Protein AF-A0A3A9EHQ2-F1 (afdb_monomer_lite)

pLDDT: mean 73.23, std 22.38, range [26.73, 98.44]

Structure (mmCIF, N/CA/C/O backbone):
data_AF-A0A3A9EHQ2-F1
#
_entry.id   AF-A0A3A9EHQ2-F1
#
loop_
_atom_site.group_PDB
_atom_site.id
_atom_site.type_symbol
_atom_site.label_atom_id
_atom_site.label_alt_id
_atom_site.label_comp_id
_atom_site.label_asym_id
_atom_site.label_entity_id
_atom_site.label_seq_id
_atom_site.pdbx_PDB_ins_code
_atom_site.Cartn_x
_atom_site.Cartn_y
_atom_site.Cartn_z
_atom_site.occupancy
_atom_site.B_iso_or_equiv
_atom_site.auth_seq_id
_atom_site.auth_comp_id
_atom_site.auth_asym_id
_atom_site.auth_atom_id
_atom_site.pdbx_PDB_model_num
ATOM 1 N N . MET A 1 1 ? 36.075 -8.079 57.295 1.00 33.75 1 MET A N 1
ATOM 2 C CA . MET A 1 1 ? 35.894 -8.936 56.106 1.00 33.75 1 MET A CA 1
ATOM 3 C C . MET A 1 1 ? 34.841 -9.989 56.433 1.00 33.75 1 MET A C 1
ATOM 5 O O . MET A 1 1 ? 35.074 -10.771 57.335 1.00 33.75 1 MET A O 1
ATOM 9 N N . LYS A 1 2 ? 33.703 -9.932 55.728 1.00 35.03 2 LYS A N 1
ATOM 10 C CA . LYS A 1 2 ? 32.678 -10.972 55.506 1.00 35.03 2 LYS A CA 1
ATOM 11 C C . LYS A 1 2 ? 31.955 -11.651 56.697 1.00 35.03 2 LYS A C 1
ATOM 13 O O . LYS A 1 2 ? 32.549 -12.277 57.559 1.00 35.03 2 LYS A O 1
ATOM 18 N N . LEU A 1 3 ? 30.628 -11.672 56.516 1.00 29.92 3 LEU A N 1
ATOM 19 C CA . LEU A 1 3 ? 29.669 -12.729 56.866 1.00 29.92 3 LEU A CA 1
ATOM 20 C C . LEU A 1 3 ? 29.105 -12.780 58.300 1.00 29.92 3 LEU A C 1
ATOM 22 O O . LEU A 1 3 ? 29.602 -13.489 59.165 1.00 29.92 3 LEU A O 1
ATOM 26 N N . LYS A 1 4 ? 27.929 -12.164 58.481 1.00 32.62 4 LYS A N 1
ATOM 27 C CA . LYS A 1 4 ? 26.847 -12.740 59.295 1.00 32.62 4 LYS A CA 1
ATOM 28 C C . LYS A 1 4 ? 25.538 -12.615 58.514 1.00 32.62 4 LYS A C 1
ATOM 30 O O . LYS A 1 4 ? 25.033 -11.517 58.316 1.00 32.62 4 LYS A O 1
ATOM 35 N N . LYS A 1 5 ? 25.048 -13.747 58.007 1.00 39.75 5 LYS A N 1
ATOM 36 C CA . LYS A 1 5 ? 23.697 -13.919 57.462 1.00 39.75 5 LYS A CA 1
ATOM 37 C C . LYS A 1 5 ? 22.856 -14.681 58.489 1.00 39.75 5 LYS A C 1
ATOM 39 O O . LYS A 1 5 ? 23.394 -15.537 59.187 1.00 39.75 5 LYS A O 1
ATOM 44 N N . VAL A 1 6 ? 21.549 -14.426 58.401 1.00 37.09 6 VAL A N 1
ATOM 45 C CA . VAL A 1 6 ? 20.394 -15.211 58.883 1.00 37.09 6 VAL A CA 1
ATOM 46 C C . VAL A 1 6 ? 19.852 -14.823 60.274 1.00 37.09 6 VAL A C 1
ATOM 48 O O . VAL A 1 6 ? 20.468 -15.169 61.276 1.00 37.09 6 VAL A O 1
ATOM 51 N N . LEU A 1 7 ? 18.691 -14.134 60.339 1.00 28.36 7 LEU A N 1
ATOM 52 C CA . LEU A 1 7 ? 17.352 -14.685 60.697 1.00 28.36 7 LEU A CA 1
ATOM 53 C C . LEU A 1 7 ? 16.290 -13.568 60.993 1.00 28.36 7 LEU A C 1
ATOM 55 O O . LEU A 1 7 ? 16.634 -12.567 61.612 1.00 28.36 7 LEU A O 1
ATOM 59 N N . SER A 1 8 ? 15.013 -13.827 60.631 1.00 27.73 8 SER A N 1
ATOM 60 C CA . SER A 1 8 ? 13.724 -13.276 61.171 1.00 27.73 8 SER A CA 1
ATOM 61 C C . SER A 1 8 ? 13.225 -11.893 60.669 1.00 27.73 8 SER A C 1
ATOM 63 O O . SER A 1 8 ? 13.949 -10.918 60.787 1.00 27.73 8 SER A O 1
ATOM 65 N N . VAL A 1 9 ? 12.081 -11.714 59.971 1.00 31.00 9 VAL A N 1
ATOM 66 C CA . VAL A 1 9 ? 10.623 -11.942 60.242 1.00 31.00 9 VAL A CA 1
ATOM 67 C C . VAL A 1 9 ? 9.933 -10.817 61.065 1.00 31.00 9 VAL A C 1
ATOM 69 O O . VAL A 1 9 ? 10.212 -10.678 62.246 1.00 31.00 9 VAL A O 1
ATOM 72 N N . LEU A 1 10 ? 9.003 -10.090 60.401 1.00 31.11 10 LEU A N 1
ATOM 73 C CA . LEU A 1 10 ? 7.799 -9.326 60.848 1.00 31.11 10 LEU A CA 1
ATOM 74 C C . LEU A 1 10 ? 7.824 -8.359 62.069 1.00 31.11 10 LEU A C 1
ATOM 76 O O . LEU A 1 10 ? 7.895 -8.824 63.198 1.00 31.11 10 LEU A O 1
ATOM 80 N N . LEU A 1 11 ? 7.558 -7.054 61.829 1.00 27.70 11 LEU A N 1
ATOM 81 C CA . LEU A 1 11 ? 6.612 -6.123 62.528 1.00 27.70 11 LEU A CA 1
ATOM 82 C C . LEU A 1 11 ? 6.853 -4.684 61.988 1.00 27.70 11 LEU A C 1
ATOM 84 O O . LEU A 1 11 ? 7.967 -4.188 62.073 1.00 27.70 11 LEU A O 1
ATOM 88 N N . ALA A 1 12 ? 5.955 -4.072 61.210 1.00 28.27 12 ALA A N 1
ATOM 89 C CA . ALA A 1 12 ? 4.746 -3.324 61.595 1.00 28.27 12 ALA A CA 1
ATOM 90 C C . ALA A 1 12 ? 4.952 -1.803 61.797 1.00 28.27 12 ALA A C 1
ATOM 92 O O . ALA A 1 12 ? 5.618 -1.370 62.727 1.00 28.27 12 ALA A O 1
ATOM 93 N N . LEU A 1 13 ? 4.227 -1.060 60.949 1.00 30.08 13 LEU A N 1
ATOM 94 C CA . LEU A 1 13 ? 3.400 0.119 61.242 1.00 30.08 13 LEU A CA 1
ATOM 95 C C . LEU A 1 13 ? 4.042 1.455 61.686 1.00 30.08 13 LEU A C 1
ATOM 97 O O . LEU A 1 13 ? 4.777 1.540 62.660 1.00 30.08 13 LEU A O 1
ATOM 101 N N . CYS A 1 14 ? 3.522 2.511 61.043 1.00 26.80 14 CYS A N 1
ATOM 102 C CA . CYS A 1 14 ? 3.416 3.905 61.497 1.00 26.80 14 CYS A CA 1
ATOM 103 C C . CYS A 1 14 ? 4.631 4.831 61.324 1.00 26.80 14 CYS A C 1
ATOM 105 O O . CYS A 1 14 ? 5.478 4.937 62.201 1.00 26.80 14 CYS A O 1
ATOM 107 N N . LEU A 1 15 ? 4.596 5.626 60.244 1.00 30.59 15 LEU A N 1
ATOM 108 C CA . LEU A 1 15 ? 4.438 7.098 60.250 1.00 30.59 15 LEU A CA 1
ATOM 109 C C . LEU A 1 15 ? 5.205 7.719 59.081 1.00 30.59 15 LEU A C 1
ATOM 111 O O . LEU A 1 15 ? 6.421 7.844 59.133 1.00 30.59 15 LEU A O 1
ATOM 115 N N . LEU A 1 16 ? 4.465 8.155 58.062 1.00 32.69 16 LEU A N 1
ATOM 116 C CA . LEU A 1 16 ? 4.512 9.524 57.539 1.00 32.69 16 LEU A CA 1
ATOM 117 C C . LEU A 1 16 ? 3.452 9.625 56.439 1.00 32.69 16 LEU A C 1
ATOM 119 O O . LEU A 1 16 ? 3.689 9.332 55.272 1.00 32.69 16 LEU A O 1
ATOM 123 N N . PHE A 1 17 ? 2.249 10.020 56.863 1.00 38.84 17 PHE A N 1
ATOM 124 C CA . PHE A 1 17 ? 1.270 10.669 56.000 1.00 38.84 17 PHE A CA 1
ATOM 125 C C . PHE A 1 17 ? 1.935 11.929 55.428 1.00 38.84 17 PHE A C 1
ATOM 127 O O . PHE A 1 17 ? 1.949 12.981 56.065 1.00 38.84 17 PHE A O 1
ATOM 134 N N . GLY A 1 18 ? 2.536 11.801 54.247 1.00 34.69 18 GLY A N 1
ATOM 135 C CA . GLY A 1 18 ? 2.824 12.937 53.388 1.00 34.69 18 GLY A CA 1
ATOM 136 C C . GLY A 1 18 ? 1.495 13.424 52.839 1.00 34.69 18 GLY A C 1
ATOM 137 O O . GLY A 1 18 ? 0.853 12.723 52.063 1.00 34.69 18 GLY A O 1
ATOM 138 N N . ALA A 1 19 ? 1.052 14.578 53.330 1.00 36.88 19 ALA A N 1
ATOM 139 C CA . ALA A 1 19 ? -0.139 15.264 52.873 1.00 36.88 19 ALA A CA 1
ATOM 140 C C . ALA A 1 19 ? -0.149 15.334 51.341 1.00 36.88 19 ALA A C 1
ATOM 142 O O . ALA A 1 19 ? 0.722 15.956 50.736 1.00 36.88 19 ALA A O 1
ATOM 143 N N . VAL A 1 20 ? -1.148 14.701 50.730 1.00 39.03 20 VAL A N 1
ATOM 144 C CA . VAL A 1 20 ? -1.540 15.001 49.356 1.00 39.03 20 VAL A CA 1
ATOM 145 C C . VAL A 1 20 ? -1.948 16.475 49.363 1.00 39.03 20 VAL A C 1
ATOM 147 O O . VAL A 1 20 ? -2.865 16.823 50.118 1.00 39.03 20 VAL A O 1
ATOM 150 N N . PRO A 1 21 ? -1.313 17.372 48.592 1.00 37.50 21 PRO A N 1
ATOM 151 C CA . PRO A 1 21 ? -1.955 18.636 48.313 1.00 37.50 21 PRO A CA 1
ATOM 152 C C . PRO A 1 21 ? -3.180 18.299 47.467 1.00 37.50 21 PRO A C 1
ATOM 154 O O . PRO A 1 21 ? -3.080 17.982 46.285 1.00 37.50 21 PRO A O 1
ATOM 157 N N . LEU A 1 22 ? -4.351 18.323 48.102 1.00 40.03 22 LEU A N 1
ATOM 158 C CA . LEU A 1 22 ? -5.631 18.348 47.416 1.00 40.03 22 LEU A CA 1
ATOM 159 C C . LEU A 1 22 ? -5.779 19.735 46.776 1.00 40.03 22 LEU A C 1
ATOM 161 O O . LEU A 1 22 ? -6.562 20.567 47.220 1.00 40.03 22 LEU A O 1
ATOM 165 N N . SER A 1 23 ? -4.990 20.007 45.740 1.00 41.09 23 SER A N 1
ATOM 166 C CA . SER A 1 23 ? -5.423 20.917 44.695 1.00 41.09 23 SER A CA 1
ATOM 167 C C . SER A 1 23 ? -6.362 20.104 43.819 1.00 41.09 23 SER A C 1
ATOM 169 O O . SER A 1 23 ? -5.932 19.416 42.897 1.00 41.09 23 SER A O 1
ATOM 171 N N . ALA A 1 24 ? -7.655 20.162 44.134 1.00 38.75 24 ALA A N 1
ATOM 172 C CA . ALA A 1 24 ? -8.680 19.973 43.124 1.00 38.75 24 ALA A CA 1
ATOM 173 C C . ALA A 1 24 ? -8.486 21.098 42.093 1.00 38.75 24 ALA A C 1
ATOM 175 O O . ALA A 1 24 ? -9.099 22.159 42.188 1.00 38.75 24 ALA A O 1
ATOM 176 N N . SER A 1 25 ? -7.528 20.902 41.181 1.00 39.03 25 SER A N 1
ATOM 177 C CA . SER A 1 25 ? -7.459 21.661 39.940 1.00 39.03 25 SER A CA 1
ATOM 178 C C . SER A 1 25 ? -8.726 21.340 39.164 1.00 39.03 25 SER A C 1
ATOM 180 O O . SER A 1 25 ? -9.249 20.227 39.256 1.00 39.03 25 SER A O 1
ATOM 182 N N . ALA A 1 26 ? -9.254 22.332 38.464 1.00 42.31 26 ALA A N 1
ATOM 183 C CA . ALA A 1 26 ? -10.491 22.260 37.715 1.00 42.31 26 ALA A CA 1
ATOM 184 C C . ALA A 1 26 ? -10.405 21.208 36.589 1.00 42.31 26 ALA A C 1
ATOM 186 O O . ALA A 1 26 ? -10.232 21.537 35.422 1.00 42.31 26 ALA A O 1
ATOM 187 N N . ALA A 1 27 ? -10.589 19.929 36.924 1.00 45.28 27 ALA A N 1
ATOM 188 C CA . ALA A 1 27 ? -10.648 18.825 35.965 1.00 45.28 27 ALA A CA 1
ATOM 189 C C . ALA A 1 27 ? -11.803 18.972 34.950 1.00 45.28 27 ALA A C 1
ATOM 191 O O . ALA A 1 27 ? -11.868 18.223 33.983 1.00 45.28 27 ALA A O 1
ATOM 192 N N . GLY A 1 28 ? -12.713 19.931 35.166 1.00 53.09 28 GLY A N 1
ATOM 193 C CA . GLY A 1 28 ? -13.874 20.182 34.316 1.00 53.09 28 GLY A CA 1
ATOM 194 C C . GLY A 1 28 ? -13.624 21.026 33.061 1.00 53.09 28 GLY A C 1
ATOM 195 O O . GLY A 1 28 ? -14.525 21.080 32.234 1.00 53.09 28 GLY A O 1
ATOM 196 N N . GLU A 1 29 ? -12.462 21.676 32.897 1.00 66.31 29 GLU A N 1
ATOM 197 C CA . GLU A 1 29 ? -12.176 22.500 31.698 1.00 66.31 29 GLU A CA 1
ATOM 198 C C . GLU A 1 29 ? -11.067 21.929 30.798 1.00 66.31 29 GLU A C 1
ATOM 200 O O . GLU A 1 29 ? -11.052 22.184 29.593 1.00 66.31 29 GLU A O 1
ATOM 205 N N . GLU A 1 30 ? -10.150 21.129 31.352 1.00 90.75 30 GLU A N 1
ATOM 206 C CA . GLU A 1 30 ? -9.043 20.548 30.581 1.00 90.75 30 GLU A CA 1
ATOM 207 C C . GLU A 1 30 ? -9.480 19.358 29.723 1.00 90.75 30 GLU A C 1
ATOM 209 O O . GLU A 1 30 ? -8.953 19.173 28.631 1.00 90.75 30 GLU A O 1
ATOM 214 N N . PHE A 1 31 ? -10.435 18.555 30.192 1.00 93.94 31 PHE A N 1
ATOM 215 C CA . PHE A 1 31 ? -10.901 17.358 29.497 1.00 93.94 31 PHE A CA 1
ATOM 216 C C . PHE A 1 31 ? -12.310 17.582 28.957 1.00 93.94 31 PHE A C 1
ATOM 218 O O . PHE A 1 31 ? -13.246 17.825 29.716 1.00 93.94 31 PHE A O 1
ATOM 225 N N . VAL A 1 32 ? -12.474 17.455 27.644 1.00 94.62 32 VAL A N 1
ATOM 226 C CA . VAL A 1 32 ? -13.784 17.511 26.992 1.00 94.62 32 VAL A CA 1
ATOM 227 C C . VAL A 1 32 ? -14.275 16.084 26.802 1.00 94.62 32 VAL A C 1
ATOM 229 O O . VAL A 1 32 ? -13.790 15.367 25.927 1.00 94.62 32 VAL A O 1
ATOM 232 N N . ILE A 1 33 ? -15.220 15.674 27.649 1.00 94.56 33 ILE A N 1
ATOM 233 C CA . ILE A 1 33 ? -15.838 14.347 27.604 1.00 94.56 33 ILE A CA 1
ATOM 234 C C . ILE A 1 33 ? -17.289 14.499 27.144 1.00 94.56 33 ILE A C 1
ATOM 236 O O . ILE A 1 33 ? -18.100 15.105 27.845 1.00 94.56 33 ILE A O 1
ATOM 240 N N . THR A 1 34 ? -17.613 13.929 25.985 1.00 91.88 34 THR A N 1
ATOM 241 C CA . THR A 1 34 ? -18.962 13.940 25.398 1.00 91.88 34 THR A CA 1
ATOM 242 C C . THR A 1 34 ? -19.471 12.509 25.326 1.00 91.88 34 THR A C 1
ATOM 244 O O . THR A 1 34 ? -18.798 11.653 24.765 1.00 91.88 34 THR A O 1
ATOM 247 N N . ASP A 1 35 ? -20.621 12.230 25.944 1.00 91.62 35 ASP A N 1
ATOM 248 C CA . ASP A 1 35 ? -21.229 10.889 25.986 1.00 91.62 35 ASP A CA 1
ATOM 249 C C . ASP A 1 35 ? -20.269 9.772 26.455 1.00 91.62 35 ASP A C 1
ATOM 251 O O . ASP A 1 35 ? -20.335 8.630 26.009 1.00 91.62 35 ASP A O 1
ATOM 255 N N . GLY A 1 36 ? -19.363 10.107 27.383 1.00 91.44 36 GLY A N 1
ATOM 256 C CA . GLY A 1 36 ? -18.357 9.184 27.924 1.00 91.44 36 GLY A CA 1
ATOM 257 C C . GLY A 1 36 ? -17.076 9.064 27.089 1.00 91.44 36 GLY A C 1
ATOM 258 O O . GLY A 1 36 ? -16.133 8.410 27.533 1.00 91.44 36 GLY A O 1
ATOM 259 N N . VAL A 1 37 ? -16.994 9.724 25.933 1.00 96.06 37 VAL A N 1
ATOM 260 C CA . VAL A 1 37 ? -15.810 9.742 25.061 1.00 96.06 37 VAL A CA 1
ATOM 261 C C . VAL A 1 37 ? -14.970 10.984 25.344 1.00 96.06 37 VAL A C 1
ATOM 263 O O . VAL A 1 37 ? -15.479 12.103 25.270 1.00 96.06 37 VAL A O 1
ATOM 266 N N . LEU A 1 38 ? -13.682 10.815 25.652 1.00 96.62 38 LEU A N 1
ATOM 267 C CA . LEU A 1 38 ? -12.733 11.930 25.698 1.00 96.62 38 LEU A CA 1
ATOM 268 C C . LEU A 1 38 ? -12.377 12.354 24.268 1.00 96.62 38 LEU A C 1
ATOM 270 O O . LEU A 1 38 ? -11.681 11.617 23.577 1.00 96.62 38 LEU A O 1
ATOM 274 N N . THR A 1 39 ? -12.823 13.541 23.850 1.00 94.06 39 THR A N 1
ATOM 275 C CA . THR A 1 39 ? -12.656 14.046 22.472 1.00 94.06 39 THR A CA 1
ATOM 276 C C . THR A 1 39 ? -11.681 15.215 22.358 1.00 94.06 39 THR A C 1
ATOM 278 O O . THR A 1 39 ? -11.241 15.539 21.259 1.00 94.06 39 THR A O 1
ATOM 281 N N . ALA A 1 40 ? -11.336 15.882 23.464 1.00 93.25 40 ALA A N 1
ATOM 282 C CA . ALA A 1 40 ? -10.285 16.898 23.471 1.00 93.25 40 ALA A CA 1
ATOM 283 C C . ALA A 1 40 ? -9.617 17.032 24.844 1.00 93.25 40 ALA A C 1
ATOM 285 O O . ALA A 1 40 ? -10.273 16.927 25.882 1.00 93.25 40 ALA A O 1
ATOM 286 N N . TYR A 1 41 ? -8.319 17.330 24.829 1.00 94.88 41 TYR A N 1
ATOM 287 C CA . TYR A 1 41 ? -7.535 17.711 25.998 1.00 94.88 41 TYR A CA 1
ATOM 288 C C . TYR A 1 41 ? -6.928 19.105 25.803 1.00 94.88 41 TYR A C 1
ATOM 290 O O . TYR A 1 41 ? -6.231 19.349 24.825 1.00 94.88 41 TYR A O 1
ATOM 298 N N . ASN A 1 42 ? -7.176 20.036 26.718 1.00 92.06 42 ASN A N 1
ATOM 299 C CA . ASN A 1 42 ? -6.717 21.431 26.665 1.00 92.06 42 ASN A CA 1
ATOM 300 C C . ASN A 1 42 ? -5.721 21.786 27.778 1.00 92.06 42 ASN A C 1
ATOM 302 O O . ASN A 1 42 ? -5.341 22.949 27.904 1.00 92.06 42 ASN A O 1
ATOM 306 N N . GLY A 1 43 ? -5.318 20.803 28.583 1.00 89.88 43 GLY A N 1
ATOM 307 C CA . GLY A 1 43 ? -4.338 20.997 29.644 1.00 89.88 43 GLY A CA 1
ATOM 308 C C . GLY A 1 43 ? -2.885 21.055 29.140 1.00 89.88 43 GLY A C 1
ATOM 309 O O . GLY A 1 43 ? -2.624 20.991 27.932 1.00 89.88 43 GLY A O 1
ATOM 310 N N . PRO A 1 44 ? -1.926 21.232 30.065 1.00 90.88 44 PRO A N 1
ATOM 311 C CA . PRO A 1 44 ? -0.498 21.304 29.754 1.00 90.88 44 PRO A CA 1
ATOM 312 C C . PRO A 1 44 ? 0.100 19.944 29.339 1.00 90.88 44 PRO A C 1
ATOM 314 O O . PRO A 1 44 ? -0.532 18.902 29.457 1.00 90.88 44 PRO A O 1
ATOM 317 N N . GLY A 1 45 ? 1.352 19.942 28.869 1.00 90.75 45 GLY A N 1
ATOM 318 C CA . GLY A 1 45 ? 2.131 18.702 28.727 1.00 90.75 45 GLY A CA 1
ATOM 319 C C . GLY A 1 45 ? 2.552 18.103 30.082 1.00 90.75 45 GLY A C 1
ATOM 320 O O . GLY A 1 45 ? 2.150 18.575 31.145 1.00 90.75 45 GLY A O 1
ATOM 321 N N . GLY A 1 46 ? 3.431 17.099 30.057 1.00 94.25 46 GLY A N 1
ATOM 322 C CA . GLY A 1 46 ? 3.921 16.397 31.250 1.00 94.25 46 GLY A CA 1
ATOM 323 C C . GLY A 1 46 ? 3.141 15.118 31.565 1.00 94.25 46 GLY A C 1
ATOM 324 O O . GLY A 1 46 ? 2.824 14.346 30.661 1.00 94.25 46 GLY A O 1
ATOM 325 N N . GLU A 1 47 ? 2.881 14.852 32.845 1.00 96.12 47 GLU A N 1
ATOM 326 C CA . GLU A 1 47 ? 2.084 13.691 33.256 1.00 96.12 47 GLU A CA 1
ATOM 327 C C . GLU A 1 47 ? 0.591 14.026 33.223 1.00 96.12 47 GLU A C 1
ATOM 329 O O . GLU A 1 47 ? 0.135 14.957 33.886 1.00 96.12 47 GLU A O 1
ATOM 334 N N . VAL A 1 48 ? -0.171 13.243 32.466 1.00 96.56 48 VAL A N 1
ATOM 335 C CA . VAL A 1 48 ? -1.606 13.430 32.256 1.00 96.56 48 VAL A CA 1
ATOM 336 C C . VAL A 1 48 ? -2.335 12.165 32.689 1.00 96.56 48 VAL A C 1
ATOM 338 O O . VAL A 1 48 ? -1.993 11.064 32.262 1.00 96.56 48 VAL A O 1
ATOM 341 N N . VAL A 1 49 ? -3.361 12.317 33.525 1.00 97.00 49 VAL A N 1
ATOM 342 C CA . VAL A 1 49 ? -4.230 11.218 33.966 1.00 97.00 49 VAL A CA 1
ATOM 343 C C . VAL A 1 49 ? -5.637 11.486 33.456 1.00 97.00 49 VAL A C 1
ATOM 345 O O . VAL A 1 49 ? -6.245 12.494 33.815 1.00 97.00 49 VAL A O 1
ATOM 348 N N . VAL A 1 50 ? -6.154 10.592 32.615 1.00 96.81 50 VAL A N 1
ATOM 349 C CA . VAL A 1 50 ? -7.516 10.705 32.085 1.00 96.81 50 VAL A CA 1
ATOM 350 C C . VAL A 1 50 ? -8.532 10.529 33.226 1.00 96.81 50 VAL A C 1
ATOM 352 O O . VAL A 1 50 ? -8.387 9.609 34.034 1.00 96.81 50 VAL A O 1
ATOM 355 N N . PRO A 1 51 ? -9.580 11.371 33.314 1.00 95.81 51 PRO A N 1
ATOM 356 C CA . PRO A 1 51 ? -10.619 11.222 34.328 1.00 95.81 51 PRO A CA 1
ATOM 357 C C . PRO A 1 51 ? -11.362 9.884 34.222 1.00 95.81 51 PRO A C 1
ATOM 359 O O . PRO A 1 51 ? -11.759 9.461 33.138 1.00 95.81 51 PRO A O 1
ATOM 362 N N . SER A 1 52 ? -11.664 9.262 35.365 1.00 94.50 52 SER A N 1
ATOM 363 C CA . SER A 1 52 ? -12.423 8.000 35.438 1.00 94.50 52 SER A CA 1
ATOM 364 C C . SER A 1 52 ? -13.886 8.108 34.984 1.00 94.50 52 SER A C 1
ATOM 366 O O . SER A 1 52 ? -14.599 7.110 34.913 1.00 94.50 52 SER A O 1
ATOM 368 N N . THR A 1 53 ? -14.356 9.314 34.666 1.00 94.00 53 THR A N 1
ATOM 369 C CA . THR A 1 53 ? -15.658 9.546 34.031 1.00 94.00 53 THR A CA 1
ATOM 370 C C . THR A 1 53 ? -15.671 9.173 32.547 1.00 94.00 53 THR A C 1
ATOM 372 O O . THR A 1 53 ? -16.752 9.056 31.978 1.00 94.00 53 THR A O 1
ATOM 375 N N . ALA A 1 54 ? -14.506 8.993 31.915 1.00 95.94 54 ALA A N 1
ATOM 376 C CA . ALA A 1 54 ? -14.410 8.515 30.541 1.00 95.94 54 ALA A CA 1
ATOM 377 C C . ALA A 1 54 ? -14.598 6.988 30.465 1.00 95.94 54 ALA A C 1
ATOM 379 O O . ALA A 1 54 ? -14.049 6.228 31.272 1.00 95.94 54 ALA A O 1
ATOM 380 N N . THR A 1 55 ? -15.351 6.553 29.458 1.00 95.94 55 THR A N 1
ATOM 381 C CA . THR A 1 55 ? -15.539 5.155 29.043 1.00 95.94 55 THR A CA 1
ATOM 382 C C . THR A 1 55 ? -14.830 4.841 27.726 1.00 95.94 55 THR A C 1
ATOM 384 O O . THR A 1 55 ? -14.601 3.673 27.421 1.00 95.94 55 THR A O 1
ATOM 387 N N . GLU A 1 56 ? -14.444 5.865 26.968 1.00 97.69 56 GLU A N 1
ATOM 388 C CA . GLU A 1 56 ? -13.660 5.768 25.738 1.00 97.69 56 GLU A CA 1
ATOM 389 C C . GLU A 1 56 ? -12.659 6.927 25.668 1.00 97.69 56 GLU A C 1
ATOM 391 O O . GLU A 1 56 ? -12.950 8.037 26.123 1.00 97.69 56 GLU A O 1
ATOM 396 N N . VAL A 1 57 ? -11.479 6.669 25.106 1.00 98.00 57 VAL A N 1
ATOM 397 C CA . VAL A 1 57 ? -10.478 7.700 24.814 1.00 98.00 57 VAL A CA 1
ATOM 398 C C . VAL A 1 57 ? -10.172 7.688 23.329 1.00 98.00 57 VAL A C 1
ATOM 400 O O . VAL A 1 57 ? -9.580 6.729 22.838 1.00 98.00 57 VAL A O 1
ATOM 403 N N . ASP A 1 58 ? -10.523 8.774 22.648 1.00 96.00 58 ASP A N 1
ATOM 404 C CA . ASP A 1 58 ? -10.026 9.047 21.307 1.00 96.00 58 ASP A CA 1
ATOM 405 C C . ASP A 1 58 ? -8.627 9.657 21.421 1.00 96.00 58 ASP A C 1
ATOM 407 O O . ASP A 1 58 ? -8.445 10.761 21.940 1.00 96.00 58 ASP A O 1
ATOM 411 N N . MET A 1 59 ? -7.612 8.942 20.943 1.00 94.94 59 MET A N 1
ATOM 412 C CA . MET A 1 59 ? -6.221 9.384 21.030 1.00 94.94 59 MET A CA 1
ATOM 413 C C . MET A 1 59 ? -5.962 10.688 20.267 1.00 94.94 59 MET A C 1
ATOM 415 O O . MET A 1 59 ? -5.001 11.394 20.583 1.00 94.94 59 MET A O 1
ATOM 419 N N . PHE A 1 60 ? -6.819 11.059 19.309 1.00 92.56 60 PHE A N 1
ATOM 420 C CA . PHE A 1 60 ? -6.718 12.346 18.625 1.00 92.56 60 PHE A CA 1
ATOM 421 C C . PHE A 1 60 ? -7.057 13.544 19.532 1.00 92.56 60 PHE A C 1
ATOM 423 O O . PHE A 1 60 ? -6.619 14.661 19.253 1.00 92.56 60 PHE A O 1
ATOM 430 N N . ALA A 1 61 ? -7.705 13.323 20.683 1.00 94.19 61 ALA A N 1
ATOM 431 C CA . ALA A 1 61 ? -7.949 14.350 21.701 1.00 94.19 61 ALA A CA 1
ATOM 432 C C . ALA A 1 61 ? -6.664 15.053 22.188 1.00 94.19 61 ALA A C 1
ATOM 434 O O . ALA A 1 61 ? -6.720 16.187 22.674 1.00 94.19 61 ALA A O 1
ATOM 435 N N . PHE A 1 62 ? -5.511 14.387 22.055 1.00 94.50 62 PHE A N 1
ATOM 436 C CA . PHE A 1 62 ? -4.189 14.858 22.479 1.00 94.50 62 PHE A CA 1
ATOM 437 C C . PHE A 1 62 ? -3.328 15.410 21.327 1.00 94.50 62 PHE A C 1
ATOM 439 O O . PHE A 1 62 ? -2.125 15.620 21.501 1.00 94.50 62 PHE A O 1
ATOM 446 N N . ALA A 1 63 ? -3.901 15.634 20.141 1.00 88.94 63 ALA A N 1
ATOM 447 C CA . ALA A 1 63 ? -3.166 16.175 19.001 1.00 88.94 63 ALA A CA 1
ATOM 448 C C . ALA A 1 63 ? -2.702 17.624 19.240 1.00 88.94 63 ALA A C 1
ATOM 450 O O . ALA A 1 63 ? -3.399 18.424 19.863 1.00 88.94 63 ALA A O 1
ATOM 451 N N . GLU A 1 64 ? -1.517 17.957 18.723 1.00 82.19 64 GLU A N 1
ATOM 452 C CA . GLU A 1 64 ? -0.903 19.293 18.739 1.00 82.19 64 GLU A CA 1
ATOM 453 C C . GLU A 1 64 ? -0.656 19.860 20.150 1.00 82.19 64 GLU A C 1
ATOM 455 O O . GLU A 1 64 ? -0.545 21.072 20.350 1.00 82.19 64 GLU A O 1
ATOM 460 N N . LYS A 1 65 ? -0.552 18.982 21.153 1.00 82.75 65 LYS A N 1
ATOM 461 C CA . LYS A 1 65 ? -0.241 19.368 22.534 1.00 82.75 65 LYS A CA 1
ATOM 462 C C . LYS A 1 65 ? 1.263 19.466 22.769 1.00 82.75 65 LYS A C 1
ATOM 464 O O . LYS A 1 65 ? 2.079 18.897 22.039 1.00 82.75 65 LYS A O 1
ATOM 469 N N . GLN A 1 66 ? 1.626 20.197 23.826 1.00 81.50 66 GLN A N 1
ATOM 470 C CA . GLN A 1 66 ? 2.968 20.091 24.395 1.00 81.50 66 GLN A CA 1
ATOM 471 C C . GLN A 1 66 ? 3.243 18.634 24.779 1.00 81.50 66 GLN A C 1
ATOM 473 O O . GLN A 1 66 ? 2.315 17.876 25.044 1.00 81.50 66 GLN A O 1
ATOM 478 N N . GLU A 1 67 ? 4.518 18.258 24.805 1.00 88.19 67 GLU A N 1
ATOM 479 C CA . GLU A 1 67 ? 4.941 16.887 25.085 1.00 88.19 67 GLU A CA 1
ATOM 480 C C . GLU A 1 67 ? 4.306 16.335 26.370 1.00 88.19 67 GLU A C 1
ATOM 482 O O . GLU A 1 67 ? 4.534 16.849 27.466 1.00 88.19 67 GLU A O 1
ATOM 487 N N . ILE A 1 68 ? 3.523 15.268 26.227 1.00 94.88 68 ILE A N 1
ATOM 488 C CA . ILE A 1 68 ? 2.982 14.473 27.325 1.00 94.88 68 ILE A CA 1
ATOM 489 C C . ILE A 1 68 ? 4.004 13.374 27.618 1.00 94.88 68 ILE A C 1
ATOM 491 O O . ILE A 1 68 ? 4.206 12.444 26.837 1.00 94.88 68 ILE A O 1
ATOM 495 N N . THR A 1 69 ? 4.691 13.480 28.750 1.00 96.44 69 THR A N 1
ATOM 496 C CA . THR A 1 69 ? 5.728 12.518 29.139 1.00 96.44 69 THR A CA 1
ATOM 497 C C . THR A 1 69 ? 5.135 11.180 29.567 1.00 96.44 69 THR A C 1
ATOM 499 O O . THR A 1 69 ? 5.756 10.148 29.341 1.00 96.44 69 THR A O 1
ATOM 502 N N . ARG A 1 70 ? 3.936 11.188 30.163 1.00 97.12 70 ARG A N 1
ATOM 503 C CA . ARG A 1 70 ? 3.199 9.986 30.575 1.00 97.12 70 ARG A CA 1
ATOM 504 C C . ARG A 1 70 ? 1.702 10.249 30.480 1.00 97.12 70 ARG A C 1
ATOM 506 O O . ARG A 1 70 ? 1.214 11.176 31.116 1.00 97.12 70 ARG A O 1
ATOM 513 N N . LEU A 1 71 ? 0.983 9.413 29.742 1.00 97.62 71 LEU A N 1
ATOM 514 C CA . LEU A 1 71 ? -0.475 9.407 29.678 1.00 97.62 71 LEU A CA 1
ATOM 515 C C . LEU A 1 71 ? -1.019 8.166 30.394 1.00 97.62 71 LEU A C 1
ATOM 517 O O . LEU A 1 71 ? -0.819 7.050 29.921 1.00 97.62 71 LEU A O 1
ATOM 521 N N . THR A 1 72 ? -1.725 8.352 31.507 1.00 98.38 72 THR A N 1
ATOM 522 C CA . THR A 1 72 ? -2.388 7.266 32.244 1.00 98.38 72 THR A CA 1
ATOM 523 C C . THR A 1 72 ? -3.872 7.222 31.896 1.00 98.38 72 THR A C 1
ATOM 525 O O . THR A 1 72 ? -4.585 8.212 32.073 1.00 98.38 72 THR A O 1
ATOM 528 N N . ILE A 1 73 ? -4.343 6.068 31.423 1.00 98.31 73 ILE A N 1
ATOM 529 C CA . ILE A 1 73 ? -5.733 5.831 31.028 1.00 98.31 73 ILE A CA 1
ATOM 530 C C . ILE A 1 73 ? -6.378 4.851 32.020 1.00 98.31 73 ILE A C 1
ATOM 532 O O . ILE A 1 73 ? -5.908 3.715 32.131 1.00 98.31 73 ILE A O 1
ATOM 536 N N . PRO A 1 74 ? -7.441 5.257 32.741 1.00 97.88 74 PRO A N 1
ATOM 537 C CA . PRO A 1 74 ? -8.018 4.459 33.813 1.00 97.88 74 PRO A CA 1
ATOM 538 C C . PRO A 1 74 ? -8.823 3.271 33.283 1.00 97.88 74 PRO A C 1
ATOM 540 O O . PRO A 1 74 ? -9.403 3.320 32.200 1.00 97.88 74 PRO A O 1
ATOM 543 N N . GLY A 1 75 ? -8.974 2.236 34.111 1.00 96.75 75 GLY A N 1
ATOM 544 C CA . GLY A 1 75 ? -9.718 1.014 33.772 1.00 96.75 75 GLY A CA 1
ATOM 545 C C . GLY A 1 75 ? -11.226 1.188 33.522 1.00 96.75 75 GLY A C 1
ATOM 546 O O . GLY A 1 75 ? -11.920 0.233 33.145 1.00 96.75 75 GLY A O 1
ATOM 547 N N . THR A 1 76 ? -11.770 2.389 33.748 1.00 96.25 76 THR A N 1
ATOM 548 C CA . THR A 1 76 ? -13.139 2.756 33.351 1.00 96.25 76 THR A CA 1
ATOM 549 C C . THR A 1 76 ? -13.277 2.877 31.837 1.00 96.25 76 THR A C 1
ATOM 551 O O . THR A 1 76 ? -14.346 2.581 31.304 1.00 96.25 76 THR A O 1
ATOM 554 N N . VAL A 1 77 ? -12.191 3.234 31.150 1.00 98.12 77 VAL A N 1
ATOM 555 C CA . VAL A 1 77 ? -12.113 3.296 29.694 1.00 98.12 77 VAL A CA 1
ATOM 556 C C . VAL A 1 77 ? -12.090 1.875 29.144 1.00 98.12 77 VAL A C 1
ATOM 558 O O . VAL A 1 77 ? -11.250 1.076 29.534 1.00 98.12 77 VAL A O 1
ATOM 561 N N . LYS A 1 78 ? -13.024 1.528 28.258 1.00 96.38 78 LYS A N 1
ATOM 562 C CA . LYS A 1 78 ? -13.125 0.193 27.641 1.00 96.38 78 LYS A CA 1
ATOM 563 C C . LYS A 1 78 ? -12.532 0.139 26.243 1.00 96.38 78 LYS A C 1
ATOM 565 O O . LYS A 1 78 ? -12.065 -0.921 25.826 1.00 96.38 78 LYS A O 1
ATOM 570 N N . LEU A 1 79 ? -12.517 1.276 25.558 1.00 95.06 79 LEU A N 1
ATOM 571 C CA . LEU A 1 79 ? -12.040 1.409 24.193 1.00 95.06 79 LEU A CA 1
ATOM 572 C C . LEU A 1 79 ? -11.051 2.570 24.082 1.00 95.06 79 LEU A C 1
ATOM 574 O O . LEU A 1 79 ? -11.328 3.675 24.546 1.00 95.06 79 LEU A O 1
ATOM 578 N N . ILE A 1 80 ? -9.915 2.303 23.444 1.00 96.19 80 ILE A N 1
ATOM 579 C CA . ILE A 1 80 ? -9.025 3.332 22.902 1.00 96.19 80 ILE A CA 1
ATOM 580 C C . ILE A 1 80 ? -9.317 3.441 21.407 1.00 96.19 80 ILE A C 1
ATOM 582 O O . ILE A 1 80 ? -9.176 2.447 20.698 1.00 96.19 80 ILE A O 1
ATOM 586 N N . SER A 1 81 ? -9.745 4.604 20.934 1.00 93.81 81 SER A N 1
ATOM 587 C CA . SER A 1 81 ? -10.086 4.860 19.532 1.00 93.81 81 SER A CA 1
ATOM 588 C C . SER A 1 81 ? -9.172 5.923 18.923 1.00 93.81 81 SER A C 1
ATOM 590 O O . SER A 1 81 ? -8.335 6.521 19.604 1.00 93.81 81 SER A O 1
ATOM 592 N N . TYR A 1 82 ? -9.298 6.121 17.614 1.00 89.25 82 TYR A N 1
ATOM 593 C CA . TYR A 1 82 ? -8.622 7.185 16.889 1.00 89.25 82 TYR A CA 1
ATOM 594 C C . TYR A 1 82 ? -9.554 7.730 15.805 1.00 89.25 82 TYR A C 1
ATOM 596 O O . TYR A 1 82 ? -9.967 6.981 14.922 1.00 89.25 82 TYR A O 1
ATOM 604 N N . SER A 1 83 ? -9.887 9.022 15.868 1.00 87.69 83 SER A N 1
ATOM 605 C CA . SER A 1 83 ? -10.733 9.698 14.863 1.00 87.69 83 SER A CA 1
ATOM 606 C C . SER A 1 83 ? -9.982 10.695 13.971 1.00 87.69 83 SER A C 1
ATOM 608 O O . SER A 1 83 ? -10.592 11.389 13.155 1.00 87.69 83 SER A O 1
ATOM 610 N N . GLY A 1 84 ? -8.660 10.797 14.137 1.00 79.00 84 GLY A N 1
ATOM 611 C CA . GLY A 1 84 ? -7.837 11.735 13.381 1.00 79.00 84 GLY A CA 1
ATOM 612 C C . GLY A 1 84 ? -7.679 11.364 11.898 1.00 79.00 84 GLY A C 1
ATOM 613 O O . GLY A 1 84 ? -8.192 10.338 11.448 1.00 79.00 84 GLY A O 1
ATOM 614 N N . PRO A 1 85 ? -6.958 12.198 11.125 1.00 73.69 85 PRO A N 1
ATOM 615 C CA . PRO A 1 85 ? -6.700 11.948 9.709 1.00 73.69 85 PRO A CA 1
ATOM 616 C C . PRO A 1 85 ? -6.093 10.561 9.462 1.00 73.69 85 PRO A C 1
ATOM 618 O O . PRO A 1 85 ? -5.207 10.124 10.197 1.00 73.69 85 PRO A O 1
ATOM 621 N N . THR A 1 86 ? -6.575 9.878 8.425 1.00 66.25 86 THR A N 1
ATOM 622 C CA . THR A 1 86 ? -6.150 8.532 8.017 1.00 66.25 86 THR A CA 1
ATOM 623 C C . THR A 1 86 ? -4.865 8.566 7.168 1.00 66.25 86 THR A C 1
ATOM 625 O O . THR A 1 86 ? -4.423 9.646 6.771 1.00 66.25 86 THR A O 1
ATOM 628 N N . PRO A 1 87 ? -4.220 7.407 6.902 1.00 55.44 87 PRO A N 1
ATOM 629 C CA . PRO A 1 87 ? -2.912 7.310 6.230 1.00 55.44 87 PRO A CA 1
ATOM 630 C C . PRO A 1 87 ? -2.789 8.005 4.865 1.00 55.44 87 PRO A C 1
ATOM 632 O O . PRO A 1 87 ? -1.675 8.279 4.421 1.00 55.44 87 PRO A O 1
ATOM 635 N N . ASP A 1 88 ? -3.918 8.307 4.236 1.00 51.34 88 ASP A N 1
ATOM 636 C CA . ASP A 1 88 ? -4.082 8.862 2.893 1.00 51.34 88 ASP A CA 1
ATOM 637 C C . ASP A 1 88 ? -3.496 10.283 2.735 1.00 51.34 88 ASP A C 1
ATOM 639 O O . ASP A 1 88 ? -3.403 10.788 1.619 1.00 51.34 88 ASP A O 1
ATOM 643 N N . THR A 1 89 ? -3.097 10.945 3.830 1.00 46.72 89 THR A N 1
ATOM 644 C CA . THR A 1 89 ? -2.609 12.337 3.821 1.00 46.72 89 THR A CA 1
ATOM 645 C C . THR A 1 89 ? -1.107 12.512 4.079 1.00 46.72 89 THR A C 1
ATOM 647 O O . THR A 1 89 ? -0.638 13.647 4.099 1.00 46.72 89 THR A O 1
ATOM 650 N N . TYR A 1 90 ? -0.329 11.432 4.264 1.00 48.16 90 TYR A N 1
ATOM 651 C CA . TYR A 1 90 ? 1.118 11.482 4.582 1.00 48.16 90 TYR A CA 1
ATOM 652 C C . TYR A 1 90 ? 1.474 12.500 5.692 1.00 48.16 90 TYR A C 1
ATOM 654 O O . TYR A 1 90 ? 2.536 13.123 5.685 1.00 48.16 90 TYR A O 1
ATOM 662 N N . GLU A 1 91 ? 0.575 12.699 6.661 1.00 54.47 91 GLU A N 1
ATOM 663 C CA . GLU A 1 91 ? 0.788 13.676 7.726 1.00 54.47 91 GLU A CA 1
ATOM 664 C C . GLU A 1 91 ? 1.642 13.082 8.864 1.00 54.47 91 GLU A C 1
ATOM 666 O O . GLU A 1 91 ? 1.416 11.942 9.287 1.00 54.47 91 GLU A O 1
ATOM 671 N N . PRO A 1 92 ? 2.625 13.831 9.404 1.00 58.84 92 PRO A N 1
ATOM 672 C CA . PRO A 1 92 ? 3.360 13.404 10.587 1.00 58.84 92 PRO A CA 1
ATOM 673 C C . PRO A 1 92 ? 2.406 13.266 11.778 1.00 58.84 92 PRO A C 1
ATOM 675 O O . PRO A 1 92 ? 1.466 14.049 11.931 1.00 58.84 92 PRO A O 1
ATOM 678 N N . GLY A 1 93 ? 2.673 12.284 12.647 1.00 66.12 93 GLY A N 1
ATOM 679 C CA . GLY A 1 93 ? 1.910 12.098 13.881 1.00 66.12 93 GLY A CA 1
ATOM 680 C C . GLY A 1 93 ? 1.811 13.407 14.665 1.00 66.12 93 GLY A C 1
ATOM 681 O O . GLY A 1 93 ? 2.804 14.114 14.827 1.00 66.12 93 GLY A O 1
ATOM 682 N N . LYS A 1 94 ? 0.605 13.750 15.120 1.00 81.12 94 LYS A N 1
ATOM 683 C CA . LYS A 1 94 ? 0.316 15.020 15.805 1.00 81.12 94 LYS A CA 1
ATOM 684 C C . LYS A 1 94 ? 0.241 14.879 17.321 1.00 81.12 94 LYS A C 1
ATOM 686 O O . LYS A 1 94 ? 0.179 15.883 18.021 1.00 81.12 94 LYS A O 1
ATOM 691 N N . VAL A 1 95 ? 0.230 13.659 17.846 1.00 85.81 95 VAL A N 1
ATOM 692 C CA . VAL A 1 95 ? 0.044 13.379 19.271 1.00 85.81 95 VAL A CA 1
ATOM 693 C C . VAL A 1 95 ? 1.404 13.120 19.920 1.00 85.81 95 VAL A C 1
ATOM 695 O O . VAL A 1 95 ? 1.981 12.045 19.769 1.00 85.81 95 VAL A O 1
ATOM 698 N N . ASN A 1 96 ? 1.930 14.118 20.632 1.00 89.56 96 ASN A N 1
ATOM 699 C CA . ASN A 1 96 ? 3.259 14.057 21.242 1.00 89.56 96 ASN A CA 1
ATOM 700 C C . ASN A 1 96 ? 3.221 13.418 22.637 1.00 89.56 96 ASN A C 1
ATOM 702 O O . ASN A 1 96 ? 3.174 14.124 23.644 1.00 89.56 96 ASN A O 1
ATOM 706 N N . VAL A 1 97 ? 3.219 12.084 22.685 1.00 93.00 97 VAL A N 1
ATOM 707 C CA . VAL A 1 97 ? 3.201 11.287 23.924 1.00 93.00 97 VAL A CA 1
ATOM 708 C C . VAL A 1 97 ? 4.409 10.351 23.948 1.00 93.00 97 VAL A C 1
ATOM 710 O O . VAL A 1 97 ? 4.622 9.625 22.980 1.00 93.00 97 VAL A O 1
ATOM 713 N N . ARG A 1 98 ? 5.172 10.319 25.052 1.00 93.12 98 ARG A N 1
ATOM 714 C CA . ARG A 1 98 ? 6.308 9.385 25.216 1.00 93.12 98 ARG A CA 1
ATOM 715 C C . ARG A 1 98 ? 5.918 8.018 25.760 1.00 93.12 98 ARG A C 1
ATOM 717 O O . ARG A 1 98 ? 6.369 6.999 25.240 1.00 93.12 98 ARG A O 1
ATOM 724 N N . GLU A 1 99 ? 5.101 8.004 26.810 1.00 95.50 99 GLU A N 1
ATOM 725 C CA . GLU A 1 99 ? 4.677 6.786 27.498 1.00 95.50 99 GLU A CA 1
ATOM 726 C C . GLU A 1 99 ? 3.159 6.758 27.670 1.00 95.50 99 GLU A C 1
ATOM 728 O O . GLU A 1 99 ? 2.560 7.741 28.107 1.00 95.50 99 GLU A O 1
ATOM 733 N N . VAL A 1 100 ? 2.541 5.614 27.378 1.00 97.44 100 VAL A N 1
ATOM 734 C CA . VAL A 1 100 ? 1.125 5.347 27.667 1.00 97.44 100 VAL A CA 1
ATOM 735 C C . VAL A 1 100 ? 1.020 4.238 28.713 1.00 97.44 100 VAL A C 1
ATOM 737 O O . VAL A 1 100 ? 1.647 3.190 28.584 1.00 97.44 100 VAL A O 1
ATOM 740 N N . VAL A 1 101 ? 0.208 4.442 29.747 1.00 98.38 101 VAL A N 1
ATOM 741 C CA . VAL A 1 101 ? -0.097 3.439 30.773 1.00 98.38 101 VAL A CA 1
ATOM 742 C C . VAL A 1 101 ? -1.594 3.186 30.779 1.00 98.38 101 VAL A C 1
ATOM 744 O O . VAL A 1 101 ? -2.376 4.060 31.141 1.00 98.38 101 VAL A O 1
ATOM 747 N N . LEU A 1 102 ? -1.989 1.983 30.388 1.00 98.44 102 LEU A N 1
ATOM 748 C CA . LEU A 1 102 ? -3.368 1.523 30.457 1.00 98.44 102 LEU A CA 1
ATOM 749 C C . LEU A 1 102 ? -3.567 0.777 31.784 1.00 98.44 102 LEU A C 1
ATOM 751 O O . LEU A 1 102 ? -2.812 -0.138 32.110 1.00 98.44 102 LEU A O 1
ATOM 755 N N . GLU A 1 103 ? -4.561 1.175 32.572 1.00 98.31 103 GLU A N 1
ATOM 756 C CA . GLU A 1 103 ? -4.870 0.521 33.846 1.00 98.31 103 GLU A CA 1
ATOM 757 C C . GLU A 1 103 ? -5.794 -0.692 33.674 1.00 98.31 103 GLU A C 1
ATOM 759 O O . GLU A 1 103 ? -6.578 -0.782 32.726 1.00 98.31 103 GLU A O 1
ATOM 764 N N . GLU A 1 104 ? -5.747 -1.618 34.638 1.00 97.56 104 GLU A N 1
ATOM 765 C CA . GLU A 1 104 ? -6.627 -2.789 34.658 1.00 97.56 104 GLU A CA 1
ATOM 766 C C . GLU A 1 104 ? -8.106 -2.401 34.551 1.00 97.56 104 GLU A C 1
ATOM 768 O O . GLU A 1 104 ? -8.646 -1.668 35.379 1.00 97.56 104 GLU A O 1
ATOM 773 N N . GLY A 1 105 ? -8.770 -2.933 33.527 1.00 94.88 105 GLY A N 1
ATOM 774 C CA . GLY A 1 105 ? -10.145 -2.632 33.160 1.00 94.88 105 GLY A CA 1
ATOM 775 C C . GLY A 1 105 ? -10.289 -2.169 31.710 1.00 94.88 105 GLY A C 1
ATOM 776 O O . GLY A 1 105 ? -11.383 -2.333 31.163 1.00 94.88 105 GLY A O 1
ATOM 777 N N . VAL A 1 106 ? -9.217 -1.669 31.084 1.00 97.38 106 VAL A N 1
ATOM 778 C CA . VAL A 1 106 ? -9.177 -1.407 29.636 1.00 97.38 106 VAL A CA 1
ATOM 779 C C . VAL A 1 106 ? -9.259 -2.724 28.874 1.00 97.38 106 VAL A C 1
ATOM 781 O O . VAL A 1 106 ? -8.509 -3.650 29.161 1.00 97.38 106 VAL A O 1
ATOM 784 N N . THR A 1 107 ? -10.182 -2.825 27.914 1.00 93.75 107 THR A N 1
ATOM 785 C CA . THR A 1 107 ? -10.487 -4.099 27.236 1.00 93.75 107 THR A CA 1
ATOM 786 C C . THR A 1 107 ? -10.060 -4.148 25.777 1.00 93.75 107 THR A C 1
ATOM 788 O O . THR A 1 107 ? -9.715 -5.227 25.291 1.00 93.75 107 THR A O 1
ATOM 791 N N . THR A 1 108 ? -10.075 -3.013 25.073 1.00 91.69 108 THR A N 1
ATOM 792 C CA . THR A 1 108 ? -9.914 -2.993 23.615 1.00 91.69 108 THR A CA 1
ATOM 793 C C . THR A 1 108 ? -9.052 -1.830 23.137 1.00 91.69 108 THR A C 1
ATOM 795 O O . THR A 1 108 ? -9.334 -0.670 23.441 1.00 91.69 108 THR A O 1
ATOM 798 N N . LEU A 1 109 ? -8.044 -2.145 22.322 1.00 91.56 109 LEU A N 1
ATOM 799 C CA . LEU A 1 109 ? -7.326 -1.176 21.492 1.00 91.56 109 LEU A CA 1
ATOM 800 C C . LEU A 1 109 ? -7.976 -1.180 20.108 1.00 91.56 109 LEU A C 1
ATOM 802 O O . LEU A 1 109 ? -7.987 -2.211 19.446 1.00 91.56 109 LEU A O 1
ATOM 806 N N . GLY A 1 110 ? -8.602 -0.074 19.716 1.00 86.44 110 GLY A N 1
ATOM 807 C CA . GLY A 1 110 ? -9.343 0.054 18.464 1.00 86.44 110 GLY A CA 1
ATOM 808 C C . GLY A 1 110 ? -8.462 0.163 17.222 1.00 86.44 110 GLY A C 1
ATOM 809 O O . GLY A 1 110 ? -7.232 0.202 17.305 1.00 86.44 110 GLY A O 1
ATOM 810 N N . ASP A 1 111 ? -9.121 0.219 16.066 1.00 82.62 111 ASP A N 1
ATOM 811 C CA . ASP A 1 111 ? -8.448 0.365 14.779 1.00 82.62 111 ASP A CA 1
ATOM 812 C C . ASP A 1 111 ? -7.621 1.650 14.776 1.00 82.62 111 ASP A C 1
ATOM 814 O O . ASP A 1 111 ? -8.103 2.704 15.195 1.00 82.62 111 ASP A O 1
ATOM 818 N N . LEU A 1 112 ? -6.359 1.554 14.350 1.00 82.31 112 LEU A N 1
ATOM 819 C CA . LEU A 1 112 ? -5.432 2.691 14.293 1.00 82.31 112 LEU A CA 1
ATOM 820 C C . LEU A 1 112 ? -5.258 3.465 15.619 1.00 82.31 112 LEU A C 1
ATOM 822 O O . LEU A 1 112 ? -4.778 4.597 15.587 1.00 82.31 112 LEU A O 1
ATOM 826 N N . ALA A 1 113 ? -5.590 2.883 16.781 1.00 87.81 113 ALA A N 1
ATOM 827 C CA . ALA A 1 113 ? -5.632 3.577 18.077 1.00 87.81 113 ALA A CA 1
ATOM 828 C C . ALA A 1 113 ? -4.418 4.487 18.357 1.00 87.81 113 ALA A C 1
ATOM 830 O O . ALA A 1 113 ? -4.571 5.597 18.856 1.00 87.81 113 ALA A O 1
ATOM 831 N N . PHE A 1 114 ? -3.206 4.056 17.999 1.00 88.75 114 PHE A N 1
ATOM 832 C CA . PHE A 1 114 ? -1.962 4.797 18.221 1.00 88.75 114 PHE A CA 1
ATOM 833 C C . PHE A 1 114 ? -1.319 5.345 16.933 1.00 88.75 114 PHE A C 1
ATOM 835 O O . PHE A 1 114 ? -0.142 5.728 16.933 1.00 88.75 114 PHE A O 1
ATOM 842 N N . PHE A 1 115 ? -2.074 5.437 15.834 1.00 82.69 115 PHE A N 1
ATOM 843 C CA . PHE A 1 115 ? -1.625 6.000 14.553 1.00 82.69 115 PHE A CA 1
ATOM 844 C C . PHE A 1 115 ? -1.206 7.472 14.669 1.00 82.69 115 PHE A C 1
ATOM 846 O O . PHE A 1 115 ? -0.192 7.880 14.105 1.00 82.69 115 PHE A O 1
ATOM 853 N N . GLY A 1 116 ? -1.930 8.262 15.465 1.00 80.00 116 GLY A N 1
ATOM 854 C CA . GLY A 1 116 ? -1.653 9.690 15.631 1.00 80.00 116 GLY A CA 1
ATOM 855 C C . GLY A 1 116 ? -0.382 10.028 16.414 1.00 80.00 116 GLY A C 1
ATOM 856 O O . GLY A 1 116 ? 0.011 11.194 16.415 1.00 80.00 116 GLY A O 1
ATOM 857 N N . LEU A 1 117 ? 0.255 9.059 17.084 1.00 87.31 117 LEU A N 1
ATOM 858 C CA . LEU A 1 117 ? 1.449 9.307 17.900 1.00 87.31 117 LEU A CA 1
ATOM 859 C C . LEU A 1 117 ? 2.656 9.780 17.063 1.00 87.31 117 LEU A C 1
ATOM 861 O O . LEU A 1 117 ? 2.854 9.403 15.908 1.00 87.31 117 LEU A O 1
ATOM 865 N N . THR A 1 118 ? 3.490 10.630 17.644 1.00 83.44 118 THR A N 1
ATOM 866 C CA . THR A 1 118 ? 4.764 11.067 17.055 1.00 83.44 118 THR A CA 1
ATOM 867 C C . THR A 1 118 ? 5.846 9.985 17.169 1.00 83.44 118 THR A C 1
ATOM 869 O O . THR A 1 118 ? 5.689 8.976 17.856 1.00 83.44 118 THR A O 1
ATOM 872 N N . ALA A 1 119 ? 7.000 10.214 16.532 1.00 78.12 119 ALA A N 1
ATOM 873 C CA . ALA A 1 119 ? 8.183 9.354 16.663 1.00 78.12 119 ALA A CA 1
ATOM 874 C C . ALA A 1 119 ? 8.833 9.373 18.066 1.00 78.12 119 ALA A C 1
ATOM 876 O O . ALA A 1 119 ? 9.746 8.595 18.313 1.00 78.12 119 ALA A O 1
ATOM 877 N N . SER A 1 120 ? 8.389 10.254 18.971 1.00 81.88 120 SER A N 1
ATOM 878 C CA . SER A 1 120 ? 8.837 10.314 20.373 1.00 81.88 120 SER A CA 1
ATOM 879 C C . SER A 1 120 ? 8.166 9.277 21.280 1.00 81.88 120 SER A C 1
ATOM 881 O O . SER A 1 120 ? 8.511 9.194 22.455 1.00 81.88 120 SER A O 1
ATOM 883 N N . PHE A 1 121 ? 7.201 8.509 20.771 1.00 88.75 121 PHE A N 1
ATOM 884 C CA . PHE A 1 121 ? 6.556 7.448 21.533 1.00 88.75 121 PHE A CA 1
ATOM 885 C C . PHE A 1 121 ? 7.483 6.242 21.696 1.00 88.75 121 PHE A C 1
ATOM 887 O O . PHE A 1 121 ? 7.878 5.618 20.714 1.00 88.75 121 PHE A O 1
ATOM 894 N N . GLU A 1 122 ? 7.801 5.905 22.944 1.00 89.50 122 GLU A N 1
ATOM 895 C CA . GLU A 1 122 ? 8.831 4.919 23.285 1.00 89.50 122 GLU A CA 1
ATOM 896 C C . GLU A 1 122 ? 8.253 3.697 24.002 1.00 89.50 122 GLU A C 1
ATOM 898 O O . GLU A 1 122 ? 8.752 2.585 23.824 1.00 89.50 122 GLU A O 1
ATOM 903 N N . LYS A 1 123 ? 7.210 3.887 24.821 1.00 92.38 123 LYS A N 1
ATOM 904 C CA . LYS A 1 123 ? 6.767 2.866 25.774 1.00 92.38 123 LYS A CA 1
ATOM 905 C C . LYS A 1 123 ? 5.256 2.803 25.948 1.00 92.38 123 LYS A C 1
ATOM 907 O O . LYS A 1 123 ? 4.582 3.824 26.079 1.00 92.38 123 LYS A O 1
ATOM 912 N N . ILE A 1 124 ? 4.735 1.585 26.076 1.00 94.81 124 ILE A N 1
ATOM 913 C CA . ILE A 1 124 ? 3.351 1.346 26.488 1.00 94.81 124 ILE A CA 1
ATOM 914 C C . ILE A 1 124 ? 3.245 0.241 27.535 1.00 94.81 124 ILE A C 1
ATOM 916 O O . ILE A 1 124 ? 3.886 -0.799 27.424 1.00 94.81 124 ILE A O 1
ATOM 920 N N . THR A 1 125 ? 2.402 0.458 28.544 1.00 97.19 125 THR A N 1
ATOM 921 C CA . THR A 1 125 ? 1.961 -0.580 29.483 1.00 97.19 125 THR A CA 1
ATOM 922 C C . THR A 1 125 ? 0.517 -0.959 29.174 1.00 97.19 125 THR A C 1
ATOM 924 O O . THR A 1 125 ? -0.357 -0.094 29.169 1.00 97.19 125 THR A O 1
ATOM 927 N N . ILE A 1 126 ? 0.276 -2.241 28.911 1.00 95.75 126 ILE A N 1
ATOM 928 C CA . ILE A 1 126 ? -1.004 -2.821 28.497 1.00 95.75 126 ILE A CA 1
ATOM 929 C C . ILE A 1 126 ? -1.423 -3.857 29.557 1.00 95.75 126 ILE A C 1
ATOM 931 O O . ILE A 1 126 ? -0.668 -4.796 29.798 1.00 95.75 126 ILE A O 1
ATOM 935 N N . PRO A 1 127 ? -2.591 -3.741 30.207 1.00 97.19 127 PRO A N 1
ATOM 936 C CA . PRO A 1 127 ? -3.016 -4.646 31.271 1.00 97.19 127 PRO A CA 1
ATOM 937 C C . PRO A 1 127 ? -3.495 -5.993 30.712 1.00 97.19 127 PRO A C 1
ATOM 939 O O . PRO A 1 127 ? -3.825 -6.107 29.531 1.00 97.19 127 PRO A O 1
ATOM 942 N N . ALA A 1 128 ? -3.603 -7.010 31.572 1.00 95.06 128 ALA A N 1
ATOM 943 C CA . ALA A 1 128 ? -4.084 -8.338 31.168 1.00 95.06 128 ALA A CA 1
ATOM 944 C C . ALA A 1 128 ? -5.574 -8.339 30.773 1.00 95.06 128 ALA A C 1
ATOM 946 O O . ALA A 1 128 ? -6.042 -9.262 30.108 1.00 95.06 128 ALA A O 1
ATOM 947 N N . SER A 1 129 ? -6.324 -7.313 31.188 1.00 96.00 129 SER A N 1
ATOM 948 C CA . SER A 1 129 ? -7.723 -7.090 30.799 1.00 96.00 129 SER A CA 1
ATOM 949 C C . SER A 1 129 ? -7.915 -6.705 29.332 1.00 96.00 129 SER A C 1
ATOM 951 O O . SER A 1 129 ? -9.032 -6.856 28.826 1.00 96.00 129 SER A O 1
ATOM 953 N N . VAL A 1 130 ? -6.860 -6.277 28.626 1.00 93.69 130 VAL A N 1
ATOM 954 C CA . VAL A 1 130 ? -6.929 -6.098 27.173 1.00 93.69 130 VAL A CA 1
ATOM 955 C C . VAL A 1 130 ? -7.048 -7.470 26.526 1.00 93.69 130 VAL A C 1
ATOM 957 O O . VAL A 1 130 ? -6.168 -8.317 26.662 1.00 93.69 130 VAL A O 1
ATOM 960 N N . THR A 1 131 ? -8.166 -7.671 25.834 1.00 87.81 131 THR A N 1
ATOM 961 C CA . THR A 1 131 ? -8.554 -8.940 25.196 1.00 87.81 131 THR A CA 1
ATOM 962 C C . THR A 1 131 ? -8.716 -8.812 23.683 1.00 87.81 131 THR A C 1
ATOM 964 O O . THR A 1 131 ? -8.914 -9.819 23.012 1.00 87.81 131 THR A O 1
ATOM 967 N N . SER A 1 132 ? -8.613 -7.596 23.138 1.00 85.31 132 SER A N 1
ATOM 968 C CA . SER A 1 132 ? -8.683 -7.329 21.700 1.00 85.31 132 SER A CA 1
ATOM 969 C C . SER A 1 132 ? -7.763 -6.161 21.329 1.00 85.31 132 SER A C 1
ATOM 971 O O . SER A 1 132 ? -7.840 -5.080 21.925 1.00 85.31 132 SER A O 1
ATOM 973 N N . ILE A 1 133 ? -6.889 -6.395 20.350 1.00 84.62 133 ILE A N 1
ATOM 974 C CA . ILE A 1 133 ? -6.097 -5.376 19.659 1.00 84.62 133 ILE A CA 1
ATOM 975 C C . ILE A 1 133 ? -6.567 -5.407 18.211 1.00 84.62 133 ILE A C 1
ATOM 977 O O . ILE A 1 133 ? -6.363 -6.401 17.520 1.00 84.62 133 ILE A O 1
ATOM 981 N N . ARG A 1 134 ? -7.259 -4.355 17.779 1.00 79.31 134 ARG A N 1
ATOM 982 C CA . ARG A 1 134 ? -7.855 -4.305 16.446 1.00 79.31 134 ARG A CA 1
ATOM 983 C C . ARG A 1 134 ? -6.867 -3.808 15.392 1.00 79.31 134 ARG A C 1
ATOM 985 O O . ARG A 1 134 ? -5.687 -3.568 15.668 1.00 79.31 134 ARG A O 1
ATOM 992 N N . TRP A 1 135 ? -7.357 -3.699 14.162 1.00 75.81 135 TRP A N 1
ATOM 993 C CA . TRP A 1 135 ? -6.550 -3.565 12.962 1.00 75.81 135 TRP A CA 1
ATOM 994 C C . TRP A 1 135 ? -5.568 -2.397 13.061 1.00 75.81 135 TRP A C 1
ATOM 996 O O . TRP A 1 135 ? -5.939 -1.239 13.266 1.00 75.81 135 TRP A O 1
ATOM 1006 N N . SER A 1 136 ? -4.282 -2.714 12.893 1.00 74.94 136 SER A N 1
ATOM 1007 C CA . SER A 1 136 ? -3.203 -1.729 12.822 1.00 74.94 136 SER A CA 1
ATOM 1008 C C . SER A 1 136 ? -3.181 -0.734 13.995 1.00 74.94 136 SER A C 1
ATOM 1010 O O . SER A 1 136 ? -2.756 0.408 13.820 1.00 74.94 136 SER A O 1
ATOM 1012 N N . ALA A 1 137 ? -3.589 -1.143 15.205 1.00 81.75 137 ALA A N 1
ATOM 1013 C CA . ALA A 1 137 ? -3.589 -0.271 16.386 1.00 81.75 137 ALA A CA 1
ATOM 1014 C C . ALA A 1 137 ? -2.231 0.430 16.613 1.00 81.75 137 ALA A C 1
ATOM 1016 O O . ALA A 1 137 ? -2.193 1.581 17.038 1.00 81.75 137 ALA A O 1
ATOM 1017 N N . PHE A 1 138 ? -1.121 -0.229 16.255 1.00 81.19 138 PHE A N 1
ATOM 1018 C CA . PHE A 1 138 ? 0.251 0.297 16.307 1.00 81.19 138 PHE A CA 1
ATOM 1019 C C . PHE A 1 138 ? 0.850 0.576 14.913 1.00 81.19 138 PHE A C 1
ATOM 1021 O O . PHE A 1 138 ? 2.037 0.345 14.678 1.00 81.19 138 PHE A O 1
ATOM 1028 N N . PHE A 1 139 ? 0.049 1.034 13.949 1.00 73.81 139 PHE A N 1
ATOM 1029 C CA . PHE A 1 139 ? 0.503 1.284 12.575 1.00 73.81 139 PHE A CA 1
ATOM 1030 C C . PHE A 1 139 ? 1.790 2.124 12.505 1.00 73.81 139 PHE A C 1
ATOM 1032 O O . PHE A 1 139 ? 1.913 3.152 13.173 1.00 73.81 139 PHE A O 1
ATOM 1039 N N . LYS A 1 140 ? 2.750 1.692 11.670 1.00 67.25 140 LYS A N 1
ATOM 1040 C CA . LYS A 1 140 ? 4.084 2.309 11.483 1.00 67.25 140 LYS A CA 1
ATOM 1041 C C . LYS A 1 140 ? 4.915 2.481 12.768 1.00 67.25 140 LYS A C 1
ATOM 1043 O O . LYS A 1 140 ? 5.960 3.128 12.728 1.00 67.25 140 LYS A O 1
ATOM 1048 N N . ARG A 1 141 ? 4.514 1.876 13.886 1.00 73.38 141 ARG A N 1
ATOM 1049 C CA . ARG A 1 141 ? 5.315 1.850 15.106 1.00 73.38 141 ARG A CA 1
ATOM 1050 C C . ARG A 1 141 ? 6.237 0.645 15.121 1.00 73.38 141 ARG A C 1
ATOM 1052 O O . ARG A 1 141 ? 5.819 -0.473 14.841 1.00 73.38 141 ARG A O 1
ATOM 1059 N N . VAL A 1 142 ? 7.496 0.900 15.440 1.00 67.00 142 VAL A N 1
ATOM 1060 C CA . VAL A 1 142 ? 8.562 -0.096 15.556 1.00 67.00 142 VAL A CA 1
ATOM 1061 C C . VAL A 1 142 ? 9.427 0.256 16.756 1.00 67.00 142 VAL A C 1
ATOM 1063 O O . VAL A 1 142 ? 9.420 1.403 17.197 1.00 67.00 142 VAL A O 1
ATOM 1066 N N . ASP A 1 143 ? 10.175 -0.726 17.253 1.00 69.50 143 ASP A N 1
ATOM 1067 C CA . ASP A 1 143 ? 11.262 -0.530 18.218 1.00 69.50 143 ASP A CA 1
ATOM 1068 C C . ASP A 1 143 ? 10.827 0.109 19.563 1.00 69.50 143 ASP A C 1
ATOM 1070 O O . ASP A 1 143 ? 11.649 0.645 20.300 1.00 69.50 143 ASP A O 1
ATOM 1074 N N . MET A 1 144 ? 9.535 0.018 19.905 1.00 79.62 144 MET A N 1
ATOM 1075 C CA . MET A 1 144 ? 8.974 0.424 21.206 1.00 79.62 144 MET A CA 1
ATOM 1076 C C . MET A 1 144 ? 9.082 -0.666 22.276 1.00 79.62 144 MET A C 1
ATOM 1078 O O . MET A 1 144 ? 9.150 -1.853 21.954 1.00 79.62 144 MET A O 1
ATOM 1082 N N . GLU A 1 145 ? 9.034 -0.266 23.546 1.00 86.69 145 GLU A N 1
ATOM 1083 C CA . GLU A 1 145 ? 8.977 -1.159 24.705 1.00 86.69 145 GLU A CA 1
ATOM 1084 C C . GLU A 1 145 ? 7.512 -1.414 25.108 1.00 86.69 145 GLU A C 1
ATOM 1086 O O . GLU A 1 145 ? 6.811 -0.507 25.567 1.00 86.69 145 GLU A O 1
ATOM 1091 N N . ILE A 1 146 ? 7.034 -2.653 24.950 1.00 90.81 146 ILE A N 1
ATOM 1092 C CA . ILE A 1 146 ? 5.665 -3.044 25.317 1.00 90.81 146 ILE A CA 1
ATOM 1093 C C . ILE A 1 146 ? 5.708 -3.846 26.616 1.00 90.81 146 ILE A C 1
ATOM 1095 O O . ILE A 1 146 ? 6.340 -4.894 26.680 1.00 90.81 146 ILE A O 1
ATOM 1099 N N . HIS A 1 147 ? 5.013 -3.378 27.651 1.00 94.44 147 HIS A N 1
ATOM 1100 C CA . HIS A 1 147 ? 4.833 -4.082 28.924 1.00 94.44 147 HIS A CA 1
ATOM 1101 C C . HIS A 1 147 ? 3.411 -4.621 28.999 1.00 94.44 147 HIS A C 1
ATOM 1103 O O . HIS A 1 147 ? 2.485 -3.880 29.317 1.00 94.44 147 HIS A O 1
ATOM 1109 N N . TYR A 1 148 ? 3.227 -5.901 28.695 1.00 94.31 148 TYR A N 1
ATOM 1110 C CA . TYR A 1 148 ? 1.937 -6.571 28.773 1.00 94.31 148 TYR A CA 1
ATOM 1111 C C . TYR A 1 148 ? 1.764 -7.289 30.117 1.00 94.31 148 TYR A C 1
ATOM 1113 O O . TYR A 1 148 ? 2.567 -8.137 30.499 1.00 94.31 148 TYR A O 1
ATOM 1121 N N . GLY A 1 149 ? 0.685 -6.975 30.833 1.00 93.94 149 GLY A N 1
ATOM 1122 C CA . GLY A 1 149 ? 0.369 -7.555 32.139 1.00 93.94 149 GLY A CA 1
ATOM 1123 C C . GLY A 1 149 ? -0.070 -9.023 32.092 1.00 93.94 149 GLY A C 1
ATOM 1124 O O . GLY A 1 149 ? -0.105 -9.671 33.137 1.00 93.94 149 GLY A O 1
ATOM 1125 N N . GLY A 1 150 ? -0.418 -9.551 30.912 1.00 92.75 150 GLY A N 1
ATOM 1126 C CA . GLY A 1 150 ? -0.774 -10.958 30.708 1.00 92.75 150 GLY A CA 1
ATOM 1127 C C . GLY A 1 150 ? 0.413 -11.841 30.307 1.00 92.75 150 GLY A C 1
ATOM 1128 O O . GLY A 1 150 ? 1.563 -11.404 30.258 1.00 92.75 150 GLY A O 1
ATOM 1129 N N . THR A 1 151 ? 0.135 -13.112 30.024 1.00 93.69 151 THR A N 1
ATOM 1130 C CA . THR A 1 151 ? 1.132 -14.095 29.577 1.00 93.69 151 THR A CA 1
ATOM 1131 C C . THR A 1 151 ? 1.448 -13.972 28.086 1.00 93.69 151 THR A C 1
ATOM 1133 O O . THR A 1 151 ? 0.656 -13.433 27.314 1.00 93.69 151 THR A O 1
ATOM 1136 N N . MET A 1 152 ? 2.567 -14.550 27.647 1.00 88.94 152 MET A N 1
ATOM 1137 C CA . MET A 1 152 ? 2.929 -14.660 26.229 1.00 88.94 152 MET A CA 1
ATOM 1138 C C . MET A 1 152 ? 1.839 -15.364 25.411 1.00 88.94 152 MET A C 1
ATOM 1140 O O . MET A 1 152 ? 1.528 -14.943 24.302 1.00 88.94 152 MET A O 1
ATOM 1144 N N . ALA A 1 153 ? 1.214 -16.404 25.973 1.00 87.62 153 ALA A N 1
ATOM 1145 C CA . ALA A 1 153 ? 0.117 -17.114 25.318 1.00 87.62 153 ALA A CA 1
ATOM 1146 C C . ALA A 1 153 ? -1.137 -16.237 25.176 1.00 87.62 153 ALA A C 1
ATOM 1148 O O . ALA A 1 153 ? -1.814 -16.297 24.153 1.00 87.62 153 ALA A O 1
ATOM 1149 N N . GLN A 1 154 ? -1.441 -15.410 26.184 1.00 88.81 154 GLN A N 1
ATOM 1150 C CA . GLN A 1 154 ? -2.523 -14.428 26.089 1.00 88.81 154 GLN A CA 1
ATOM 1151 C C . GLN A 1 154 ? -2.207 -13.376 25.028 1.00 88.81 154 GLN A C 1
ATOM 1153 O O . GLN A 1 154 ? -3.065 -13.103 24.200 1.00 88.81 154 GLN A O 1
ATOM 1158 N N . TRP A 1 155 ? -0.973 -12.861 24.998 1.00 86.75 155 TRP A N 1
ATOM 1159 C CA . TRP A 1 155 ? -0.524 -11.904 23.988 1.00 86.75 155 TRP A CA 1
ATOM 1160 C C . TRP A 1 155 ? -0.675 -12.453 22.566 1.00 86.75 155 TRP A C 1
ATOM 1162 O O . TRP A 1 155 ? -1.297 -11.824 21.718 1.00 86.75 155 TRP A O 1
ATOM 1172 N N . GLN A 1 156 ? -0.175 -13.664 22.318 1.00 80.56 156 GLN A N 1
ATOM 1173 C CA . GLN A 1 156 ? -0.303 -14.338 21.023 1.00 80.56 156 GLN A CA 1
ATOM 1174 C C . GLN A 1 156 ? -1.765 -14.616 20.641 1.00 80.56 156 GLN A C 1
ATOM 1176 O O . GLN A 1 156 ? -2.082 -14.688 19.459 1.00 80.56 156 GLN A O 1
ATOM 1181 N N . ALA A 1 157 ? -2.666 -14.757 21.618 1.00 80.75 157 ALA A N 1
ATOM 1182 C CA . ALA A 1 157 ? -4.095 -14.934 21.373 1.00 80.75 157 ALA A CA 1
ATOM 1183 C C . ALA A 1 157 ? -4.840 -13.621 21.061 1.00 80.75 157 ALA A C 1
ATOM 1185 O O . ALA A 1 157 ? -5.955 -13.690 20.545 1.00 80.75 157 ALA A O 1
ATOM 1186 N N . LEU A 1 158 ? -4.249 -12.445 21.327 1.00 76.56 158 LEU A N 1
ATOM 1187 C CA . LEU A 1 158 ? -4.815 -11.149 20.912 1.00 76.56 158 LEU A CA 1
ATOM 1188 C C . LEU A 1 158 ? -4.823 -10.990 19.380 1.00 76.56 158 LEU A C 1
ATOM 1190 O O . LEU A 1 158 ? -5.655 -10.260 18.853 1.00 76.56 158 LEU A O 1
ATOM 1194 N N . ASP A 1 159 ? -3.952 -11.728 18.680 1.00 58.66 159 ASP A N 1
ATOM 1195 C CA . ASP A 1 159 ? -3.723 -11.735 17.220 1.00 58.66 159 ASP A CA 1
ATOM 1196 C C . ASP A 1 159 ? -4.878 -12.370 16.398 1.00 58.66 159 ASP A C 1
ATOM 1198 O O . ASP A 1 159 ? -4.762 -12.553 15.189 1.00 58.66 159 ASP A O 1
ATOM 1202 N N . LEU A 1 160 ? -5.998 -12.763 17.031 1.00 45.03 160 LEU A N 1
ATOM 1203 C CA . LEU A 1 160 ? -7.061 -13.577 16.408 1.00 45.03 160 LEU A CA 1
ATOM 1204 C C . LEU A 1 160 ? -8.309 -12.812 15.931 1.00 45.03 160 LEU A C 1
ATOM 1206 O O . LEU A 1 160 ? -9.171 -13.430 15.305 1.00 45.03 160 LEU A O 1
ATOM 1210 N N . ASP A 1 161 ? -8.415 -11.500 16.159 1.00 44.00 161 ASP A N 1
ATOM 1211 C CA . ASP A 1 161 ? -9.591 -10.704 15.752 1.00 44.00 161 ASP A CA 1
ATOM 1212 C C . ASP A 1 161 ? -9.319 -9.770 14.557 1.00 44.00 161 ASP A C 1
ATOM 1214 O O . ASP A 1 161 ? -9.804 -8.646 14.478 1.00 44.00 161 ASP A O 1
ATOM 1218 N N . LEU A 1 162 ? -8.542 -10.250 13.582 1.00 45.22 162 LEU A N 1
ATOM 1219 C CA . LEU A 1 162 ? -8.359 -9.586 12.280 1.00 45.22 162 LEU A CA 1
ATOM 1220 C C . LEU A 1 162 ? -9.476 -9.935 11.272 1.00 45.22 162 LEU A C 1
ATOM 1222 O O . LEU A 1 162 ? -9.379 -9.618 10.089 1.00 45.22 162 LEU A O 1
ATOM 1226 N N . THR A 1 163 ? -10.554 -10.590 11.720 1.00 40.78 163 THR A N 1
ATOM 1227 C CA . THR A 1 163 ? -11.655 -11.056 10.851 1.00 40.78 163 THR A CA 1
ATOM 1228 C C . THR A 1 163 ? -12.647 -9.961 10.440 1.00 40.78 163 THR A C 1
ATOM 1230 O O . THR A 1 163 ? -13.542 -10.219 9.639 1.00 40.78 163 THR A O 1
ATOM 1233 N N . GLY A 1 164 ? -12.478 -8.735 10.945 1.00 39.47 164 GLY A N 1
ATOM 1234 C CA . GLY A 1 164 ? -13.310 -7.572 10.615 1.00 39.47 164 GLY A CA 1
ATOM 1235 C C . GLY A 1 164 ? -12.826 -6.724 9.432 1.00 39.47 164 GLY A C 1
ATOM 1236 O O . GLY A 1 164 ? -13.377 -5.649 9.212 1.00 39.47 164 GLY A O 1
ATOM 1237 N N . TYR A 1 165 ? -11.797 -7.155 8.696 1.00 38.50 165 TYR A N 1
ATOM 1238 C CA . TYR A 1 165 ? -11.203 -6.370 7.611 1.00 38.50 165 TYR A CA 1
ATOM 1239 C C . TYR A 1 165 ? -12.004 -6.479 6.300 1.00 38.50 165 TYR A C 1
ATOM 1241 O O . TYR A 1 165 ? -12.090 -7.547 5.694 1.00 38.50 165 TYR A O 1
ATOM 1249 N N . ASP A 1 166 ? -12.568 -5.345 5.871 1.00 39.91 166 ASP A N 1
ATOM 1250 C CA . ASP A 1 166 ? -13.087 -5.094 4.524 1.00 39.91 166 ASP A CA 1
ATOM 1251 C C . ASP A 1 166 ? -11.910 -4.769 3.592 1.00 39.91 166 ASP A C 1
ATOM 1253 O O . ASP A 1 166 ? -11.256 -3.732 3.704 1.00 39.91 166 ASP A O 1
ATOM 1257 N N . GLU A 1 167 ? -11.649 -5.667 2.652 1.00 39.53 167 GLU A N 1
ATOM 1258 C CA . GLU A 1 167 ? -10.623 -5.565 1.609 1.00 39.53 167 GLU A CA 1
ATOM 1259 C C . GLU A 1 167 ? -10.848 -4.399 0.612 1.00 39.53 167 GLU A C 1
ATOM 1261 O O . GLU A 1 167 ? -10.045 -4.208 -0.302 1.00 39.53 167 GLU A O 1
ATOM 1266 N N . ASN A 1 168 ? -11.899 -3.581 0.794 1.00 38.31 168 ASN A N 1
ATOM 1267 C CA . ASN A 1 168 ? -12.240 -2.433 -0.057 1.00 38.31 168 ASN A CA 1
ATOM 1268 C C . ASN A 1 168 ? -11.864 -1.044 0.496 1.00 38.31 168 ASN A C 1
ATOM 1270 O O . ASN A 1 168 ? -12.225 -0.036 -0.120 1.00 38.31 168 ASN A O 1
ATOM 1274 N N . LEU A 1 169 ? -11.087 -0.940 1.580 1.00 41.09 169 LEU A N 1
ATOM 1275 C CA . LEU A 1 169 ? -10.307 0.279 1.843 1.00 41.09 169 LEU A CA 1
ATOM 1276 C C . LEU A 1 169 ? -9.152 0.352 0.835 1.00 41.09 169 LEU A C 1
ATOM 1278 O O . LEU A 1 169 ? -8.042 -0.061 1.142 1.00 41.09 169 LEU A O 1
ATOM 1282 N N . GLY A 1 170 ? -9.470 0.815 -0.380 1.00 32.28 170 GLY A N 1
ATOM 1283 C CA . GLY A 1 170 ? -8.553 1.320 -1.407 1.00 32.28 170 GLY A CA 1
ATOM 1284 C C . 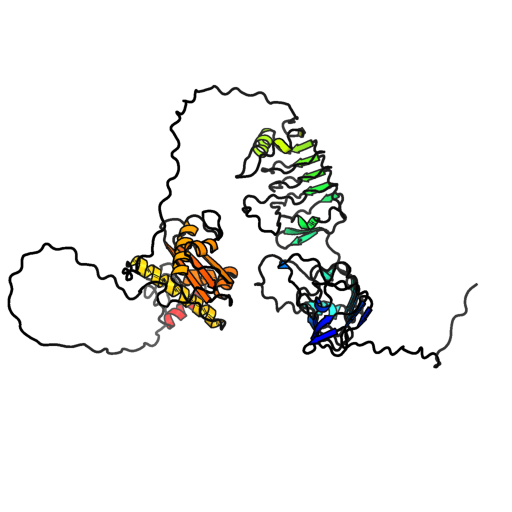GLY A 1 170 ? -7.229 0.572 -1.526 1.00 32.28 170 GLY A C 1
ATOM 1285 O O . GLY A 1 170 ? -6.275 0.898 -0.834 1.00 32.28 170 GLY A O 1
ATOM 1286 N N . GLY A 1 171 ? -7.156 -0.387 -2.451 1.00 35.97 171 GLY A N 1
ATOM 1287 C CA . GLY A 1 171 ? -5.963 -1.186 -2.722 1.00 35.97 171 GLY A CA 1
ATOM 1288 C C . GLY A 1 171 ? -4.762 -0.393 -3.240 1.00 35.97 171 GLY A C 1
ATOM 1289 O O . GLY A 1 171 ? -4.437 -0.497 -4.414 1.00 35.97 171 GLY A O 1
ATOM 1290 N N . PHE A 1 172 ? -4.093 0.326 -2.345 1.00 34.88 172 PHE A N 1
ATOM 1291 C CA . PHE A 1 172 ? -2.670 0.640 -2.317 1.00 34.88 172 PHE A CA 1
ATOM 1292 C C . PHE A 1 172 ? -2.309 0.783 -0.830 1.00 34.88 172 PHE A C 1
ATOM 1294 O O . PHE A 1 172 ? -3.050 1.412 -0.088 1.00 34.88 172 PHE A O 1
ATOM 1301 N N . TYR A 1 173 ? -1.204 0.167 -0.397 1.00 39.44 173 TYR A N 1
ATOM 1302 C CA . TYR A 1 173 ? -0.885 -0.234 0.989 1.00 39.44 173 TYR A CA 1
ATOM 1303 C C . TYR A 1 173 ? -1.599 -1.540 1.412 1.00 39.44 173 TYR A C 1
ATOM 1305 O O . TYR A 1 173 ? -2.696 -1.826 0.965 1.00 39.44 173 TYR A O 1
ATOM 1313 N N . MET A 1 174 ? -0.998 -2.340 2.301 1.00 42.78 174 MET A N 1
ATOM 1314 C CA . MET A 1 174 ? -1.645 -3.484 2.989 1.00 42.78 174 MET A CA 1
ATOM 1315 C C . MET A 1 174 ? -1.579 -4.891 2.356 1.00 42.78 174 MET A C 1
ATOM 1317 O O . MET A 1 174 ? -2.519 -5.666 2.498 1.00 42.78 174 MET A O 1
ATOM 1321 N N . LEU A 1 175 ? -0.443 -5.300 1.769 1.00 35.00 175 LEU A N 1
ATOM 1322 C CA . LEU A 1 175 ? -0.174 -6.734 1.520 1.00 35.00 175 LEU A CA 1
ATOM 1323 C C . LEU A 1 175 ? 0.743 -7.436 2.535 1.00 35.00 175 LEU A C 1
ATOM 1325 O O . LEU A 1 175 ? 0.825 -8.657 2.480 1.00 35.00 175 LEU A O 1
ATOM 1329 N N . ASP A 1 176 ? 1.361 -6.732 3.489 1.00 41.56 176 ASP A N 1
ATOM 1330 C CA . ASP A 1 176 ? 2.175 -7.376 4.542 1.00 41.56 176 ASP A CA 1
ATOM 1331 C C . ASP A 1 176 ? 2.392 -6.482 5.781 1.00 41.56 176 ASP A C 1
ATOM 1333 O O . ASP A 1 176 ? 3.416 -6.541 6.460 1.00 41.56 176 ASP A O 1
ATOM 1337 N N . TYR A 1 177 ? 1.411 -5.644 6.135 1.00 43.31 177 TYR A N 1
ATOM 1338 C CA . TYR A 1 177 ? 1.437 -4.930 7.419 1.00 43.31 177 TYR A CA 1
ATOM 1339 C C . TYR A 1 177 ? 0.995 -5.886 8.531 1.00 43.31 177 TYR A C 1
ATOM 1341 O O . TYR A 1 177 ? -0.003 -5.670 9.211 1.00 43.31 177 TYR A O 1
ATOM 1349 N N . LYS A 1 178 ? 1.747 -6.977 8.710 1.00 49.97 178 LYS A N 1
ATOM 1350 C CA . LYS A 1 178 ? 1.791 -7.649 10.002 1.00 49.97 178 LYS A CA 1
ATOM 1351 C C . LYS A 1 178 ? 2.262 -6.597 10.990 1.00 49.97 178 LYS A C 1
ATOM 1353 O O . LYS A 1 178 ? 3.377 -6.106 10.857 1.00 49.97 178 LYS A O 1
ATOM 1358 N N . ASP A 1 179 ? 1.385 -6.214 11.907 1.00 54.41 179 ASP A N 1
ATOM 1359 C CA . ASP A 1 179 ? 1.693 -5.826 13.278 1.00 54.41 179 ASP A CA 1
ATOM 1360 C C . ASP A 1 179 ? 3.188 -5.614 13.549 1.00 54.41 179 ASP A C 1
ATOM 1362 O O . ASP A 1 179 ? 3.876 -6.479 14.083 1.00 54.41 179 ASP A O 1
ATOM 1366 N N . PHE A 1 180 ? 3.718 -4.458 13.140 1.00 52.97 180 PHE A N 1
ATOM 1367 C CA . PHE A 1 180 ? 5.150 -4.152 13.250 1.00 52.97 180 PHE A CA 1
ATOM 1368 C C . PHE A 1 180 ? 5.647 -4.138 14.699 1.00 52.97 180 PHE A C 1
ATOM 1370 O O . PHE A 1 180 ? 6.847 -4.269 14.943 1.00 52.97 180 PHE A O 1
ATOM 1377 N N . TYR A 1 181 ? 4.717 -4.053 15.652 1.00 56.78 181 TYR A N 1
ATOM 1378 C CA . TYR A 1 181 ? 4.971 -4.271 17.067 1.00 56.78 181 TYR A CA 1
ATOM 1379 C C . TYR A 1 181 ? 5.478 -5.692 17.378 1.00 56.78 181 TYR A C 1
ATOM 1381 O O . TYR A 1 181 ? 6.041 -5.903 18.443 1.00 56.78 181 TYR A O 1
ATOM 1389 N N . LYS A 1 182 ? 5.335 -6.680 16.482 1.00 62.62 182 LYS A N 1
ATOM 1390 C CA . LYS A 1 182 ? 5.909 -8.029 16.660 1.00 62.62 182 LYS A CA 1
ATOM 1391 C C . LYS A 1 182 ? 7.444 -8.006 16.711 1.00 62.62 182 LYS A C 1
ATOM 1393 O O . LYS A 1 182 ? 8.046 -8.852 17.362 1.00 62.62 182 LYS A O 1
ATOM 1398 N N . TYR A 1 183 ? 8.067 -6.989 16.107 1.00 64.12 183 TYR A N 1
ATOM 1399 C CA . TYR A 1 183 ? 9.511 -6.738 16.201 1.00 64.12 183 TYR A CA 1
ATOM 1400 C C . TYR A 1 183 ? 9.910 -5.883 17.414 1.00 64.12 183 TYR A C 1
ATOM 1402 O O . TYR A 1 183 ? 11.099 -5.673 17.650 1.00 64.12 183 TYR A O 1
ATOM 1410 N N . SER A 1 184 ? 8.942 -5.358 18.169 1.00 73.94 184 SER A N 1
ATOM 1411 C CA . SER A 1 184 ? 9.217 -4.708 19.448 1.00 73.94 184 SER A CA 1
ATOM 1412 C C . SER A 1 184 ? 9.567 -5.735 20.516 1.00 73.94 184 SER A C 1
ATOM 1414 O O . SER A 1 184 ? 9.217 -6.910 20.422 1.00 73.94 184 SER A O 1
ATOM 1416 N N . THR A 1 185 ? 10.239 -5.278 21.571 1.00 82.94 185 THR A N 1
ATOM 1417 C CA . THR A 1 185 ? 10.436 -6.098 22.766 1.00 82.94 185 THR A CA 1
ATOM 1418 C C . THR A 1 185 ? 9.155 -6.075 23.590 1.00 82.94 185 THR A C 1
ATOM 1420 O O . THR A 1 185 ? 8.722 -5.014 24.051 1.00 82.94 185 THR A O 1
ATOM 1423 N N . ILE A 1 186 ? 8.554 -7.247 23.780 1.00 88.06 186 ILE A N 1
ATOM 1424 C CA . ILE A 1 186 ? 7.284 -7.410 24.485 1.00 88.06 186 ILE A CA 1
ATOM 1425 C C . ILE A 1 186 ? 7.561 -8.131 25.798 1.00 88.06 186 ILE A C 1
ATOM 1427 O O . ILE A 1 186 ? 7.823 -9.332 25.831 1.00 88.06 186 ILE A O 1
ATOM 1431 N N . HIS A 1 187 ? 7.520 -7.382 26.890 1.00 92.25 187 HIS A N 1
ATOM 1432 C CA . HIS A 1 187 ? 7.640 -7.884 28.248 1.00 92.25 187 HIS A CA 1
ATOM 1433 C C . HIS A 1 187 ? 6.270 -8.375 28.712 1.00 92.25 187 HIS A C 1
ATOM 1435 O O . HIS A 1 187 ? 5.408 -7.572 29.056 1.00 92.25 187 HIS A O 1
ATOM 1441 N N . CYS A 1 188 ? 6.067 -9.687 28.708 1.00 93.12 188 CYS A N 1
ATOM 1442 C CA . CYS A 1 188 ? 4.899 -10.333 29.296 1.00 93.12 188 CYS A CA 1
ATOM 1443 C C . CYS A 1 188 ? 5.169 -10.690 30.766 1.00 93.12 188 CYS A C 1
ATOM 1445 O O . CYS A 1 188 ? 6.313 -10.722 31.227 1.00 93.12 188 CYS A O 1
ATOM 1447 N N . ALA A 1 189 ? 4.119 -11.033 31.511 1.00 92.56 189 ALA A N 1
ATOM 1448 C CA . ALA A 1 189 ? 4.240 -11.441 32.911 1.00 92.56 189 ALA A CA 1
ATOM 1449 C C . ALA A 1 189 ? 5.099 -12.708 33.117 1.00 92.56 189 ALA A C 1
ATOM 1451 O O . ALA A 1 189 ? 5.677 -12.898 34.188 1.00 92.56 189 ALA A O 1
ATOM 1452 N N . ASP A 1 190 ? 5.177 -13.581 32.110 1.00 95.31 190 ASP A N 1
ATOM 1453 C CA . ASP A 1 190 ? 5.860 -14.878 32.146 1.00 95.31 190 ASP A CA 1
ATOM 1454 C C . ASP A 1 190 ? 7.079 -14.973 31.211 1.00 95.31 190 ASP A C 1
ATOM 1456 O O . ASP A 1 190 ? 7.671 -16.048 31.089 1.00 95.31 190 ASP A O 1
ATOM 1460 N N . GLY A 1 191 ? 7.497 -13.873 30.576 1.00 92.31 191 GLY A N 1
ATOM 1461 C CA . GLY A 1 191 ? 8.651 -13.884 29.679 1.00 92.31 191 GLY A CA 1
ATOM 1462 C C . GLY A 1 191 ? 8.776 -12.649 28.796 1.00 92.31 191 GLY A C 1
ATOM 1463 O O . GLY A 1 191 ? 8.073 -11.660 28.971 1.00 92.31 191 GLY A O 1
ATOM 1464 N N . VAL A 1 192 ? 9.701 -12.713 27.841 1.00 89.38 192 VAL A N 1
ATOM 1465 C CA . VAL A 1 192 ? 9.908 -11.667 26.835 1.00 89.38 192 VAL A CA 1
ATOM 1466 C C . VAL A 1 192 ? 9.761 -12.294 25.455 1.00 89.38 192 VAL A C 1
ATOM 1468 O O . VAL A 1 192 ? 10.432 -13.284 25.164 1.00 89.38 192 VAL A O 1
ATOM 1471 N N . LEU A 1 193 ? 8.899 -11.718 24.617 1.00 83.00 193 LEU A N 1
ATOM 1472 C CA . LEU A 1 193 ? 8.829 -12.021 23.189 1.00 83.00 193 LEU A CA 1
ATOM 1473 C C . LEU A 1 193 ? 9.618 -10.955 22.431 1.00 83.00 193 LEU A C 1
ATOM 1475 O O . LEU A 1 193 ? 9.417 -9.758 22.636 1.00 83.00 193 LEU A O 1
ATOM 1479 N N . GLN A 1 194 ? 10.524 -11.400 21.570 1.00 78.75 194 GLN A N 1
ATOM 1480 C CA . GLN A 1 194 ? 11.271 -10.542 20.664 1.00 78.75 194 GLN A CA 1
ATOM 1481 C C . GLN A 1 194 ? 11.523 -11.333 19.383 1.00 78.75 194 GLN A C 1
ATOM 1483 O O . GLN A 1 194 ? 12.245 -12.331 19.405 1.00 78.75 194 GLN A O 1
ATOM 1488 N N . GLU A 1 195 ? 10.900 -10.922 18.282 1.00 72.06 195 GLU A N 1
ATOM 1489 C CA . GLU A 1 195 ? 11.192 -11.499 16.972 1.00 72.06 195 GLU A CA 1
ATOM 1490 C C . GLU A 1 195 ? 12.418 -10.816 16.359 1.00 72.06 195 GLU A C 1
ATOM 1492 O O . GLU A 1 195 ? 12.577 -9.595 16.437 1.00 72.06 195 GLU A O 1
ATOM 1497 N N . GLU A 1 196 ? 13.301 -11.602 15.737 1.00 68.31 196 GLU A N 1
ATOM 1498 C CA . GLU A 1 196 ? 14.408 -11.039 14.968 1.00 68.31 196 GLU A CA 1
ATOM 1499 C C . GLU A 1 196 ? 13.852 -10.283 13.761 1.00 68.31 196 GLU A C 1
ATOM 1501 O O . GLU A 1 196 ? 13.100 -10.831 12.956 1.00 68.31 196 GLU A O 1
ATOM 1506 N N . ARG A 1 197 ? 14.235 -9.012 13.625 1.00 68.88 197 ARG A N 1
ATOM 1507 C CA . ARG A 1 197 ? 13.828 -8.175 12.498 1.00 68.88 197 ARG A CA 1
ATOM 1508 C C . ARG A 1 197 ? 14.727 -8.471 11.293 1.00 68.88 197 ARG A C 1
ATOM 1510 O O . ARG A 1 197 ? 15.919 -8.163 11.362 1.00 68.88 197 ARG A O 1
ATOM 1517 N N . PRO A 1 198 ? 14.196 -9.007 10.178 1.00 76.19 198 PRO A N 1
ATOM 1518 C CA . PRO A 1 198 ? 15.003 -9.268 8.992 1.00 76.19 198 PRO A CA 1
ATOM 1519 C C . PRO A 1 198 ? 15.608 -7.980 8.424 1.00 76.19 198 PRO A C 1
ATOM 1521 O O . PRO A 1 198 ? 14.970 -6.919 8.443 1.00 76.19 198 PRO A O 1
ATOM 1524 N N . GLU A 1 199 ? 16.825 -8.084 7.882 1.00 81.19 199 GLU A N 1
ATOM 1525 C CA . GLU A 1 199 ? 17.507 -6.971 7.211 1.00 81.19 199 GLU A CA 1
ATOM 1526 C C . GLU A 1 199 ? 16.693 -6.453 6.018 1.00 81.19 199 GLU A C 1
ATOM 1528 O O . GLU A 1 199 ? 16.492 -5.247 5.892 1.00 81.19 199 GLU A O 1
ATOM 1533 N N . PHE A 1 200 ? 16.164 -7.362 5.199 1.00 81.50 200 PHE A N 1
ATOM 1534 C CA . PHE A 1 200 ? 15.249 -7.053 4.105 1.00 81.50 200 PHE A CA 1
ATOM 1535 C C . PHE A 1 200 ? 13.869 -7.597 4.436 1.00 81.50 200 PHE A C 1
ATOM 1537 O O . PHE A 1 200 ? 13.715 -8.793 4.686 1.00 81.50 200 PHE A O 1
ATOM 1544 N N . GLN A 1 201 ? 12.863 -6.730 4.415 1.00 77.00 201 GLN A N 1
ATOM 1545 C CA . GLN A 1 201 ? 11.474 -7.167 4.445 1.00 77.00 201 GLN A CA 1
ATOM 1546 C C . GLN A 1 201 ? 10.965 -7.222 3.011 1.00 77.00 201 GLN A C 1
ATOM 1548 O O . GLN A 1 201 ? 11.005 -6.216 2.300 1.00 77.00 201 GLN A O 1
ATOM 1553 N N . ILE A 1 202 ? 10.569 -8.423 2.592 1.00 75.44 202 ILE A N 1
ATOM 1554 C CA . ILE A 1 202 ? 10.222 -8.759 1.214 1.00 75.44 202 ILE A CA 1
ATOM 1555 C C . ILE A 1 202 ? 8.778 -9.252 1.210 1.00 75.44 202 ILE A C 1
ATOM 1557 O O . ILE A 1 202 ? 8.428 -10.117 2.013 1.00 75.44 202 ILE A O 1
ATOM 1561 N N . ASP A 1 203 ? 7.950 -8.692 0.335 1.00 64.88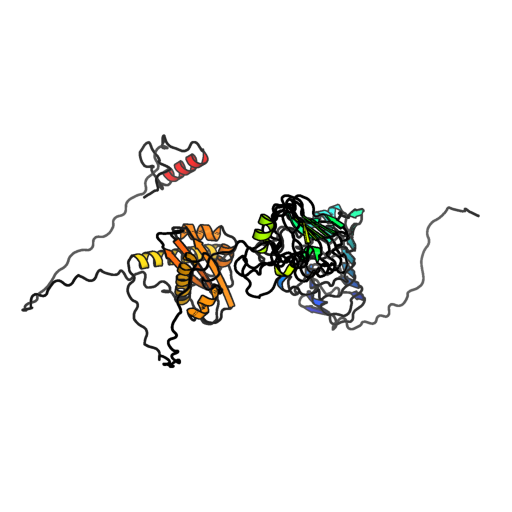 203 ASP A N 1
ATOM 1562 C CA . ASP A 1 203 ? 6.554 -9.090 0.197 1.00 64.88 203 ASP A CA 1
ATOM 1563 C C . ASP A 1 203 ? 6.416 -10.441 -0.532 1.00 64.88 203 ASP A C 1
ATOM 1565 O O . ASP A 1 203 ? 7.361 -10.992 -1.108 1.00 64.88 203 ASP A O 1
ATOM 1569 N N . LYS A 1 204 ? 5.195 -10.981 -0.564 1.00 68.88 204 LYS A N 1
ATOM 1570 C CA . LYS A 1 204 ? 4.881 -12.224 -1.295 1.00 68.88 204 LYS A CA 1
ATOM 1571 C C . LYS A 1 204 ? 5.195 -12.194 -2.800 1.00 68.88 204 LYS A C 1
ATOM 1573 O O . LYS A 1 204 ? 5.226 -13.253 -3.425 1.00 68.88 204 LYS A O 1
ATOM 1578 N N . ASN A 1 205 ? 5.375 -11.011 -3.388 1.00 64.25 205 ASN A N 1
ATOM 1579 C CA . ASN A 1 205 ? 5.698 -10.828 -4.800 1.00 64.25 205 ASN A CA 1
ATOM 1580 C C . ASN A 1 205 ? 7.211 -10.749 -5.044 1.00 64.25 205 ASN A C 1
ATOM 1582 O O . ASN A 1 205 ? 7.615 -10.618 -6.196 1.00 64.25 205 ASN A O 1
ATOM 1586 N N . GLY A 1 206 ? 8.039 -10.828 -3.997 1.00 75.50 206 GLY A N 1
ATOM 1587 C CA . GLY A 1 206 ? 9.491 -10.711 -4.100 1.00 75.50 206 GLY A CA 1
ATOM 1588 C C . GLY A 1 206 ? 9.998 -9.268 -4.078 1.00 75.50 206 GLY A C 1
ATOM 1589 O O . GLY A 1 206 ? 11.143 -9.029 -4.461 1.00 75.50 206 GLY A O 1
ATOM 1590 N N . TRP A 1 207 ? 9.182 -8.300 -3.653 1.00 74.38 207 TRP A N 1
ATOM 1591 C CA . TRP A 1 207 ? 9.572 -6.895 -3.567 1.00 74.38 207 TRP A CA 1
ATOM 1592 C C . TRP A 1 207 ? 10.055 -6.536 -2.173 1.00 74.38 207 TRP A C 1
ATOM 1594 O O . TRP A 1 207 ? 9.349 -6.762 -1.192 1.00 74.38 207 TRP A O 1
ATOM 1604 N N . VAL A 1 208 ? 11.238 -5.930 -2.083 1.00 75.56 208 VAL A N 1
ATOM 1605 C CA . VAL A 1 208 ? 11.638 -5.238 -0.854 1.00 75.56 208 VAL A CA 1
ATOM 1606 C C . VAL A 1 208 ? 10.639 -4.108 -0.624 1.00 75.56 208 VAL A C 1
ATOM 1608 O O . VAL A 1 208 ? 10.308 -3.421 -1.580 1.00 75.56 208 VAL A O 1
ATOM 1611 N N . TYR A 1 209 ? 10.146 -3.974 0.610 1.00 69.06 209 TYR A N 1
ATOM 1612 C CA . TYR A 1 209 ? 9.313 -2.850 1.074 1.00 69.06 209 TYR A CA 1
ATOM 1613 C C . TYR A 1 209 ? 9.869 -2.184 2.346 1.00 69.06 209 TYR A C 1
ATOM 1615 O O . TYR A 1 209 ? 9.256 -1.288 2.933 1.00 69.06 209 TYR A O 1
ATOM 1623 N N . ARG A 1 210 ? 11.012 -2.680 2.845 1.00 73.00 210 ARG A N 1
ATOM 1624 C CA . ARG A 1 210 ? 11.786 -2.046 3.917 1.00 73.00 210 ARG A CA 1
ATOM 1625 C C . ARG A 1 210 ? 13.194 -2.625 4.015 1.00 73.00 210 ARG A C 1
ATOM 1627 O O . ARG A 1 210 ? 13.352 -3.843 4.137 1.00 73.00 210 ARG A O 1
ATOM 1634 N N . TYR A 1 211 ? 14.193 -1.749 4.107 1.00 78.19 211 TYR A N 1
ATOM 1635 C CA . TYR A 1 211 ? 15.558 -2.093 4.496 1.00 78.19 211 TYR A CA 1
ATOM 1636 C C . TYR A 1 211 ? 15.851 -1.669 5.945 1.00 78.19 211 TYR A C 1
ATOM 1638 O O . TYR A 1 211 ? 15.731 -0.506 6.332 1.00 78.19 211 TYR A O 1
ATOM 1646 N N . ASN A 1 212 ? 16.244 -2.629 6.782 1.00 74.75 212 ASN A N 1
ATOM 1647 C CA . ASN A 1 212 ? 16.543 -2.422 8.201 1.00 74.75 212 ASN A CA 1
ATOM 1648 C C . ASN A 1 212 ? 18.032 -2.496 8.528 1.00 74.75 212 ASN A C 1
ATOM 1650 O O . ASN A 1 212 ? 18.393 -2.210 9.671 1.00 74.75 212 ASN A O 1
ATOM 1654 N N . GLY A 1 213 ? 18.876 -2.851 7.562 1.00 77.81 213 GLY A N 1
ATOM 1655 C CA . GLY A 1 213 ? 20.295 -3.072 7.800 1.00 77.81 213 GLY A CA 1
ATOM 1656 C C . GLY A 1 213 ? 21.072 -1.810 8.191 1.00 77.81 213 GLY A C 1
ATOM 1657 O O . GLY A 1 213 ? 20.505 -0.715 8.301 1.00 77.81 213 GLY A O 1
ATOM 1658 N N . PRO A 1 214 ? 22.374 -1.966 8.468 1.00 79.19 214 PRO A N 1
ATOM 1659 C CA . PRO A 1 214 ? 23.218 -0.907 9.015 1.00 79.19 214 PRO A CA 1
ATOM 1660 C C . PRO A 1 214 ? 23.679 0.128 7.974 1.00 79.19 214 PRO A C 1
ATOM 1662 O O . PRO A 1 214 ? 24.314 1.110 8.354 1.00 79.19 214 PRO A O 1
ATOM 1665 N N . GLY A 1 215 ? 23.386 -0.077 6.686 1.00 84.12 215 GLY A N 1
ATOM 1666 C CA . GLY A 1 215 ? 24.019 0.658 5.590 1.00 84.12 215 GLY A CA 1
ATOM 1667 C C . GLY A 1 215 ? 25.409 0.097 5.260 1.00 84.12 215 GLY A C 1
ATOM 1668 O O . GLY A 1 215 ? 25.742 -1.034 5.614 1.00 84.12 215 GLY A O 1
ATOM 1669 N N . GLY A 1 216 ? 26.243 0.883 4.584 1.00 89.81 216 GLY A N 1
ATOM 1670 C CA . GLY A 1 216 ? 27.576 0.467 4.155 1.00 89.81 216 GLY A CA 1
ATOM 1671 C C . GLY A 1 216 ? 27.544 -0.429 2.915 1.00 89.81 216 GLY A C 1
ATOM 1672 O O . GLY A 1 216 ? 27.024 -0.036 1.871 1.00 89.81 216 GLY A O 1
ATOM 1673 N N . VAL A 1 217 ? 28.150 -1.614 3.003 1.00 92.19 217 VAL A N 1
ATOM 1674 C CA . VAL A 1 217 ? 28.180 -2.587 1.901 1.00 92.19 217 VAL A CA 1
ATOM 1675 C C . VAL A 1 217 ? 26.924 -3.442 1.967 1.00 92.19 217 VAL A C 1
ATOM 1677 O O . VAL A 1 217 ? 26.766 -4.232 2.895 1.00 92.19 217 VAL A O 1
ATOM 1680 N N . VAL A 1 218 ? 26.053 -3.297 0.973 1.00 90.75 218 VAL A N 1
ATOM 1681 C CA . VAL A 1 218 ? 24.749 -3.959 0.934 1.00 90.75 218 VAL A CA 1
ATOM 1682 C C . VAL A 1 218 ? 24.636 -4.832 -0.307 1.00 90.75 218 VAL A C 1
ATOM 1684 O O . VAL A 1 218 ? 24.842 -4.387 -1.436 1.00 90.75 218 VAL A O 1
ATOM 1687 N N . GLU A 1 219 ? 24.275 -6.094 -0.097 1.00 92.44 219 GLU A N 1
ATOM 1688 C CA . GLU A 1 219 ? 23.944 -7.041 -1.157 1.00 92.44 219 GLU A CA 1
ATOM 1689 C C . GLU A 1 219 ? 22.467 -7.406 -1.044 1.00 92.44 219 GLU A C 1
ATOM 1691 O O . GLU A 1 219 ? 22.042 -8.016 -0.064 1.00 92.44 219 GLU A O 1
ATOM 1696 N N . ILE A 1 220 ? 21.674 -7.008 -2.042 1.00 89.75 220 ILE A N 1
ATOM 1697 C CA . ILE A 1 220 ? 20.254 -7.354 -2.079 1.00 89.75 220 ILE A CA 1
ATOM 1698 C C . ILE A 1 220 ? 20.140 -8.867 -2.375 1.00 89.75 220 ILE A C 1
ATOM 1700 O O . ILE A 1 220 ? 20.780 -9.347 -3.319 1.00 89.75 220 ILE A O 1
ATOM 1704 N N . PRO A 1 221 ? 19.353 -9.636 -1.593 1.00 91.00 221 PRO A N 1
ATOM 1705 C CA . PRO A 1 221 ? 19.291 -11.091 -1.715 1.00 91.00 221 PRO A CA 1
ATOM 1706 C C . PRO A 1 221 ? 18.812 -11.582 -3.086 1.00 91.00 221 PRO A C 1
ATOM 1708 O O . PRO A 1 221 ? 17.944 -10.977 -3.714 1.00 91.00 221 PRO A O 1
ATOM 1711 N N . GLU A 1 222 ? 19.310 -12.743 -3.524 1.00 90.00 222 GLU A N 1
ATOM 1712 C CA . GLU A 1 222 ? 18.719 -13.443 -4.670 1.00 90.00 222 GLU A CA 1
ATOM 1713 C C . GLU A 1 222 ? 17.276 -13.880 -4.367 1.00 90.00 222 GLU A C 1
ATOM 1715 O O . GLU A 1 222 ? 16.959 -14.309 -3.260 1.00 90.00 222 GLU A O 1
ATOM 1720 N N . GLY A 1 223 ? 16.408 -13.787 -5.372 1.00 85.06 223 GLY A N 1
ATOM 1721 C CA . GLY A 1 223 ? 14.962 -13.968 -5.266 1.00 85.06 223 GLY A CA 1
ATOM 1722 C C . GLY A 1 223 ? 14.195 -12.647 -5.196 1.00 85.06 223 GLY A C 1
ATOM 1723 O O . GLY A 1 223 ? 13.004 -12.641 -5.501 1.00 85.06 223 GLY A O 1
ATOM 1724 N N . VAL A 1 224 ? 14.865 -11.535 -4.869 1.00 87.44 224 VAL A N 1
ATOM 1725 C CA . VAL A 1 224 ? 14.263 -10.198 -4.922 1.00 87.44 224 VAL A CA 1
ATOM 1726 C C . VAL A 1 224 ? 14.046 -9.786 -6.373 1.00 87.44 224 VAL A C 1
ATOM 1728 O O . VAL A 1 224 ? 14.984 -9.724 -7.168 1.00 87.44 224 VAL A O 1
ATOM 1731 N N . THR A 1 225 ? 12.801 -9.469 -6.711 1.00 82.25 225 THR A N 1
ATOM 1732 C CA . THR A 1 225 ? 12.393 -9.078 -8.064 1.00 82.25 225 THR A CA 1
ATOM 1733 C C . THR A 1 225 ? 12.252 -7.571 -8.240 1.00 82.25 225 THR A C 1
ATOM 1735 O O . THR A 1 225 ? 12.318 -7.118 -9.385 1.00 82.25 225 THR A O 1
ATOM 1738 N N . GLY A 1 226 ? 12.108 -6.816 -7.141 1.00 76.00 226 GLY A N 1
ATOM 1739 C CA . GLY A 1 226 ? 12.057 -5.351 -7.135 1.00 76.00 226 GLY A CA 1
ATOM 1740 C C . GLY A 1 226 ? 12.186 -4.714 -5.749 1.00 76.00 226 GLY A C 1
ATOM 1741 O O . GLY A 1 226 ? 12.308 -5.412 -4.742 1.00 76.00 226 GLY A O 1
ATOM 1742 N N . ALA A 1 227 ? 12.223 -3.384 -5.707 1.00 71.38 227 ALA A N 1
ATOM 1743 C CA . ALA A 1 227 ? 12.360 -2.577 -4.493 1.00 71.38 227 ALA A CA 1
ATOM 1744 C C . ALA A 1 227 ? 11.798 -1.160 -4.709 1.00 71.38 227 ALA A C 1
ATOM 1746 O O . ALA A 1 227 ? 11.800 -0.673 -5.847 1.00 71.38 227 ALA A O 1
ATOM 1747 N N . TRP A 1 228 ? 11.356 -0.497 -3.635 1.00 63.09 228 TRP A N 1
ATOM 1748 C CA . TRP A 1 228 ? 10.854 0.880 -3.667 1.00 63.09 228 TRP A CA 1
ATOM 1749 C C . TRP A 1 228 ? 11.909 1.888 -3.186 1.00 63.09 228 TRP A C 1
ATOM 1751 O O . TRP A 1 228 ? 12.718 1.607 -2.300 1.00 63.09 228 TRP A O 1
ATOM 1761 N N . ARG A 1 229 ? 11.863 3.116 -3.730 1.00 56.72 229 ARG A N 1
ATOM 1762 C CA . ARG A 1 229 ? 12.767 4.227 -3.351 1.00 56.72 229 ARG A CA 1
ATOM 1763 C C . ARG A 1 229 ? 12.758 4.503 -1.845 1.00 56.72 229 ARG A C 1
ATOM 1765 O O . ARG A 1 229 ? 13.813 4.703 -1.249 1.00 56.72 229 ARG A O 1
ATOM 1772 N N . TYR A 1 230 ? 11.575 4.495 -1.237 1.00 54.56 230 TYR A N 1
ATOM 1773 C CA . TYR A 1 230 ? 11.396 4.829 0.174 1.00 54.56 230 TYR A CA 1
ATOM 1774 C C . TYR A 1 230 ? 11.785 3.696 1.143 1.00 54.56 230 TYR A C 1
ATOM 1776 O O . TYR A 1 230 ? 11.822 3.875 2.358 1.00 54.56 230 TYR A O 1
ATOM 1784 N N . ASP A 1 231 ? 12.160 2.523 0.638 1.00 60.72 231 ASP A N 1
ATOM 1785 C CA . ASP A 1 231 ? 12.561 1.416 1.513 1.00 60.72 231 ASP A CA 1
ATOM 1786 C C . ASP A 1 231 ? 13.970 1.592 2.069 1.00 60.72 231 ASP A C 1
ATOM 1788 O O . ASP A 1 231 ? 14.310 0.992 3.092 1.00 60.72 231 ASP A O 1
ATOM 1792 N N . PHE A 1 232 ? 14.768 2.422 1.393 1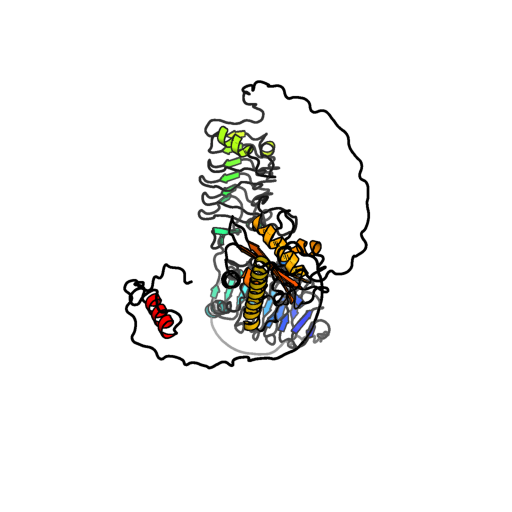.00 65.50 232 PHE A N 1
ATOM 1793 C CA . PHE A 1 232 ? 16.134 2.798 1.744 1.00 65.50 232 PHE A CA 1
ATOM 1794 C C . PHE A 1 232 ? 16.225 4.276 2.193 1.00 65.50 232 PHE A C 1
ATOM 1796 O O . PHE A 1 232 ? 17.326 4.805 2.300 1.00 65.50 232 PHE A O 1
ATOM 1803 N N . GLU A 1 233 ? 15.083 4.936 2.463 1.00 50.94 233 GLU A N 1
ATOM 1804 C CA . GLU A 1 233 ? 14.877 6.406 2.508 1.00 50.94 233 GLU A CA 1
ATOM 1805 C C . GLU A 1 233 ? 15.759 7.200 3.482 1.00 50.94 233 GLU A C 1
ATOM 1807 O O . GLU A 1 233 ? 15.902 8.410 3.328 1.00 50.94 233 GLU A O 1
ATOM 1812 N N . ASP A 1 234 ? 16.391 6.563 4.465 1.00 58.72 234 ASP A N 1
ATOM 1813 C CA . ASP A 1 234 ? 17.216 7.277 5.439 1.00 58.72 234 ASP A CA 1
ATOM 1814 C C . ASP A 1 234 ? 18.722 7.115 5.181 1.00 58.72 234 ASP A C 1
ATOM 1816 O O . ASP A 1 234 ? 19.471 6.653 6.047 1.00 58.72 234 ASP A O 1
ATOM 1820 N N . ASP A 1 235 ? 19.181 7.539 3.995 1.00 53.69 235 ASP A N 1
ATOM 1821 C CA . ASP A 1 235 ? 20.618 7.632 3.658 1.00 53.69 235 ASP A CA 1
ATOM 1822 C C . ASP A 1 235 ? 21.376 8.507 4.681 1.00 53.69 235 ASP A C 1
ATOM 1824 O O . ASP A 1 235 ? 22.562 8.306 4.927 1.00 53.69 235 ASP A O 1
ATOM 1828 N N . SER A 1 236 ? 20.679 9.424 5.370 1.00 54.56 236 SER A N 1
ATOM 1829 C CA . SER A 1 236 ? 21.259 10.272 6.419 1.00 54.56 236 SER A CA 1
ATOM 1830 C C . SER A 1 236 ? 21.627 9.514 7.701 1.00 54.56 236 SER A C 1
ATOM 1832 O O . SER A 1 236 ? 22.555 9.914 8.408 1.00 54.56 236 SER A O 1
ATOM 1834 N N . LYS A 1 237 ? 20.932 8.409 8.006 1.00 61.09 237 LYS A N 1
ATOM 1835 C CA . LYS A 1 237 ? 21.208 7.560 9.178 1.00 61.09 237 LYS A CA 1
ATOM 1836 C C . LYS A 1 237 ? 21.891 6.243 8.827 1.00 61.09 237 LYS A C 1
ATOM 1838 O O . LYS A 1 237 ? 22.541 5.664 9.698 1.00 61.09 237 LYS A O 1
ATOM 1843 N N . LYS A 1 238 ? 21.723 5.750 7.598 1.00 72.62 238 LYS A N 1
ATOM 1844 C CA . LYS A 1 238 ? 22.186 4.428 7.141 1.00 72.62 238 LYS A CA 1
ATOM 1845 C C . LYS A 1 238 ? 22.806 4.506 5.738 1.00 72.62 238 LYS A C 1
ATOM 1847 O O . LYS A 1 238 ? 22.328 3.831 4.826 1.00 72.62 238 LYS A O 1
ATOM 1852 N N . PRO A 1 239 ? 23.854 5.324 5.548 1.00 81.25 239 PRO A N 1
ATOM 1853 C CA . PRO A 1 239 ? 24.384 5.607 4.223 1.00 81.25 239 PRO A CA 1
ATOM 1854 C C . PRO A 1 239 ? 24.910 4.349 3.533 1.00 81.25 239 PRO A C 1
ATOM 1856 O O . PRO A 1 239 ? 25.681 3.586 4.124 1.00 81.25 239 PRO A O 1
ATOM 1859 N N . LEU A 1 240 ? 24.535 4.141 2.271 1.00 86.69 240 LEU A N 1
ATOM 1860 C CA . LEU A 1 240 ? 25.068 3.050 1.449 1.00 86.69 240 LEU A CA 1
ATOM 1861 C C . LEU A 1 240 ? 26.431 3.445 0.871 1.00 86.69 240 LEU A C 1
ATOM 1863 O O . LEU A 1 240 ? 26.574 4.528 0.317 1.00 86.69 240 LEU A O 1
ATOM 1867 N N . THR A 1 241 ? 27.428 2.560 0.943 1.00 91.62 241 THR A N 1
ATOM 1868 C CA . THR A 1 241 ? 28.768 2.773 0.361 1.00 91.62 241 THR A CA 1
ATOM 1869 C C . THR A 1 241 ? 29.031 1.890 -0.853 1.00 91.62 241 THR A C 1
ATOM 1871 O O . THR A 1 241 ? 29.647 2.349 -1.818 1.00 91.62 241 THR A O 1
ATOM 1874 N N . GLU A 1 242 ? 28.558 0.641 -0.831 1.00 93.69 242 GLU A N 1
ATOM 1875 C CA . GLU A 1 242 ? 28.564 -0.265 -1.984 1.00 93.69 242 GLU A CA 1
ATOM 1876 C C . GLU A 1 242 ? 27.220 -0.982 -2.085 1.00 93.69 242 GLU A C 1
ATOM 1878 O O . GLU A 1 242 ? 26.677 -1.413 -1.070 1.00 93.69 242 GLU A O 1
ATOM 1883 N N . LEU A 1 243 ? 26.713 -1.150 -3.305 1.00 91.25 243 LEU A N 1
ATOM 1884 C CA . LEU A 1 243 ? 25.451 -1.840 -3.553 1.00 91.25 243 LEU A CA 1
ATOM 1885 C C . LEU A 1 243 ? 25.627 -2.960 -4.576 1.00 91.25 243 LEU A C 1
ATOM 1887 O O . LEU A 1 243 ? 26.156 -2.732 -5.666 1.00 91.25 243 LEU A O 1
ATOM 1891 N N . THR A 1 244 ? 25.130 -4.152 -4.251 1.00 92.50 244 THR A N 1
ATOM 1892 C CA . THR A 1 244 ? 25.012 -5.269 -5.193 1.00 92.50 244 THR A CA 1
ATOM 1893 C C . THR A 1 244 ? 23.545 -5.584 -5.479 1.00 92.50 244 THR A C 1
ATOM 1895 O O . THR A 1 244 ? 22.790 -5.924 -4.568 1.00 92.50 244 THR A O 1
ATOM 1898 N N . ILE A 1 245 ? 23.161 -5.490 -6.753 1.00 90.00 245 ILE A N 1
ATOM 1899 C CA . ILE A 1 245 ? 21.827 -5.793 -7.281 1.00 90.00 245 ILE A CA 1
ATOM 1900 C C . ILE A 1 245 ? 21.806 -7.245 -7.801 1.00 90.00 245 ILE A C 1
ATOM 1902 O O . ILE A 1 245 ? 22.687 -7.611 -8.591 1.00 90.00 245 ILE A O 1
ATOM 1906 N N . PRO A 1 246 ? 20.836 -8.083 -7.382 1.00 91.50 246 PRO A N 1
ATOM 1907 C CA . PRO A 1 246 ? 20.811 -9.505 -7.695 1.00 91.50 246 PRO A CA 1
ATOM 1908 C C . PRO A 1 246 ? 20.417 -9.784 -9.145 1.00 91.50 246 PRO A C 1
ATOM 1910 O O . PRO A 1 246 ? 19.799 -8.962 -9.823 1.00 91.50 246 PRO A O 1
ATOM 1913 N N . SER A 1 247 ? 20.730 -10.998 -9.602 1.00 89.25 247 SER A N 1
ATOM 1914 C CA . SER A 1 247 ? 20.385 -11.460 -10.956 1.00 89.25 247 SER A CA 1
ATOM 1915 C C . SER A 1 247 ? 18.875 -11.582 -11.178 1.00 89.25 247 SER A C 1
ATOM 1917 O O . SER A 1 247 ? 18.380 -11.460 -12.292 1.00 89.25 247 SER A O 1
ATOM 1919 N N . SER A 1 248 ? 18.141 -11.809 -10.092 1.00 86.38 248 SER A N 1
ATOM 1920 C CA . SER A 1 248 ? 16.693 -12.009 -10.053 1.00 86.38 248 SER A CA 1
ATOM 1921 C C . SER A 1 248 ? 15.877 -10.721 -10.182 1.00 86.38 248 SER A C 1
ATOM 1923 O O . SER A 1 248 ? 14.665 -10.805 -10.400 1.00 86.38 248 SER A O 1
ATOM 1925 N N . MET A 1 249 ? 16.516 -9.550 -10.092 1.00 84.94 249 MET A N 1
ATOM 1926 C CA . MET A 1 249 ? 15.815 -8.275 -10.173 1.00 84.94 249 MET A CA 1
ATOM 1927 C C . MET A 1 249 ? 15.378 -7.986 -11.611 1.00 84.94 249 MET A C 1
ATOM 1929 O O . MET A 1 249 ? 16.176 -8.067 -12.552 1.00 84.94 249 MET A O 1
ATOM 1933 N N . LYS A 1 250 ? 14.095 -7.655 -11.771 1.00 72.75 250 LYS A N 1
ATOM 1934 C CA . LYS A 1 250 ? 13.448 -7.441 -13.075 1.00 72.75 250 LYS A CA 1
ATOM 1935 C C . LYS A 1 250 ? 12.766 -6.090 -13.183 1.00 72.75 250 LYS A C 1
ATOM 1937 O O . LYS A 1 250 ? 12.654 -5.560 -14.283 1.00 72.75 250 LYS A O 1
ATOM 1942 N N . ASP A 1 251 ? 12.327 -5.547 -12.057 1.00 62.38 251 ASP A N 1
ATOM 1943 C CA . ASP A 1 251 ? 11.599 -4.293 -11.999 1.00 62.38 251 ASP A CA 1
ATOM 1944 C C . ASP A 1 251 ? 12.099 -3.463 -10.816 1.00 62.38 251 ASP A C 1
ATOM 1946 O O . ASP A 1 251 ? 12.533 -3.995 -9.799 1.00 62.38 251 ASP A O 1
ATOM 1950 N N . LEU A 1 252 ? 12.055 -2.152 -10.959 1.00 56.31 252 LEU A N 1
ATOM 1951 C CA . LEU A 1 252 ? 12.322 -1.198 -9.896 1.00 56.31 252 LEU A CA 1
ATOM 1952 C C . LEU A 1 252 ? 11.390 -0.025 -10.170 1.00 56.31 252 LEU A C 1
ATOM 1954 O O . LEU A 1 252 ? 11.410 0.534 -11.262 1.00 56.31 252 LEU A O 1
ATOM 1958 N N . VAL A 1 253 ? 10.549 0.342 -9.207 1.00 47.34 253 VAL A N 1
ATOM 1959 C CA . VAL A 1 253 ? 9.518 1.367 -9.411 1.00 47.34 253 VAL A CA 1
ATOM 1960 C C . VAL A 1 253 ? 9.670 2.456 -8.358 1.00 47.34 253 VAL A C 1
ATOM 1962 O O . VAL A 1 253 ? 9.773 2.186 -7.164 1.00 47.34 253 VAL A O 1
ATOM 1965 N N . VAL A 1 254 ? 9.660 3.711 -8.809 1.00 40.97 254 VAL A N 1
ATOM 1966 C CA . VAL A 1 254 ? 9.370 4.858 -7.943 1.00 40.97 254 VAL A CA 1
ATOM 1967 C C . VAL A 1 254 ? 7.858 4.986 -7.854 1.00 40.97 254 VAL A C 1
ATOM 1969 O O . VAL A 1 254 ? 7.191 5.200 -8.867 1.00 40.97 254 VAL A O 1
ATOM 1972 N N . TYR A 1 255 ? 7.326 4.846 -6.646 1.00 35.34 255 TYR A N 1
ATOM 1973 C CA . TYR A 1 255 ? 6.043 5.432 -6.295 1.00 35.34 255 TYR A CA 1
ATOM 1974 C C . TYR A 1 255 ? 6.375 6.777 -5.649 1.00 35.34 255 TYR A C 1
ATOM 1976 O O . TYR A 1 255 ? 6.914 6.797 -4.550 1.00 35.34 255 TYR A O 1
ATOM 1984 N N . GLU A 1 256 ? 6.145 7.884 -6.348 1.00 33.72 256 GLU A N 1
ATOM 1985 C CA . GLU A 1 256 ? 5.966 9.176 -5.686 1.00 33.72 256 GLU A CA 1
ATOM 1986 C C . GLU A 1 256 ? 4.466 9.459 -5.750 1.00 33.72 256 GLU A C 1
ATOM 1988 O O . GLU A 1 256 ? 3.900 9.652 -6.829 1.00 33.72 256 GLU A O 1
ATOM 1993 N N . ASP A 1 257 ? 3.810 9.408 -4.589 1.00 34.47 257 ASP A N 1
ATOM 1994 C CA . ASP A 1 257 ? 2.501 10.024 -4.404 1.00 34.47 257 ASP A CA 1
ATOM 1995 C C . ASP A 1 257 ? 2.670 11.525 -4.670 1.00 34.47 257 ASP A C 1
ATOM 1997 O O . ASP A 1 257 ? 3.333 12.210 -3.899 1.00 34.47 257 ASP A O 1
ATOM 2001 N N . HIS A 1 258 ? 2.156 12.004 -5.804 1.00 34.66 258 HIS A N 1
ATOM 2002 C CA . HIS A 1 258 ? 1.463 13.286 -6.005 1.00 34.66 258 HIS A CA 1
ATOM 2003 C C . HIS A 1 258 ? 1.398 13.620 -7.508 1.00 34.66 258 HIS A C 1
ATOM 2005 O O . HIS A 1 258 ? 2.386 13.961 -8.147 1.00 34.66 258 HIS A O 1
ATOM 2011 N N . ASP A 1 259 ? 0.199 13.527 -8.076 1.00 39.72 259 ASP A N 1
ATOM 2012 C CA . ASP A 1 259 ? -0.439 14.580 -8.881 1.00 39.72 259 ASP A CA 1
ATOM 2013 C C . ASP A 1 259 ? 0.446 15.494 -9.776 1.00 39.72 259 ASP A C 1
ATOM 2015 O O . ASP A 1 259 ? 0.443 16.714 -9.623 1.00 39.72 259 ASP A O 1
ATOM 2019 N N . TRP A 1 260 ? 1.172 14.931 -10.757 1.00 26.73 260 TRP A N 1
ATOM 2020 C CA . TRP A 1 260 ? 1.851 15.718 -11.814 1.00 26.73 260 TRP A CA 1
ATOM 2021 C C . TRP A 1 260 ? 1.722 15.168 -13.248 1.00 26.73 260 TRP A C 1
ATOM 2023 O O . TRP A 1 260 ? 2.524 15.509 -14.114 1.00 26.73 260 TRP A O 1
ATOM 2033 N N . GLY A 1 261 ? 0.703 14.358 -13.559 1.00 31.72 261 GLY A N 1
ATOM 2034 C CA . GLY A 1 261 ? 0.365 14.055 -14.963 1.00 31.72 261 GLY A CA 1
ATOM 2035 C C . GLY A 1 261 ? 1.472 13.361 -15.775 1.00 31.72 261 GLY A C 1
ATOM 2036 O O . GLY A 1 261 ? 1.629 13.634 -16.964 1.00 31.72 261 GLY A O 1
ATOM 2037 N N . ILE A 1 262 ? 2.241 12.466 -15.148 1.00 31.09 262 ILE A N 1
ATOM 2038 C CA . ILE A 1 262 ? 3.279 11.671 -15.815 1.00 31.09 262 ILE A CA 1
ATOM 2039 C C . ILE A 1 262 ? 2.740 10.258 -16.084 1.00 31.09 262 ILE A C 1
ATOM 2041 O O . ILE A 1 262 ? 2.286 9.557 -15.182 1.00 31.09 262 ILE A O 1
ATOM 2045 N N . SER A 1 263 ? 2.779 9.844 -17.352 1.00 33.03 263 SER A N 1
ATOM 2046 C CA . SER A 1 263 ? 2.320 8.534 -17.837 1.00 33.03 263 SER A CA 1
ATOM 2047 C C . SER A 1 263 ? 3.073 7.361 -17.172 1.00 33.03 263 SER A C 1
ATOM 2049 O O . SER A 1 263 ? 4.274 7.480 -16.916 1.00 33.03 263 SER A O 1
ATOM 2051 N N . PRO A 1 264 ? 2.458 6.167 -17.006 1.00 36.38 264 PRO A N 1
ATOM 2052 C CA . PRO A 1 264 ? 3.156 4.928 -16.633 1.00 36.38 264 PRO A CA 1
ATOM 2053 C C . PRO A 1 264 ? 4.385 4.596 -17.497 1.00 36.38 264 PRO A C 1
ATOM 2055 O O . PRO A 1 264 ? 5.283 3.893 -17.045 1.00 36.38 264 PRO A O 1
ATOM 2058 N N . SER A 1 265 ? 4.449 5.120 -18.725 1.00 35.94 265 SER A N 1
ATOM 2059 C CA . SER A 1 265 ? 5.590 4.979 -19.638 1.00 35.94 265 SER A CA 1
ATOM 2060 C C . SER A 1 265 ? 6.751 5.951 -19.366 1.00 35.94 265 SER A C 1
ATOM 2062 O O . SER A 1 265 ? 7.720 5.953 -20.117 1.00 35.94 265 SER A O 1
ATOM 2064 N N . GLN A 1 266 ? 6.657 6.791 -18.331 1.00 37.12 266 GLN A N 1
ATOM 2065 C CA . GLN A 1 266 ? 7.655 7.799 -17.944 1.00 37.12 266 GLN A CA 1
ATOM 2066 C C . GLN A 1 266 ? 8.131 7.632 -16.484 1.00 37.12 266 GLN A C 1
ATOM 2068 O O . GLN A 1 266 ? 8.676 8.563 -15.894 1.00 37.12 266 GLN A O 1
ATOM 2073 N N . ARG A 1 267 ? 7.939 6.447 -15.888 1.00 43.97 267 ARG A N 1
ATOM 2074 C CA . ARG A 1 267 ? 8.362 6.116 -14.516 1.00 43.97 267 ARG A CA 1
ATOM 2075 C C . ARG A 1 267 ? 9.895 6.106 -14.420 1.00 43.97 267 ARG A C 1
ATOM 2077 O O . ARG A 1 267 ? 10.539 5.143 -14.827 1.00 43.97 267 ARG A O 1
ATOM 2084 N N . PHE A 1 268 ? 10.489 7.190 -13.921 1.00 44.25 268 PHE A N 1
ATOM 2085 C CA . PHE A 1 268 ? 11.923 7.248 -13.636 1.00 44.25 268 PHE A CA 1
ATOM 2086 C C . PHE A 1 268 ? 12.209 6.447 -12.368 1.00 44.25 268 PHE A C 1
ATOM 2088 O O . PHE A 1 268 ? 11.668 6.723 -11.306 1.00 44.25 268 PHE A O 1
ATOM 2095 N N . VAL A 1 269 ? 13.058 5.440 -12.486 1.00 51.94 269 VAL A N 1
ATOM 2096 C CA . VAL A 1 269 ? 13.463 4.542 -11.412 1.00 51.94 269 VAL A CA 1
ATOM 2097 C C . VAL A 1 269 ? 14.606 5.181 -10.629 1.00 51.94 269 VAL A C 1
ATOM 2099 O O . VAL A 1 269 ? 15.755 4.950 -10.944 1.00 51.94 269 VAL A O 1
ATOM 2102 N N . MET A 1 270 ? 14.331 5.984 -9.608 1.00 53.84 270 MET A N 1
ATOM 2103 C CA . MET A 1 270 ? 15.330 6.681 -8.775 1.00 53.84 270 MET A CA 1
ATOM 2104 C C . MET A 1 270 ? 15.601 5.969 -7.435 1.00 53.84 270 MET A C 1
ATOM 2106 O O . MET A 1 270 ? 15.874 6.623 -6.433 1.00 53.84 270 MET A O 1
ATOM 2110 N N . CYS A 1 271 ? 15.498 4.635 -7.390 1.00 63.62 271 CYS A N 1
ATOM 2111 C CA . CYS A 1 271 ? 15.511 3.852 -6.141 1.00 63.62 271 CYS A CA 1
ATOM 2112 C C . CYS A 1 271 ? 16.740 4.101 -5.240 1.00 63.62 271 CYS A C 1
ATOM 2114 O O . CYS A 1 271 ? 16.628 3.989 -4.025 1.00 63.62 271 CYS A O 1
ATOM 2116 N N . PHE A 1 272 ? 17.886 4.464 -5.828 1.00 75.81 272 PHE A N 1
ATOM 2117 C CA . PHE A 1 272 ? 19.136 4.786 -5.127 1.00 75.81 272 PHE A CA 1
ATOM 2118 C C . PHE A 1 272 ? 19.689 6.154 -5.555 1.00 75.81 272 PHE A C 1
ATOM 2120 O O . PHE A 1 272 ? 20.899 6.379 -5.544 1.00 75.81 272 PHE A O 1
ATOM 2127 N N . ALA A 1 273 ? 18.817 7.053 -6.019 1.00 72.06 273 ALA A N 1
ATOM 2128 C CA . ALA A 1 273 ? 19.223 8.410 -6.336 1.00 72.06 273 ALA A CA 1
ATOM 2129 C C . ALA A 1 273 ? 19.570 9.166 -5.053 1.00 72.06 273 ALA A C 1
ATOM 2131 O O . ALA A 1 273 ? 19.025 8.885 -3.988 1.00 72.06 273 ALA A O 1
ATOM 2132 N N . GLU A 1 274 ? 20.454 10.152 -5.179 1.00 76.38 274 GLU A N 1
ATOM 2133 C CA . GLU A 1 274 ? 20.891 11.022 -4.082 1.00 76.38 274 GLU A CA 1
ATOM 2134 C C . GLU A 1 274 ? 21.648 10.294 -2.959 1.00 76.38 274 GLU A C 1
ATOM 2136 O O . GLU A 1 274 ? 21.965 10.915 -1.947 1.00 76.38 274 GLU A O 1
ATOM 2141 N N . SER A 1 275 ? 22.022 9.020 -3.149 1.00 82.25 275 SER A N 1
ATOM 2142 C CA . SER A 1 275 ? 22.878 8.292 -2.210 1.00 82.25 275 SER A CA 1
ATOM 2143 C C . SER A 1 275 ? 24.248 8.966 -2.115 1.00 82.25 275 SER A C 1
ATOM 2145 O O . SER A 1 275 ? 25.102 8.873 -3.006 1.00 82.25 275 SER A O 1
ATOM 2147 N N . SER A 1 276 ? 24.444 9.680 -1.013 1.00 85.06 276 SER A N 1
ATOM 2148 C CA . SER A 1 276 ? 25.519 10.651 -0.819 1.00 85.06 276 SER A CA 1
ATOM 2149 C C . SER A 1 276 ? 26.882 9.997 -0.588 1.00 85.06 276 SER A C 1
ATOM 2151 O O . SER A 1 276 ? 27.916 10.565 -0.956 1.00 85.06 276 SER A O 1
ATOM 2153 N N . GLU A 1 277 ? 26.877 8.780 -0.043 1.00 90.25 277 GLU A N 1
ATOM 2154 C CA . GLU A 1 277 ? 28.063 7.992 0.300 1.00 90.25 277 GLU A CA 1
ATOM 2155 C C . GLU A 1 277 ? 28.351 6.836 -0.670 1.00 90.25 277 GLU A C 1
ATOM 2157 O O . GLU A 1 277 ? 29.394 6.187 -0.558 1.00 90.25 277 GLU A O 1
ATOM 2162 N N . LEU A 1 278 ? 27.477 6.592 -1.652 1.00 91.50 278 LEU A N 1
ATOM 2163 C CA . LEU A 1 278 ? 27.582 5.437 -2.540 1.00 91.50 278 LEU A CA 1
ATOM 2164 C C . LEU A 1 278 ? 28.770 5.599 -3.490 1.00 91.50 278 LEU A C 1
ATOM 2166 O O . LEU A 1 278 ? 28.813 6.533 -4.285 1.00 91.50 278 LEU A O 1
ATOM 2170 N N . THR A 1 279 ? 29.730 4.675 -3.426 1.00 95.06 279 THR A N 1
ATOM 2171 C CA . THR A 1 279 ? 30.978 4.724 -4.212 1.00 95.06 279 THR A CA 1
ATOM 2172 C C . THR A 1 279 ? 31.029 3.710 -5.346 1.00 95.06 279 THR A C 1
ATOM 2174 O O . THR A 1 279 ? 31.704 3.960 -6.353 1.00 95.06 279 THR A O 1
ATOM 2177 N N . LYS A 1 280 ? 30.315 2.586 -5.204 1.00 94.94 280 LYS A N 1
ATOM 2178 C CA . LYS A 1 280 ? 30.340 1.471 -6.151 1.00 94.94 280 LYS A CA 1
ATOM 2179 C C . LYS A 1 280 ? 28.995 0.757 -6.241 1.00 94.94 280 LYS A C 1
ATOM 2181 O O . LYS A 1 280 ? 28.362 0.471 -5.228 1.00 94.94 280 LYS A O 1
ATOM 2186 N N . VAL A 1 281 ? 28.612 0.403 -7.465 1.00 93.25 281 VAL A N 1
ATOM 2187 C CA . VAL A 1 281 ? 27.419 -0.403 -7.756 1.00 93.25 281 VAL A CA 1
ATOM 2188 C C . VAL A 1 281 ? 27.801 -1.610 -8.602 1.00 93.25 281 VAL A C 1
ATOM 2190 O O . VAL A 1 281 ? 28.538 -1.481 -9.579 1.00 93.25 281 VAL A O 1
ATOM 2193 N N . THR A 1 282 ? 27.273 -2.779 -8.251 1.00 93.94 282 THR A N 1
ATOM 2194 C CA . THR A 1 282 ? 27.447 -4.024 -9.004 1.00 93.94 282 THR A CA 1
ATOM 2195 C C . THR A 1 282 ? 26.098 -4.636 -9.335 1.00 93.94 282 THR A C 1
ATOM 2197 O O . THR A 1 282 ? 25.321 -4.941 -8.440 1.00 93.94 282 THR A O 1
ATOM 2200 N N . PHE A 1 283 ? 25.827 -4.874 -10.610 1.00 91.56 283 PHE A N 1
ATOM 2201 C CA . PHE A 1 283 ? 24.683 -5.664 -11.049 1.00 91.56 283 PHE A CA 1
ATOM 2202 C C . PHE A 1 283 ? 25.161 -7.070 -11.391 1.00 91.56 283 PHE A C 1
ATOM 2204 O O . PHE A 1 283 ? 26.087 -7.239 -12.189 1.00 91.56 283 PHE A O 1
ATOM 2211 N N . LYS A 1 284 ? 24.540 -8.091 -10.800 1.00 91.06 284 LYS A N 1
ATOM 2212 C CA . LYS A 1 284 ? 24.852 -9.481 -11.142 1.00 91.06 284 LYS A CA 1
ATOM 2213 C C . LYS A 1 284 ? 24.344 -9.829 -12.544 1.00 91.06 284 LYS A C 1
ATOM 2215 O O . LYS A 1 284 ? 23.323 -9.318 -13.003 1.00 91.06 284 LYS A O 1
ATOM 2220 N N . GLU A 1 285 ? 25.061 -10.724 -13.222 1.00 86.25 285 GLU A N 1
ATOM 2221 C CA . GLU A 1 285 ? 24.684 -11.215 -14.552 1.00 86.25 285 GLU A CA 1
ATOM 2222 C C . GLU A 1 285 ? 23.293 -11.860 -14.527 1.00 86.25 285 GLU A C 1
ATOM 2224 O O . GLU A 1 285 ? 22.986 -12.626 -13.617 1.00 86.25 285 GLU A O 1
ATOM 2229 N N . GLY A 1 286 ? 22.454 -11.539 -15.516 1.00 80.94 286 GLY A N 1
ATOM 2230 C CA . GLY A 1 286 ? 21.046 -11.947 -15.551 1.00 80.94 286 GLY A CA 1
ATOM 2231 C C . GLY A 1 286 ? 20.069 -10.864 -15.091 1.00 80.94 286 GLY A C 1
ATOM 2232 O O . GLY A 1 286 ? 18.884 -10.988 -15.370 1.00 80.94 286 GLY A O 1
ATOM 2233 N N . CYS A 1 287 ? 20.552 -9.785 -14.465 1.00 81.62 287 CYS A N 1
ATOM 2234 C CA . CYS A 1 287 ? 19.710 -8.648 -14.100 1.00 81.62 287 CYS A CA 1
ATOM 2235 C C . CYS A 1 287 ? 19.166 -7.941 -15.358 1.00 81.62 287 CYS A C 1
ATOM 2237 O O . CYS A 1 287 ? 19.937 -7.576 -16.252 1.00 81.62 287 CYS A O 1
ATOM 2239 N N . GLU A 1 288 ? 17.849 -7.738 -15.432 1.00 75.00 288 GLU A N 1
ATOM 2240 C CA . GLU A 1 288 ? 17.154 -7.187 -16.615 1.00 75.00 288 GLU A CA 1
ATOM 2241 C C . GLU A 1 288 ? 16.517 -5.811 -16.365 1.00 75.00 288 GLU A C 1
ATOM 2243 O O . GLU A 1 288 ? 15.830 -5.268 -17.231 1.00 75.00 288 GLU A O 1
ATOM 2248 N N . VAL A 1 289 ? 16.759 -5.226 -15.192 1.00 70.31 289 VAL A N 1
ATOM 2249 C CA . VAL A 1 289 ? 16.119 -3.977 -14.771 1.00 70.31 289 VAL A CA 1
ATOM 2250 C C . VAL A 1 289 ? 16.465 -2.815 -15.712 1.00 70.31 289 VAL A C 1
ATOM 2252 O O . VAL A 1 289 ? 17.643 -2.601 -16.023 1.00 70.31 289 VAL A O 1
ATOM 2255 N N . PRO A 1 290 ? 15.483 -1.993 -16.126 1.00 62.09 290 PRO A N 1
ATOM 2256 C CA . PRO A 1 290 ? 15.772 -0.727 -16.782 1.00 62.09 290 PRO A CA 1
ATOM 2257 C C . PRO A 1 290 ? 16.407 0.250 -15.776 1.00 62.09 290 PRO A C 1
ATOM 2259 O O . PRO A 1 290 ? 15.761 0.717 -14.841 1.00 62.09 290 PRO A O 1
ATOM 2262 N N . ALA A 1 291 ? 17.681 0.597 -15.970 1.00 57.97 291 ALA A N 1
ATOM 2263 C CA . ALA A 1 291 ? 18.405 1.527 -15.102 1.00 57.97 291 ALA A CA 1
ATOM 2264 C C . ALA A 1 291 ? 18.054 2.985 -15.458 1.00 57.97 291 ALA A C 1
ATOM 2266 O O . ALA A 1 291 ? 18.880 3.725 -15.990 1.00 57.97 291 ALA A O 1
ATOM 2267 N N . ILE A 1 292 ? 16.806 3.406 -15.240 1.00 62.53 292 ILE A N 1
ATOM 2268 C CA . ILE A 1 292 ? 16.331 4.749 -15.612 1.00 62.53 292 ILE A CA 1
ATOM 2269 C C . ILE A 1 292 ? 16.441 5.695 -14.410 1.00 62.53 292 ILE A C 1
ATOM 2271 O O . ILE A 1 292 ? 15.583 5.649 -13.554 1.00 62.53 292 ILE A O 1
ATOM 2275 N N . GLY A 1 293 ? 17.430 6.588 -14.325 1.00 61.81 293 GLY A N 1
ATOM 2276 C CA . GLY A 1 293 ? 17.548 7.557 -13.211 1.00 61.81 293 GLY A CA 1
ATOM 2277 C C . GLY A 1 293 ? 18.066 6.995 -11.875 1.00 61.81 293 GLY A C 1
ATOM 2278 O O . GLY A 1 293 ? 18.170 7.735 -10.896 1.00 61.81 293 GLY A O 1
ATOM 2279 N N . MET A 1 294 ? 18.427 5.711 -11.841 1.00 75.00 294 MET A N 1
ATOM 2280 C CA . MET A 1 294 ? 18.608 4.930 -10.610 1.00 75.00 294 MET A CA 1
ATOM 2281 C C . MET A 1 294 ? 19.666 5.407 -9.640 1.00 75.00 294 MET A C 1
ATOM 2283 O O . MET A 1 294 ? 19.474 5.247 -8.440 1.00 75.00 294 MET A O 1
ATOM 2287 N N . PHE A 1 295 ? 20.734 6.010 -10.137 1.00 83.06 295 PHE A N 1
ATOM 2288 C CA . PHE A 1 295 ? 21.829 6.516 -9.320 1.00 83.06 295 PHE A CA 1
ATOM 2289 C C . PHE A 1 295 ? 22.059 7.997 -9.576 1.00 83.06 295 PHE A C 1
ATOM 2291 O O . PHE A 1 295 ? 23.170 8.493 -9.420 1.00 83.06 295 PHE A O 1
ATOM 2298 N N . SER A 1 296 ? 21.031 8.713 -10.032 1.00 79.12 296 SER A N 1
ATOM 2299 C CA . SER A 1 296 ? 21.175 10.139 -10.288 1.00 79.12 296 SER A CA 1
ATOM 2300 C C . SER A 1 296 ? 21.536 10.888 -9.002 1.00 79.12 296 SER A C 1
ATOM 2302 O O . SER A 1 296 ? 21.103 10.532 -7.911 1.00 79.12 296 SER A O 1
ATOM 2304 N N . SER A 1 297 ? 22.354 11.928 -9.128 1.00 82.94 297 SER A N 1
ATOM 2305 C CA . SER A 1 297 ? 22.832 12.758 -8.024 1.00 82.94 297 SER A CA 1
ATOM 2306 C C . SER A 1 297 ? 23.581 11.983 -6.931 1.00 82.94 297 SER A C 1
ATOM 2308 O O . SER A 1 297 ? 23.567 12.413 -5.786 1.00 82.94 297 SER A O 1
ATOM 2310 N N . CYS A 1 298 ? 24.272 10.886 -7.265 1.00 88.38 298 CYS A N 1
ATOM 2311 C CA . CYS A 1 298 ? 25.205 10.206 -6.355 1.00 88.38 298 CYS A CA 1
ATOM 2312 C C . CYS A 1 298 ? 26.627 10.784 -6.532 1.00 88.38 298 CYS A C 1
ATOM 2314 O O . CYS A 1 298 ? 27.357 10.349 -7.430 1.00 88.38 298 CYS A O 1
ATOM 2316 N N . PRO A 1 299 ? 27.057 11.780 -5.728 1.00 89.38 299 PRO A N 1
ATOM 2317 C CA . PRO A 1 299 ? 28.263 12.564 -6.004 1.00 89.38 299 PRO A CA 1
ATOM 2318 C C . PRO A 1 299 ? 29.564 11.791 -5.774 1.00 89.38 299 PRO A C 1
ATOM 2320 O O . PRO A 1 299 ? 30.593 12.188 -6.314 1.00 89.38 299 PRO A O 1
ATOM 2323 N N . LYS A 1 300 ? 29.541 10.714 -4.977 1.00 94.00 300 LYS A N 1
ATOM 2324 C CA . LYS A 1 300 ? 30.711 9.879 -4.658 1.00 94.00 300 LYS A CA 1
ATOM 2325 C C . LYS A 1 300 ? 30.802 8.601 -5.491 1.00 94.00 300 LYS A C 1
ATOM 2327 O O . LYS A 1 300 ? 31.791 7.882 -5.362 1.00 94.00 300 LYS A O 1
ATOM 2332 N N . LEU A 1 301 ? 29.825 8.330 -6.358 1.00 94.62 301 LEU A N 1
ATOM 2333 C CA . LEU A 1 301 ? 29.810 7.120 -7.174 1.00 94.62 301 LEU A CA 1
ATOM 2334 C C . LEU A 1 301 ? 30.961 7.182 -8.178 1.00 94.62 301 LEU A C 1
ATOM 2336 O O . LEU A 1 301 ? 31.003 8.092 -8.995 1.00 94.62 301 LEU A O 1
ATOM 2340 N N . THR A 1 302 ? 31.899 6.236 -8.099 1.00 95.50 302 THR A N 1
ATOM 2341 C CA . THR A 1 302 ? 33.109 6.207 -8.944 1.00 95.50 302 THR A CA 1
ATOM 2342 C C . THR A 1 302 ? 33.099 5.086 -9.969 1.00 95.50 302 THR A C 1
ATOM 2344 O O . THR A 1 302 ? 33.650 5.265 -11.054 1.00 95.50 302 THR A O 1
ATOM 2347 N N . THR A 1 303 ? 32.491 3.946 -9.617 1.00 94.62 303 THR A N 1
ATOM 2348 C CA . THR A 1 303 ? 32.575 2.702 -10.387 1.00 94.62 303 THR A CA 1
ATOM 2349 C C . THR A 1 303 ? 31.220 2.008 -10.482 1.00 94.62 303 THR A C 1
ATOM 2351 O O . THR A 1 303 ? 30.545 1.824 -9.466 1.00 94.62 303 THR A O 1
ATOM 2354 N N . VAL A 1 304 ? 30.853 1.543 -11.678 1.00 94.62 304 VAL A N 1
ATOM 2355 C CA . VAL A 1 304 ? 29.647 0.725 -11.889 1.00 94.62 304 VAL A CA 1
ATOM 2356 C C . VAL A 1 304 ? 29.964 -0.515 -12.721 1.00 94.62 304 VAL A C 1
ATOM 2358 O O . VAL A 1 304 ? 30.619 -0.411 -13.752 1.00 94.62 304 VAL A O 1
ATOM 2361 N N . TYR A 1 305 ? 29.464 -1.677 -12.299 1.00 94.31 305 TYR A N 1
ATOM 2362 C CA . TYR A 1 305 ? 29.537 -2.932 -13.052 1.00 94.31 305 TYR A CA 1
ATOM 2363 C C . TYR A 1 305 ? 28.153 -3.292 -13.595 1.00 94.31 305 TYR A C 1
ATOM 2365 O O . TYR A 1 305 ? 27.222 -3.499 -12.816 1.00 94.31 305 TYR A O 1
ATOM 2373 N N . LEU A 1 306 ? 28.026 -3.369 -14.919 1.00 91.88 306 LEU A N 1
ATOM 2374 C CA . LEU A 1 306 ? 26.780 -3.642 -15.636 1.00 91.88 306 LEU A CA 1
ATOM 2375 C C . LEU A 1 306 ? 26.879 -4.974 -16.393 1.00 91.88 306 LEU A C 1
ATOM 2377 O O . LEU A 1 306 ? 27.854 -5.179 -17.122 1.00 91.88 306 LEU A O 1
ATOM 2381 N N . PRO A 1 307 ? 25.883 -5.870 -16.288 1.00 90.50 307 PRO A N 1
ATOM 2382 C CA . PRO A 1 307 ? 25.901 -7.129 -17.001 1.00 90.50 307 PRO A CA 1
ATOM 2383 C C . PRO A 1 307 ? 25.526 -6.940 -18.464 1.00 90.50 307 PRO A C 1
ATOM 2385 O O . PRO A 1 307 ? 24.956 -5.924 -18.877 1.00 90.50 307 PRO A O 1
ATOM 2388 N N . SER A 1 308 ? 25.787 -7.986 -19.241 1.00 86.00 308 SER A N 1
ATOM 2389 C CA . SER A 1 308 ? 25.482 -8.019 -20.667 1.00 86.00 308 SER A CA 1
ATOM 2390 C C . SER A 1 308 ? 23.986 -7.971 -20.953 1.00 86.00 308 SER A C 1
ATOM 2392 O O . SER A 1 308 ? 23.623 -7.834 -22.115 1.00 86.00 308 SER A O 1
ATOM 2394 N N . THR A 1 309 ? 23.121 -8.122 -19.943 1.00 84.31 309 THR A N 1
ATOM 2395 C CA . THR A 1 309 ? 21.652 -8.201 -20.019 1.00 84.31 309 THR A CA 1
ATOM 2396 C C . THR A 1 309 ? 20.948 -6.853 -19.896 1.00 84.31 309 THR A C 1
ATOM 2398 O O . THR A 1 309 ? 19.815 -6.735 -20.353 1.00 84.31 309 THR A O 1
ATOM 2401 N N . ILE A 1 310 ? 21.617 -5.808 -19.397 1.00 80.44 310 ILE A N 1
ATOM 2402 C CA . ILE A 1 310 ? 21.030 -4.461 -19.342 1.00 80.44 310 ILE A CA 1
ATOM 2403 C C . ILE A 1 310 ? 20.888 -3.905 -20.763 1.00 80.44 310 ILE A C 1
ATOM 2405 O O . ILE A 1 310 ? 21.817 -3.954 -21.575 1.00 80.44 310 ILE A O 1
ATOM 2409 N N . ARG A 1 311 ? 19.685 -3.424 -21.093 1.00 71.75 311 ARG A N 1
ATOM 2410 C CA . ARG A 1 311 ? 19.329 -2.898 -22.428 1.00 71.75 311 ARG A CA 1
ATOM 2411 C C . ARG A 1 311 ? 18.960 -1.420 -22.417 1.00 71.75 311 ARG A C 1
ATOM 2413 O O . ARG A 1 311 ? 18.925 -0.812 -23.484 1.00 71.75 311 ARG A O 1
ATOM 2420 N N . HIS A 1 312 ? 18.695 -0.858 -21.238 1.00 71.56 312 HIS A N 1
ATOM 2421 C CA . HIS A 1 312 ? 18.201 0.502 -21.076 1.00 71.56 312 HIS A CA 1
ATOM 2422 C C . HIS A 1 312 ? 18.893 1.180 -19.905 1.00 71.56 312 HIS A C 1
ATOM 2424 O O . HIS A 1 312 ? 18.808 0.733 -18.762 1.00 71.56 312 HIS A O 1
ATOM 2430 N N . LEU A 1 313 ? 19.558 2.283 -20.217 1.00 73.44 313 LEU A N 1
ATOM 2431 C CA . LEU A 1 313 ? 20.244 3.129 -19.264 1.00 73.44 313 LEU A CA 1
ATOM 2432 C C . LEU A 1 313 ? 19.859 4.546 -19.663 1.00 73.44 313 LEU A C 1
ATOM 2434 O O . LEU A 1 313 ? 20.399 5.059 -20.636 1.00 73.44 313 LEU A O 1
ATOM 2438 N N . SER A 1 314 ? 18.857 5.144 -19.013 1.00 70.56 314 SER A N 1
ATOM 2439 C CA . SER A 1 314 ? 18.380 6.506 -19.319 1.00 70.56 314 SER A CA 1
ATOM 2440 C C . SER A 1 314 ? 18.533 7.378 -18.084 1.00 70.56 314 SER A C 1
ATOM 2442 O O . SER A 1 314 ? 17.966 7.070 -17.044 1.00 70.56 314 SER A O 1
ATOM 2444 N N . ARG A 1 315 ? 19.334 8.448 -18.158 1.00 70.81 315 ARG A N 1
ATOM 2445 C CA . ARG A 1 315 ? 19.588 9.377 -17.033 1.00 70.81 315 ARG A CA 1
ATOM 2446 C C . ARG A 1 315 ? 20.097 8.705 -15.746 1.00 70.81 315 ARG A C 1
ATOM 2448 O O . ARG A 1 315 ? 20.086 9.321 -14.686 1.00 70.81 315 ARG A O 1
ATOM 2455 N N . ALA A 1 316 ? 20.564 7.457 -15.831 1.00 76.69 316 ALA A N 1
ATOM 2456 C CA . ALA A 1 316 ? 20.926 6.622 -14.685 1.00 76.69 316 ALA A CA 1
ATOM 2457 C C . ALA A 1 316 ? 21.968 7.275 -13.774 1.00 76.69 316 ALA A C 1
ATOM 2459 O O . ALA A 1 316 ? 21.914 7.090 -12.565 1.00 76.69 316 ALA A O 1
ATOM 2460 N N . PHE A 1 317 ? 22.878 8.048 -14.372 1.00 84.62 317 PHE A N 1
ATOM 2461 C CA . PHE A 1 317 ? 24.025 8.670 -13.713 1.00 84.62 317 PHE A CA 1
ATOM 2462 C C . PHE A 1 317 ? 24.046 10.196 -13.879 1.00 84.62 317 PHE A C 1
ATOM 2464 O O . PHE A 1 317 ? 25.105 10.825 -13.867 1.00 84.62 317 PHE A O 1
ATOM 2471 N N . THR A 1 318 ? 22.885 10.829 -14.089 1.00 81.44 318 THR A N 1
ATOM 2472 C CA . THR A 1 318 ? 22.809 12.299 -14.107 1.00 81.44 318 THR A CA 1
ATOM 2473 C C . THR A 1 318 ? 23.389 12.859 -12.806 1.00 81.44 318 THR A C 1
ATOM 2475 O O . THR A 1 318 ? 23.036 12.378 -11.742 1.00 81.44 318 THR A O 1
ATOM 2478 N N . ASN A 1 319 ? 24.251 13.878 -12.869 1.00 82.75 319 ASN A N 1
ATOM 2479 C CA . ASN A 1 319 ? 24.902 14.498 -11.701 1.00 82.75 319 ASN A CA 1
ATOM 2480 C C . ASN A 1 319 ? 25.802 13.568 -10.849 1.00 82.75 319 ASN A C 1
ATOM 2482 O O . ASN A 1 319 ? 26.127 13.913 -9.713 1.00 82.75 319 ASN A O 1
ATOM 2486 N N . CYS A 1 320 ? 26.275 12.437 -11.382 1.00 89.19 320 CYS A N 1
ATOM 2487 C CA . CYS A 1 320 ? 27.316 11.616 -10.745 1.00 89.19 320 CYS A CA 1
ATOM 2488 C C . CYS A 1 320 ? 28.721 12.162 -11.041 1.00 89.19 320 CYS A C 1
ATOM 2490 O O . CYS A 1 320 ? 29.453 11.619 -11.864 1.00 89.19 320 CYS A O 1
ATOM 2492 N N . SER A 1 321 ? 29.109 13.258 -10.391 1.00 89.38 321 SER A N 1
ATOM 2493 C CA . SER A 1 321 ? 30.338 14.003 -10.720 1.00 89.38 321 SER A CA 1
ATOM 2494 C C . SER A 1 321 ? 31.656 13.245 -10.502 1.00 89.38 321 SER A C 1
ATOM 2496 O O . SER A 1 321 ? 32.672 13.637 -11.074 1.00 89.38 321 SER A O 1
ATOM 2498 N N . SER A 1 322 ? 31.660 12.182 -9.692 1.00 93.88 322 SER A N 1
ATOM 2499 C CA . SER A 1 322 ? 32.855 11.361 -9.436 1.00 93.88 322 SER A CA 1
ATOM 2500 C C . SER A 1 322 ? 32.949 10.103 -10.301 1.00 93.88 322 SER A C 1
ATOM 2502 O O . SER A 1 322 ? 33.942 9.381 -10.181 1.00 93.88 322 SER A O 1
ATOM 2504 N N . LEU A 1 323 ? 31.953 9.828 -11.151 1.00 94.06 323 LEU A N 1
ATOM 2505 C CA . LEU A 1 323 ? 31.906 8.604 -11.947 1.00 94.06 323 LEU A CA 1
ATOM 2506 C C . LEU A 1 323 ? 32.988 8.658 -13.025 1.00 94.06 323 LEU A C 1
ATOM 2508 O O . LEU A 1 323 ? 33.018 9.588 -13.827 1.00 94.06 323 LEU A O 1
ATOM 2512 N N . LYS A 1 324 ? 33.891 7.673 -13.022 1.00 92.44 324 LYS A N 1
ATOM 2513 C CA . LYS A 1 324 ? 35.035 7.615 -13.948 1.00 92.44 324 LYS A CA 1
ATOM 2514 C C . LYS A 1 324 ? 35.040 6.369 -14.807 1.00 92.44 324 LYS A C 1
ATOM 2516 O O . LYS A 1 324 ? 35.418 6.464 -15.972 1.00 92.44 324 LYS A O 1
ATOM 2521 N N . ASP A 1 325 ? 34.589 5.250 -14.249 1.00 94.81 325 ASP A N 1
ATOM 2522 C CA . ASP A 1 325 ? 34.705 3.946 -14.886 1.00 94.81 325 ASP A CA 1
ATOM 2523 C C . ASP A 1 325 ? 33.372 3.189 -14.832 1.00 94.81 325 ASP A C 1
ATOM 2525 O O . ASP A 1 325 ? 32.765 3.011 -13.769 1.00 94.81 325 ASP A O 1
ATOM 2529 N N . ILE A 1 326 ? 32.927 2.701 -15.990 1.00 94.94 326 ILE A N 1
ATOM 2530 C CA . ILE A 1 326 ? 31.829 1.738 -16.104 1.00 94.94 326 ILE A CA 1
ATOM 2531 C C . ILE A 1 326 ? 32.372 0.464 -16.743 1.00 94.94 326 ILE A C 1
ATOM 2533 O O . ILE A 1 326 ? 32.889 0.486 -17.855 1.00 94.94 326 ILE A O 1
ATOM 2537 N N . TYR A 1 327 ? 32.211 -0.659 -16.054 1.00 95.44 327 TYR A N 1
ATOM 2538 C CA . TYR A 1 327 ? 32.571 -1.986 -16.535 1.00 95.44 327 TYR A CA 1
ATOM 2539 C C . TYR A 1 327 ? 31.321 -2.661 -17.087 1.00 95.44 327 TYR A C 1
ATOM 2541 O O . TYR A 1 327 ? 30.474 -3.134 -16.329 1.00 95.44 327 TYR A O 1
ATOM 2549 N N . TYR A 1 328 ? 31.188 -2.681 -18.410 1.00 93.38 328 TYR A N 1
ATOM 2550 C CA . TYR A 1 328 ? 30.055 -3.279 -19.103 1.00 93.38 328 TYR A CA 1
ATOM 2551 C C . TYR A 1 328 ? 30.435 -4.652 -19.655 1.00 93.38 328 TYR A C 1
ATOM 2553 O O . TYR A 1 328 ? 31.283 -4.772 -20.538 1.00 93.38 328 TYR A O 1
ATOM 2561 N N . ASN A 1 329 ? 29.764 -5.705 -19.187 1.00 92.88 329 ASN A N 1
ATOM 2562 C CA . ASN A 1 329 ? 30.002 -7.081 -19.629 1.00 92.88 329 ASN A CA 1
ATOM 2563 C C . ASN A 1 329 ? 29.411 -7.389 -21.027 1.00 92.88 329 ASN A C 1
ATOM 2565 O O . ASN A 1 329 ? 29.009 -8.511 -21.308 1.00 92.88 329 ASN A O 1
ATOM 2569 N N . GLY A 1 330 ? 29.317 -6.394 -21.911 1.00 90.06 330 GLY A N 1
ATOM 2570 C CA . GLY A 1 330 ? 28.896 -6.534 -23.307 1.00 90.06 330 GLY A CA 1
ATOM 2571 C C . GLY A 1 330 ? 29.934 -5.960 -24.271 1.00 90.06 330 GLY A C 1
ATOM 2572 O O . GLY A 1 330 ? 31.069 -5.678 -23.885 1.00 90.06 330 GLY A O 1
ATOM 2573 N N . THR A 1 331 ? 29.573 -5.820 -25.543 1.00 93.62 331 THR A N 1
ATOM 2574 C CA . THR A 1 331 ? 30.434 -5.244 -26.587 1.00 93.62 331 THR A CA 1
ATOM 2575 C C . THR A 1 331 ? 30.208 -3.741 -26.757 1.00 93.62 331 THR A C 1
ATOM 2577 O O . THR A 1 331 ? 29.146 -3.222 -26.403 1.00 93.62 331 THR A O 1
ATOM 2580 N N . ARG A 1 332 ? 31.156 -3.036 -27.384 1.00 92.06 332 ARG A N 1
ATOM 2581 C CA . ARG A 1 332 ? 31.037 -1.607 -27.722 1.00 92.06 332 ARG A CA 1
ATOM 2582 C C . ARG A 1 332 ? 29.795 -1.312 -28.566 1.00 92.06 332 ARG A C 1
ATOM 2584 O O . ARG A 1 332 ? 29.092 -0.342 -28.311 1.00 92.06 332 ARG A O 1
ATOM 2591 N N . ALA A 1 333 ? 29.460 -2.193 -29.511 1.00 88.31 333 ALA A N 1
ATOM 2592 C CA . ALA A 1 333 ? 28.249 -2.061 -30.326 1.00 88.31 333 ALA A CA 1
ATOM 2593 C C . ALA A 1 333 ? 26.952 -2.238 -29.511 1.00 88.31 333 ALA A C 1
ATOM 2595 O O . ALA A 1 333 ? 25.945 -1.583 -29.785 1.00 88.31 333 ALA A O 1
ATOM 2596 N N . GLN A 1 334 ? 26.954 -3.128 -28.511 1.00 88.12 334 GLN A N 1
ATOM 2597 C CA . GLN A 1 334 ? 25.819 -3.282 -27.596 1.00 88.12 334 GLN A CA 1
ATOM 2598 C C . GLN A 1 334 ? 25.663 -2.052 -26.697 1.00 88.12 334 GLN A C 1
ATOM 2600 O O . GLN A 1 334 ? 24.538 -1.588 -26.504 1.00 88.12 334 GLN A O 1
ATOM 2605 N N . TRP A 1 335 ? 26.781 -1.508 -26.206 1.00 89.06 335 TRP A N 1
ATOM 2606 C CA . TRP A 1 335 ? 26.806 -0.271 -25.433 1.00 89.06 335 TRP A CA 1
ATOM 2607 C C . TRP A 1 335 ? 26.224 0.897 -26.228 1.00 89.06 335 TRP A C 1
ATOM 2609 O O . TRP A 1 335 ? 25.266 1.517 -25.774 1.00 89.06 335 TRP A O 1
ATOM 2619 N N . ASP A 1 336 ? 26.744 1.147 -27.433 1.00 85.69 336 ASP A N 1
ATOM 2620 C CA . ASP A 1 336 ? 26.312 2.241 -28.309 1.00 85.69 336 ASP A CA 1
ATOM 2621 C C . ASP A 1 336 ? 24.797 2.207 -28.556 1.00 85.69 336 ASP A C 1
ATOM 2623 O O . ASP A 1 336 ? 24.080 3.178 -28.300 1.00 85.69 336 ASP A O 1
ATOM 2627 N N . LYS A 1 337 ? 24.270 1.025 -28.898 1.00 83.06 337 LYS A N 1
ATOM 2628 C CA . LYS A 1 337 ? 22.828 0.818 -29.049 1.00 83.06 337 LYS A CA 1
ATOM 2629 C C . LYS A 1 337 ? 22.060 1.137 -27.763 1.00 83.06 337 LYS A C 1
ATOM 2631 O O . LYS A 1 337 ? 21.019 1.785 -27.830 1.00 83.06 337 LYS A O 1
ATOM 2636 N N . MET A 1 338 ? 22.540 0.691 -26.603 1.00 81.31 338 MET A N 1
ATOM 2637 C CA . MET A 1 338 ? 21.887 0.923 -25.309 1.00 81.31 338 MET A CA 1
ATOM 2638 C C . MET A 1 338 ? 21.820 2.414 -24.951 1.00 81.31 338 MET A C 1
ATOM 2640 O O . MET A 1 338 ? 20.764 2.882 -24.528 1.00 81.31 338 MET A O 1
ATOM 2644 N N . ILE A 1 339 ? 22.911 3.167 -25.130 1.00 76.62 339 ILE A N 1
ATOM 2645 C CA . ILE A 1 339 ? 22.970 4.587 -24.740 1.00 76.62 339 ILE A CA 1
ATOM 2646 C C . ILE A 1 339 ? 22.273 5.530 -25.736 1.00 76.62 339 ILE A C 1
ATOM 2648 O O . ILE A 1 339 ? 21.891 6.635 -25.344 1.00 76.62 339 ILE A O 1
ATOM 2652 N N . HIS A 1 340 ? 22.076 5.094 -26.989 1.00 67.38 340 HIS A N 1
ATOM 2653 C CA . HIS A 1 340 ? 21.413 5.857 -28.061 1.00 67.38 340 HIS A CA 1
ATOM 2654 C C . HIS A 1 340 ? 19.946 5.453 -28.301 1.00 67.38 340 HIS A C 1
ATOM 2656 O O . HIS A 1 340 ? 19.282 6.020 -29.168 1.00 67.38 340 HIS A O 1
ATOM 2662 N N . THR A 1 341 ? 19.408 4.478 -27.561 1.00 61.72 341 THR A N 1
ATOM 2663 C CA . THR A 1 341 ? 17.995 4.093 -27.694 1.00 61.72 341 THR A CA 1
ATOM 2664 C C . THR A 1 341 ? 17.095 5.135 -27.023 1.00 61.72 341 THR A C 1
ATOM 2666 O O . THR A 1 341 ? 17.000 5.185 -25.797 1.00 61.72 341 THR A O 1
ATOM 2669 N N . GLU A 1 342 ? 16.396 5.939 -27.828 1.00 51.66 342 GLU A N 1
ATOM 2670 C CA . GLU A 1 342 ? 15.302 6.805 -27.373 1.00 51.66 342 GLU A CA 1
ATOM 2671 C C . GLU A 1 342 ? 14.020 5.979 -27.189 1.00 51.66 342 GLU A C 1
ATOM 2673 O O . GLU A 1 342 ? 13.448 5.447 -28.143 1.00 51.66 342 GLU A O 1
ATOM 2678 N N . GLN A 1 343 ? 13.546 5.872 -25.949 1.00 50.53 343 GLN A N 1
ATOM 2679 C CA . GLN A 1 343 ? 12.170 5.465 -25.661 1.00 50.53 343 GLN A CA 1
ATOM 2680 C C . GLN A 1 343 ? 11.310 6.734 -25.593 1.00 50.53 343 GLN A C 1
ATOM 2682 O O . GLN A 1 343 ? 11.799 7.760 -25.127 1.00 50.53 343 GLN A O 1
ATOM 2687 N N . GLN A 1 344 ? 10.059 6.695 -26.070 1.00 42.84 344 GLN A N 1
ATOM 2688 C CA . GLN A 1 344 ? 9.219 7.893 -26.237 1.00 42.84 344 GLN A CA 1
ATOM 2689 C C . GLN A 1 344 ? 9.228 8.819 -25.004 1.00 42.84 344 GLN A C 1
ATOM 2691 O O . GLN A 1 344 ? 8.617 8.517 -23.982 1.00 42.84 344 GLN A O 1
ATOM 2696 N N . GLY A 1 345 ? 9.923 9.957 -25.121 1.00 44.94 345 GLY A N 1
ATOM 2697 C CA . GLY A 1 345 ? 10.008 10.990 -24.083 1.00 44.94 345 GLY A CA 1
ATOM 2698 C C . GLY A 1 345 ? 11.163 10.868 -23.077 1.00 44.94 345 GLY A C 1
ATOM 2699 O O . GLY A 1 345 ? 11.223 11.685 -22.160 1.00 44.94 345 GLY A O 1
ATOM 2700 N N . LEU A 1 346 ? 12.082 9.905 -23.223 1.00 48.84 346 LEU A N 1
ATOM 2701 C CA . LEU A 1 346 ? 13.264 9.748 -22.365 1.00 48.84 346 LEU A CA 1
ATOM 2702 C C . LEU A 1 346 ? 14.536 10.243 -23.071 1.00 48.84 346 LEU A C 1
ATOM 2704 O O . LEU A 1 346 ? 14.834 9.835 -24.191 1.00 48.84 346 LEU A O 1
ATOM 2708 N N . ALA A 1 347 ? 15.297 11.115 -22.403 1.00 52.31 347 ALA A N 1
ATOM 2709 C CA . ALA A 1 347 ? 16.553 11.647 -22.931 1.00 52.31 347 ALA A CA 1
ATOM 2710 C C . ALA A 1 347 ? 17.630 10.552 -23.043 1.00 52.31 347 ALA A C 1
ATOM 2712 O O . ALA A 1 347 ? 17.730 9.675 -22.174 1.00 52.31 347 ALA A O 1
ATOM 2713 N N . SER A 1 348 ? 18.455 10.638 -24.092 1.00 61.12 348 SER A N 1
ATOM 2714 C CA . SER A 1 348 ? 19.630 9.776 -24.263 1.00 61.12 348 SER A CA 1
ATOM 2715 C C . SER A 1 348 ? 20.587 9.898 -23.066 1.00 61.12 348 SER A C 1
ATOM 2717 O O . SER A 1 348 ? 20.707 10.964 -22.457 1.00 61.12 348 SER A O 1
ATOM 2719 N N . SER A 1 349 ? 21.289 8.816 -22.719 1.00 68.50 349 SER A N 1
ATOM 2720 C CA . SER A 1 349 ? 22.278 8.853 -21.624 1.00 68.50 349 SER A CA 1
ATOM 2721 C C . SER A 1 349 ? 23.648 9.350 -22.050 1.00 68.50 349 SER A C 1
ATOM 2723 O O . SER A 1 349 ? 24.526 9.470 -21.195 1.00 68.50 349 SER A O 1
ATOM 2725 N N . VAL A 1 350 ? 23.829 9.661 -23.334 1.00 71.50 350 VAL A N 1
ATOM 2726 C CA . VAL A 1 350 ? 25.107 10.076 -23.925 1.00 71.50 350 VAL A CA 1
ATOM 2727 C C . VAL A 1 350 ? 25.757 11.187 -23.100 1.00 71.50 350 VAL A C 1
ATOM 2729 O O . VAL A 1 350 ? 26.908 11.061 -22.692 1.00 71.50 350 VAL A O 1
ATOM 2732 N N . ASP A 1 351 ? 24.992 12.219 -22.740 1.00 74.25 351 ASP A N 1
ATOM 2733 C CA . ASP A 1 351 ? 25.508 13.354 -21.970 1.00 74.25 351 ASP A CA 1
ATOM 2734 C C . ASP A 1 351 ? 25.923 13.002 -20.535 1.00 74.25 351 ASP A C 1
ATOM 2736 O O . ASP A 1 351 ? 26.791 13.667 -19.971 1.00 74.25 351 ASP A O 1
ATOM 2740 N N . THR A 1 352 ? 25.323 11.967 -19.936 1.00 76.44 352 THR A N 1
ATOM 2741 C CA . THR A 1 352 ? 25.591 11.566 -18.542 1.00 76.44 352 THR A CA 1
ATOM 2742 C C . THR A 1 352 ? 26.844 10.712 -18.380 1.00 76.44 352 THR A C 1
ATOM 2744 O O . THR A 1 352 ? 27.352 10.597 -17.271 1.00 76.44 352 THR A O 1
ATOM 2747 N N . VAL A 1 353 ? 27.348 10.128 -19.472 1.00 84.69 353 VAL A N 1
ATOM 2748 C CA . VAL A 1 353 ? 28.522 9.236 -19.464 1.00 84.69 353 VAL A CA 1
ATOM 2749 C C . VAL A 1 353 ? 29.637 9.694 -20.411 1.00 84.69 353 VAL A C 1
ATOM 2751 O O . VAL A 1 353 ? 30.625 8.990 -20.573 1.00 84.69 353 VAL A O 1
ATOM 2754 N N . LYS A 1 354 ? 29.519 10.876 -21.030 1.00 82.75 354 LYS A N 1
ATOM 2755 C CA . LYS A 1 354 ? 30.487 11.392 -22.020 1.00 82.75 354 LYS A CA 1
ATOM 2756 C C . LYS A 1 354 ? 31.924 11.538 -21.500 1.00 82.75 354 LYS A C 1
ATOM 2758 O O . LYS A 1 354 ? 32.866 11.434 -22.279 1.00 82.75 354 LYS A O 1
ATOM 2763 N N . ASP A 1 355 ? 32.072 11.780 -20.198 1.00 86.75 355 ASP A N 1
ATOM 2764 C CA . ASP A 1 355 ? 33.357 11.977 -19.518 1.00 86.75 355 ASP A CA 1
ATOM 2765 C C . ASP A 1 355 ? 33.810 10.712 -18.754 1.00 86.75 355 ASP A C 1
ATOM 2767 O O . ASP A 1 355 ? 34.768 10.753 -17.983 1.00 86.75 355 ASP A O 1
ATOM 2771 N N . VAL A 1 356 ? 33.134 9.579 -18.980 1.00 91.25 356 VAL A N 1
ATOM 2772 C CA . VAL A 1 356 ? 33.352 8.291 -18.307 1.00 91.25 356 VAL A CA 1
ATOM 2773 C C . VAL A 1 356 ? 34.040 7.313 -19.264 1.00 91.25 356 VAL A C 1
ATOM 2775 O O . VAL A 1 356 ? 33.687 7.228 -20.439 1.00 91.25 356 VAL A O 1
ATOM 2778 N N . THR A 1 357 ? 35.017 6.551 -18.770 1.00 94.69 357 THR A N 1
ATOM 2779 C CA . THR A 1 357 ? 35.614 5.440 -19.524 1.00 94.69 357 THR A CA 1
ATOM 2780 C C . THR A 1 357 ? 34.720 4.213 -19.411 1.00 94.69 357 THR A C 1
ATOM 2782 O O . THR A 1 357 ? 34.361 3.791 -18.310 1.00 94.69 357 THR A O 1
ATOM 2785 N N . ILE A 1 358 ? 34.355 3.629 -20.551 1.00 94.69 358 ILE A N 1
ATOM 2786 C CA . ILE A 1 358 ? 33.525 2.426 -20.601 1.00 94.69 358 ILE A CA 1
ATOM 2787 C C . ILE A 1 358 ? 34.396 1.240 -20.990 1.00 94.69 358 ILE A C 1
ATOM 2789 O O . ILE A 1 358 ? 34.869 1.156 -22.121 1.00 94.69 358 ILE A O 1
ATOM 2793 N N . HIS A 1 359 ? 34.576 0.303 -20.072 1.00 96.00 359 HIS A N 1
ATOM 2794 C CA . HIS A 1 359 ? 35.284 -0.946 -20.312 1.00 96.00 359 HIS A CA 1
ATOM 2795 C C . HIS A 1 359 ? 34.304 -1.986 -20.855 1.00 96.00 359 HIS A C 1
ATOM 2797 O O . HIS A 1 359 ? 33.489 -2.516 -20.097 1.00 96.00 359 HIS A O 1
ATOM 2803 N N . CYS A 1 360 ? 34.366 -2.263 -22.160 1.00 94.94 360 CYS A N 1
ATOM 2804 C CA . CYS A 1 360 ? 33.604 -3.339 -22.796 1.00 94.94 360 CYS A CA 1
ATOM 2805 C C . CYS A 1 360 ? 34.486 -4.579 -23.004 1.00 94.94 360 CYS A C 1
ATOM 2807 O O . CYS A 1 360 ? 35.716 -4.516 -23.004 1.00 94.94 360 CYS A O 1
ATOM 2809 N N . THR A 1 361 ? 33.855 -5.727 -23.241 1.00 95.12 361 THR A N 1
ATOM 2810 C CA . THR A 1 361 ? 34.548 -7.011 -23.469 1.00 95.12 361 THR A CA 1
ATOM 2811 C C . THR A 1 361 ? 35.425 -7.034 -24.729 1.00 95.12 361 THR A C 1
ATOM 2813 O O . THR A 1 361 ? 36.372 -7.816 -24.804 1.00 95.12 361 THR A O 1
ATOM 2816 N N . ASP A 1 362 ? 35.137 -6.174 -25.708 1.00 95.50 362 ASP A N 1
ATOM 2817 C CA . ASP A 1 362 ? 35.844 -6.031 -26.987 1.00 95.50 362 ASP A CA 1
ATOM 2818 C C . ASP A 1 362 ? 36.633 -4.710 -27.103 1.00 95.50 362 ASP A C 1
ATOM 2820 O O . ASP A 1 362 ? 37.008 -4.302 -28.207 1.00 95.50 362 ASP A O 1
ATOM 2824 N N . GLY A 1 363 ? 36.904 -4.052 -25.969 1.00 92.81 363 GLY A N 1
ATOM 2825 C CA . GLY A 1 363 ? 37.754 -2.864 -25.865 1.00 92.81 363 GLY A CA 1
ATOM 2826 C C . GLY A 1 363 ? 37.098 -1.686 -25.142 1.00 92.81 363 GLY A C 1
ATOM 2827 O O . GLY A 1 363 ? 35.887 -1.648 -24.945 1.00 92.81 363 GLY A O 1
ATOM 2828 N N . ASP A 1 364 ? 37.913 -0.703 -24.765 1.00 93.88 364 ASP A N 1
ATOM 2829 C CA . ASP A 1 364 ? 37.448 0.483 -24.041 1.00 93.88 364 ASP A CA 1
ATOM 2830 C C . ASP A 1 364 ? 36.848 1.541 -24.985 1.00 93.88 364 ASP A C 1
ATOM 2832 O O . ASP A 1 364 ? 37.303 1.712 -26.118 1.00 93.88 364 ASP A O 1
ATOM 2836 N N . ILE A 1 365 ? 35.872 2.303 -24.486 1.00 90.44 365 ILE A N 1
ATOM 2837 C CA . ILE A 1 365 ? 35.388 3.562 -25.069 1.00 90.44 365 ILE A CA 1
ATOM 2838 C C . ILE A 1 365 ? 35.855 4.688 -24.145 1.00 90.44 365 ILE A C 1
ATOM 2840 O O . ILE A 1 365 ? 35.485 4.714 -22.970 1.00 90.44 365 ILE A O 1
ATOM 2844 N N . LYS A 1 366 ? 36.684 5.605 -24.653 1.00 87.50 366 LYS A N 1
ATOM 2845 C CA . LYS A 1 366 ? 37.277 6.689 -23.857 1.00 87.50 366 LYS A CA 1
ATOM 2846 C C . LYS A 1 366 ? 36.636 8.047 -24.160 1.00 87.50 366 LYS A C 1
ATOM 2848 O O . LYS A 1 366 ? 36.291 8.308 -25.315 1.00 87.50 366 LYS A O 1
ATOM 2853 N N . PRO A 1 367 ? 36.553 8.952 -23.168 1.00 75.50 367 PRO A N 1
ATOM 2854 C CA . PRO A 1 367 ? 36.101 10.323 -23.381 1.00 75.50 367 PRO A CA 1
ATOM 2855 C C . PRO A 1 367 ? 36.909 11.036 -24.471 1.00 75.50 367 PRO A C 1
ATOM 2857 O O . PRO A 1 367 ? 38.136 11.119 -24.398 1.00 75.50 367 PRO A O 1
ATOM 2860 N N . GLY A 1 368 ? 36.222 11.570 -25.483 1.00 63.78 368 GLY A N 1
ATOM 2861 C CA . GLY A 1 368 ? 36.838 12.373 -26.545 1.00 63.78 368 GLY A CA 1
ATOM 2862 C C . GLY A 1 368 ? 37.533 11.594 -27.671 1.00 63.78 368 GLY A C 1
ATOM 2863 O O . GLY A 1 368 ? 38.082 12.227 -28.574 1.00 63.78 368 GLY A O 1
ATOM 2864 N N . GLU A 1 369 ? 37.492 10.259 -27.679 1.00 59.28 369 GLU A N 1
ATOM 2865 C CA . GLU A 1 369 ? 37.909 9.460 -28.839 1.00 59.28 369 GLU A CA 1
ATOM 2866 C C . GLU A 1 369 ? 36.734 9.349 -29.827 1.00 59.28 369 GLU A C 1
ATOM 2868 O O . GLU A 1 369 ? 35.817 8.553 -29.651 1.00 59.28 369 GLU A O 1
ATOM 2873 N N . ALA A 1 370 ? 36.726 10.185 -30.870 1.00 45.91 370 ALA A N 1
ATOM 2874 C CA . ALA A 1 370 ? 35.803 10.003 -31.989 1.00 45.91 370 ALA A CA 1
ATOM 2875 C C . ALA A 1 370 ? 36.183 8.723 -32.757 1.00 45.91 370 ALA A C 1
ATOM 2877 O O . ALA A 1 370 ? 37.296 8.635 -33.282 1.00 45.91 370 ALA A O 1
ATOM 2878 N N . GLU A 1 371 ? 35.281 7.739 -32.856 1.00 46.00 371 GLU A N 1
ATOM 2879 C CA . GLU A 1 371 ? 35.485 6.604 -33.768 1.00 46.00 371 GLU A CA 1
ATOM 2880 C C . GLU A 1 371 ? 35.469 7.082 -35.240 1.00 46.00 371 GLU A C 1
ATOM 2882 O O . GLU A 1 371 ? 34.787 8.057 -35.585 1.00 46.00 371 GLU A O 1
ATOM 2887 N N . PRO A 1 372 ? 36.235 6.429 -36.135 1.00 40.00 372 PRO A N 1
ATOM 2888 C CA . PRO A 1 372 ? 36.439 6.884 -37.502 1.00 40.00 372 PRO A CA 1
ATOM 2889 C C . PRO A 1 372 ? 35.139 6.761 -38.301 1.00 40.00 372 PRO A C 1
ATOM 2891 O O . PRO A 1 372 ? 34.641 5.671 -38.576 1.00 40.00 372 PRO A O 1
ATOM 2894 N N . THR A 1 373 ? 34.588 7.904 -38.698 1.00 34.94 373 THR A N 1
ATOM 2895 C CA . THR A 1 373 ? 33.324 7.989 -39.428 1.00 34.94 373 THR A CA 1
ATOM 2896 C C . THR A 1 373 ? 33.500 7.449 -40.849 1.00 34.94 373 THR A C 1
ATOM 2898 O O . THR A 1 373 ? 34.168 8.063 -41.684 1.00 34.94 373 THR A O 1
ATOM 2901 N N . ALA A 1 374 ? 32.877 6.309 -41.158 1.00 40.38 374 ALA A N 1
ATOM 2902 C CA . ALA A 1 374 ? 32.649 5.910 -42.541 1.00 40.38 374 ALA A CA 1
ATOM 2903 C C . ALA A 1 374 ? 31.690 6.925 -43.187 1.00 40.38 374 ALA A C 1
ATOM 2905 O O . ALA A 1 374 ? 30.569 7.132 -42.729 1.00 40.38 374 ALA A O 1
ATOM 2906 N N . THR A 1 375 ? 32.168 7.601 -44.228 1.00 30.64 375 THR A N 1
ATOM 2907 C CA . THR A 1 375 ? 31.482 8.679 -44.949 1.00 30.64 375 THR A CA 1
ATOM 2908 C C . THR A 1 375 ? 30.186 8.198 -45.620 1.00 30.64 375 THR A C 1
ATOM 2910 O O . THR A 1 375 ? 30.263 7.315 -46.476 1.00 30.64 375 THR A O 1
ATOM 2913 N N . PRO A 1 376 ? 29.009 8.802 -45.357 1.00 42.97 376 PRO A N 1
ATOM 2914 C CA . PRO A 1 376 ? 27.845 8.632 -46.215 1.00 42.97 376 PRO A CA 1
ATOM 2915 C C . PRO A 1 376 ? 27.827 9.693 -47.328 1.00 42.97 376 PRO A C 1
ATOM 2917 O O . PRO A 1 376 ? 27.967 10.895 -47.100 1.00 42.97 376 PRO A O 1
ATOM 2920 N N . THR A 1 377 ? 27.666 9.221 -48.562 1.00 30.52 377 THR A N 1
ATOM 2921 C CA . THR A 1 377 ? 27.534 10.005 -49.795 1.00 30.52 377 THR A CA 1
ATOM 2922 C C . THR A 1 377 ? 26.255 10.850 -49.792 1.00 30.52 377 THR A C 1
ATOM 2924 O O . THR A 1 377 ? 25.157 10.335 -49.593 1.00 30.52 377 THR A O 1
ATOM 2927 N N . ALA A 1 378 ? 26.397 12.151 -50.052 1.00 31.80 378 ALA A N 1
ATOM 2928 C CA . ALA A 1 378 ? 25.296 13.105 -50.145 1.00 31.80 378 ALA A CA 1
ATOM 2929 C C . ALA A 1 378 ? 24.423 12.880 -51.395 1.00 31.80 378 ALA A C 1
ATOM 2931 O O . ALA A 1 378 ? 24.934 12.764 -52.508 1.00 31.80 378 ALA A O 1
ATOM 2932 N N . THR A 1 379 ? 23.100 12.904 -51.212 1.00 29.97 379 THR A N 1
ATOM 2933 C CA . THR A 1 379 ? 22.097 13.101 -52.276 1.00 29.97 379 THR A CA 1
ATOM 2934 C C . THR A 1 379 ? 21.347 14.407 -51.972 1.00 29.97 379 THR A C 1
ATOM 2936 O O . THR A 1 379 ? 20.986 14.617 -50.815 1.00 29.97 379 THR A O 1
ATOM 2939 N N . PRO A 1 380 ? 21.147 15.320 -52.942 1.00 34.72 380 PRO A N 1
ATOM 2940 C CA . PRO A 1 380 ? 20.634 16.661 -52.666 1.00 34.72 380 PRO A CA 1
ATOM 2941 C C . PRO A 1 380 ? 19.113 16.691 -52.440 1.00 34.72 380 PRO A C 1
ATOM 2943 O O . PRO A 1 380 ? 18.338 16.181 -53.247 1.00 34.72 380 PRO A O 1
ATOM 2946 N N . THR A 1 381 ? 18.703 17.358 -51.360 1.00 29.78 381 THR A N 1
ATOM 2947 C CA . THR A 1 381 ? 17.309 17.664 -51.000 1.00 29.78 381 THR A CA 1
ATOM 2948 C C . THR A 1 381 ? 16.837 18.947 -51.687 1.00 29.78 381 THR A C 1
ATOM 2950 O O . THR A 1 381 ? 17.545 19.954 -51.701 1.00 29.78 381 THR A O 1
ATOM 2953 N N . ALA A 1 382 ? 15.620 18.916 -52.236 1.00 31.83 382 ALA A N 1
ATOM 2954 C CA . ALA A 1 382 ? 14.944 20.063 -52.831 1.00 31.83 382 ALA A CA 1
ATOM 2955 C C . ALA A 1 382 ? 14.395 21.039 -51.772 1.00 31.83 382 ALA A C 1
ATOM 2957 O O . ALA A 1 382 ? 13.884 20.645 -50.726 1.00 31.83 382 ALA A O 1
ATOM 2958 N N . THR A 1 383 ? 14.493 22.328 -52.088 1.00 31.62 383 THR A N 1
ATOM 2959 C CA . THR A 1 383 ? 14.014 23.490 -51.329 1.00 31.62 383 THR A CA 1
ATOM 2960 C C . THR A 1 383 ? 12.483 23.527 -51.197 1.00 31.62 383 THR A C 1
ATOM 2962 O O . THR A 1 383 ? 11.805 23.404 -52.218 1.00 31.62 383 THR A O 1
ATOM 2965 N N . PRO A 1 384 ? 11.907 23.804 -50.010 1.00 35.72 384 PRO A N 1
ATOM 2966 C CA . PRO A 1 384 ? 10.511 24.211 -49.899 1.00 35.72 384 PRO A CA 1
ATOM 2967 C C . PRO A 1 384 ? 10.351 25.739 -49.992 1.00 35.72 384 PRO A C 1
ATOM 2969 O O . PRO A 1 384 ? 11.062 26.517 -49.355 1.00 35.72 384 PRO A O 1
ATOM 2972 N N . THR A 1 385 ? 9.387 26.154 -50.810 1.00 31.77 385 THR A N 1
ATOM 2973 C CA . THR A 1 385 ? 8.919 27.529 -51.014 1.00 31.77 385 THR A CA 1
ATOM 2974 C C . THR A 1 385 ? 7.974 27.956 -49.885 1.00 31.77 385 THR A C 1
ATOM 2976 O O . THR A 1 385 ? 7.079 27.207 -49.504 1.00 31.77 385 THR A O 1
ATOM 2979 N N . ALA A 1 386 ? 8.149 29.176 -49.370 1.00 32.41 386 ALA A N 1
ATOM 2980 C CA . ALA A 1 386 ? 7.258 29.797 -48.391 1.00 32.41 386 ALA A CA 1
ATOM 2981 C C . ALA A 1 386 ? 5.940 30.277 -49.032 1.00 32.41 386 ALA A C 1
ATOM 2983 O O . ALA A 1 386 ? 5.931 30.776 -50.157 1.00 32.41 386 ALA A O 1
ATOM 2984 N N . THR A 1 387 ? 4.820 30.172 -48.314 1.00 30.22 387 THR A N 1
ATOM 2985 C CA . THR A 1 387 ? 3.513 30.765 -48.671 1.00 30.22 387 THR A CA 1
ATOM 2986 C C . THR A 1 387 ? 2.766 31.133 -47.370 1.00 30.22 387 THR A C 1
ATOM 2988 O O . THR A 1 387 ? 2.998 30.473 -46.357 1.00 30.22 387 THR A O 1
ATOM 2991 N N . PRO A 1 388 ? 1.982 32.233 -47.331 1.00 33.56 388 PRO A N 1
ATOM 2992 C CA . PRO A 1 388 ? 1.876 33.079 -46.144 1.00 33.56 388 PRO A CA 1
ATOM 2993 C C . PRO A 1 388 ? 0.718 32.759 -45.187 1.00 33.56 388 PRO A C 1
ATOM 2995 O O . PRO A 1 388 ? -0.306 32.187 -45.548 1.00 33.56 388 PRO A O 1
ATOM 2998 N N . THR A 1 389 ? 0.918 33.239 -43.962 1.00 29.83 389 THR A N 1
ATOM 2999 C CA . THR A 1 389 ? 0.017 33.328 -42.810 1.00 29.83 389 THR A CA 1
ATOM 3000 C C . THR A 1 389 ? -1.298 34.060 -43.108 1.00 29.83 389 THR A C 1
ATOM 3002 O O . THR A 1 389 ? -1.280 35.168 -43.645 1.00 29.83 389 THR A O 1
ATOM 3005 N N . ALA A 1 390 ? -2.425 33.498 -42.654 1.00 30.25 390 ALA A N 1
ATOM 3006 C CA . ALA A 1 390 ? -3.699 34.201 -42.495 1.00 30.25 390 ALA A CA 1
ATOM 3007 C C . ALA A 1 390 ? -4.067 34.318 -41.002 1.00 30.25 390 ALA A C 1
ATOM 3009 O O . ALA A 1 390 ? -4.012 33.347 -40.250 1.00 30.25 390 ALA A O 1
ATOM 3010 N N . THR A 1 391 ? -4.415 35.537 -40.597 1.00 31.19 391 THR A N 1
ATOM 3011 C CA . THR A 1 391 ? -4.816 35.991 -39.252 1.00 31.19 391 THR A CA 1
ATOM 3012 C C . THR A 1 391 ? -6.243 35.525 -38.890 1.00 31.19 391 THR A C 1
ATOM 3014 O O . THR A 1 391 ? -7.087 35.441 -39.786 1.00 31.19 391 THR A O 1
ATOM 3017 N N . PRO A 1 392 ? -6.564 35.251 -37.606 1.00 32.97 392 PRO A N 1
ATOM 3018 C CA . PRO A 1 392 ? -7.862 34.710 -37.192 1.00 32.97 392 PRO A CA 1
ATOM 3019 C C . PRO A 1 392 ? -8.997 35.744 -37.271 1.00 32.97 392 PRO A C 1
ATOM 3021 O O . PRO A 1 392 ? -8.831 36.902 -36.895 1.00 32.97 392 PRO A O 1
ATOM 3024 N N . THR A 1 393 ? -10.176 35.299 -37.714 1.00 29.20 393 THR A N 1
ATOM 3025 C CA . THR A 1 393 ? -11.437 36.060 -37.667 1.00 29.20 393 THR A CA 1
ATOM 3026 C C . THR A 1 393 ? -12.367 35.416 -36.640 1.00 29.20 393 THR A C 1
ATOM 3028 O O . THR A 1 393 ? -12.622 34.217 -36.702 1.00 29.20 393 THR A O 1
ATOM 3031 N N . ALA A 1 394 ? -12.864 36.210 -35.690 1.00 39.06 394 ALA A N 1
ATOM 3032 C CA . ALA A 1 394 ? -13.872 35.805 -34.713 1.00 39.06 394 ALA A CA 1
ATOM 3033 C C . ALA A 1 394 ? -15.269 35.734 -35.357 1.00 39.06 394 ALA A C 1
ATOM 3035 O O . ALA A 1 394 ? -15.619 36.579 -36.182 1.00 39.06 394 ALA A O 1
ATOM 3036 N N . THR A 1 395 ? -16.096 34.755 -34.983 1.00 29.52 395 THR A N 1
ATOM 3037 C CA . THR A 1 395 ? -17.539 34.711 -35.317 1.00 29.52 395 THR A CA 1
ATOM 3038 C C . THR A 1 395 ? -18.284 33.841 -34.276 1.00 29.52 395 THR A C 1
ATOM 3040 O O . THR A 1 395 ? -17.625 33.166 -33.489 1.00 29.52 395 THR A O 1
ATOM 3043 N N . PRO A 1 396 ? -19.621 33.931 -34.139 1.00 34.84 396 PRO A N 1
ATOM 3044 C CA . PRO A 1 396 ? -20.284 34.516 -32.982 1.00 34.84 396 PRO A CA 1
ATOM 3045 C C . PRO A 1 396 ? -21.045 33.488 -32.126 1.00 34.84 396 PRO A C 1
ATOM 3047 O O . PRO A 1 396 ? -21.379 32.388 -32.555 1.00 34.84 396 PRO A O 1
ATOM 3050 N N . THR A 1 397 ? -21.372 33.900 -30.906 1.00 31.89 397 THR A N 1
ATOM 3051 C CA . THR A 1 397 ? -22.213 33.182 -29.943 1.00 31.89 397 THR A CA 1
ATOM 3052 C C . THR A 1 397 ? -23.595 32.847 -30.521 1.00 31.89 397 THR A C 1
ATOM 3054 O O . THR A 1 397 ? -24.331 33.746 -30.929 1.00 31.89 397 THR A O 1
ATOM 3057 N N . ALA A 1 398 ? -23.970 31.564 -30.517 1.00 32.44 398 ALA A N 1
ATOM 3058 C CA . ALA A 1 398 ? -25.297 31.097 -30.915 1.00 32.44 398 ALA A CA 1
ATOM 3059 C C . ALA A 1 398 ? -26.310 31.195 -29.757 1.00 32.44 398 ALA A C 1
ATOM 3061 O O . ALA A 1 398 ? -26.038 30.797 -28.626 1.00 32.44 398 ALA A O 1
ATOM 3062 N N . THR A 1 399 ? -27.495 31.723 -30.065 1.00 33.41 399 THR A N 1
ATOM 3063 C CA . THR A 1 399 ? -28.697 31.752 -29.213 1.00 33.41 399 THR A CA 1
ATOM 3064 C C . THR A 1 399 ? -29.411 30.385 -29.257 1.00 33.41 399 THR A C 1
ATOM 3066 O O . THR A 1 399 ? -29.424 29.758 -30.318 1.00 33.41 399 THR A O 1
ATOM 3069 N N . PRO A 1 400 ? -30.009 29.892 -28.151 1.00 36.59 400 PRO A N 1
ATOM 3070 C CA . PRO A 1 400 ? -30.598 28.551 -28.088 1.00 36.59 400 PRO A CA 1
ATOM 3071 C C . PRO A 1 400 ? -31.825 28.381 -29.000 1.00 36.59 400 PRO A C 1
ATOM 3073 O O . PRO A 1 400 ? -32.700 29.242 -29.068 1.00 36.59 400 PRO A O 1
ATOM 3076 N N . THR A 1 401 ? -31.881 27.235 -29.683 1.00 31.14 401 THR A N 1
ATOM 3077 C CA . THR A 1 401 ? -32.982 26.776 -30.553 1.00 31.14 401 THR A CA 1
ATOM 3078 C C . THR A 1 401 ? -33.913 25.838 -29.757 1.00 31.14 401 THR A C 1
ATOM 3080 O O . THR A 1 401 ? -33.414 25.102 -28.906 1.00 31.14 401 THR A O 1
ATOM 3083 N N . PRO A 1 402 ? -35.245 25.854 -29.978 1.00 38.75 402 PRO A N 1
ATOM 3084 C CA . PRO A 1 402 ? -36.213 25.076 -29.196 1.00 38.75 402 PRO A CA 1
ATOM 3085 C C . PRO A 1 402 ? -36.085 23.555 -29.391 1.00 38.75 402 PRO A C 1
ATOM 3087 O O . PRO A 1 402 ? -35.769 23.076 -30.478 1.00 38.75 402 PRO A O 1
ATOM 3090 N N . THR A 1 403 ? -36.372 22.813 -28.317 1.00 36.28 403 THR A N 1
ATOM 3091 C CA . THR A 1 403 ? -36.314 21.348 -28.187 1.00 36.28 403 THR A CA 1
ATOM 3092 C C . THR A 1 403 ? -37.090 20.620 -29.290 1.00 36.28 403 THR A C 1
ATOM 3094 O O . THR A 1 403 ? -38.308 20.760 -29.402 1.00 36.28 403 THR A O 1
ATOM 3097 N N . ALA A 1 404 ? -36.379 19.818 -30.087 1.00 39.00 404 ALA A N 1
ATOM 3098 C CA . ALA A 1 404 ? -36.956 18.929 -31.091 1.00 39.00 404 ALA A CA 1
ATOM 3099 C C . ALA A 1 404 ? -37.634 17.709 -30.443 1.00 39.00 404 ALA A C 1
ATOM 3101 O O . ALA A 1 404 ? -37.157 17.165 -29.449 1.00 39.00 404 ALA A O 1
ATOM 3102 N N . THR A 1 405 ? -38.743 17.267 -31.034 1.00 42.31 405 THR A N 1
ATOM 3103 C CA . THR A 1 405 ? -39.427 16.006 -30.712 1.00 42.31 405 THR A CA 1
ATOM 3104 C C . THR A 1 405 ? -38.497 14.806 -30.999 1.00 42.31 405 THR A C 1
ATOM 3106 O O . THR A 1 405 ? -37.790 14.855 -32.011 1.00 42.31 405 THR A O 1
ATOM 3109 N N . PRO A 1 406 ? -38.460 13.742 -30.163 1.00 56.41 406 PRO A N 1
ATOM 3110 C CA . PRO A 1 406 ? -37.511 12.637 -30.329 1.00 56.41 406 PRO A CA 1
ATOM 3111 C C . PRO A 1 406 ? -37.676 11.920 -31.676 1.00 56.41 406 PRO A C 1
ATOM 3113 O O . PRO A 1 406 ? -38.785 11.575 -32.083 1.00 56.41 406 PRO A O 1
ATOM 3116 N N . LYS A 1 407 ? -36.558 11.682 -32.368 1.00 59.47 407 LYS A N 1
ATOM 3117 C CA . LYS A 1 407 ? -36.493 10.857 -33.582 1.00 59.47 407 LYS A CA 1
ATOM 3118 C C . LYS A 1 407 ? -36.693 9.371 -33.209 1.00 59.47 407 LYS A C 1
ATOM 3120 O O . LYS A 1 407 ? -36.065 8.938 -32.245 1.00 59.47 407 LYS A O 1
ATOM 3125 N N . PRO A 1 408 ? -37.481 8.578 -33.966 1.00 68.69 408 PRO A N 1
ATOM 3126 C CA . PRO A 1 408 ? -37.597 7.131 -33.743 1.00 68.69 408 PRO A CA 1
ATOM 3127 C C . PRO A 1 408 ? -36.251 6.402 -33.909 1.00 68.69 408 PRO A C 1
ATOM 3129 O O . PRO A 1 408 ? -35.513 6.702 -34.854 1.00 68.69 408 PRO A O 1
ATOM 3132 N N . LEU A 1 409 ? -35.952 5.446 -33.019 1.00 73.94 409 LEU A N 1
ATOM 3133 C CA . LEU A 1 409 ? -34.734 4.620 -33.050 1.00 73.94 409 LEU A CA 1
ATOM 3134 C C . LEU A 1 409 ? -34.770 3.614 -34.214 1.00 73.94 409 LEU A C 1
ATOM 3136 O O . LEU A 1 409 ? -35.821 3.063 -34.553 1.00 73.94 409 LEU A O 1
ATOM 3140 N N . THR A 1 410 ? -33.619 3.341 -34.827 1.00 84.62 410 THR A N 1
ATOM 3141 C CA . THR A 1 410 ? -33.462 2.212 -35.760 1.00 84.62 410 THR A CA 1
ATOM 3142 C C . THR A 1 410 ? -33.528 0.866 -35.017 1.00 84.62 410 THR A C 1
ATOM 3144 O O . THR A 1 410 ? -33.349 0.833 -33.800 1.00 84.62 410 THR A O 1
ATOM 3147 N N . PRO A 1 411 ? -33.755 -0.273 -35.709 1.00 82.25 411 PRO A N 1
ATOM 3148 C CA . PRO A 1 411 ? -33.789 -1.585 -35.053 1.00 82.25 411 PRO A CA 1
ATOM 3149 C C . PRO A 1 411 ? -32.519 -1.931 -34.259 1.00 82.25 411 PRO A C 1
ATOM 3151 O O . PRO A 1 411 ? -32.619 -2.532 -33.195 1.00 82.25 411 PRO A O 1
ATOM 3154 N N . GLU A 1 412 ? -31.346 -1.527 -34.753 1.00 82.12 412 GLU A N 1
ATOM 3155 C CA . GLU A 1 412 ? -30.058 -1.738 -34.080 1.00 82.12 412 GLU A CA 1
ATOM 3156 C C . GLU A 1 412 ? -29.908 -0.834 -32.847 1.00 82.12 412 GLU A C 1
ATOM 3158 O O . GLU A 1 412 ? -29.574 -1.315 -31.767 1.00 82.12 412 GLU A O 1
ATOM 3163 N N . GLU A 1 413 ? -30.251 0.453 -32.963 1.00 82.88 413 GLU A N 1
ATOM 3164 C CA . GLU A 1 413 ? -30.245 1.381 -31.823 1.00 82.88 413 GLU A CA 1
ATOM 3165 C C . GLU A 1 413 ? -31.252 0.960 -30.738 1.00 82.88 413 GLU A C 1
ATOM 3167 O O . GLU A 1 413 ? -30.979 1.111 -29.548 1.00 82.88 413 GLU A O 1
ATOM 3172 N N . LEU A 1 414 ? -32.398 0.389 -31.131 1.00 84.25 414 LEU A N 1
ATOM 3173 C CA . LEU A 1 414 ? -33.391 -0.162 -30.209 1.00 84.25 414 LEU A CA 1
ATOM 3174 C C . LEU A 1 414 ? -32.868 -1.411 -29.483 1.00 84.25 414 LEU A C 1
ATOM 3176 O O . LEU A 1 414 ? -33.123 -1.579 -28.290 1.00 84.25 414 LEU A O 1
ATOM 3180 N N . GLU A 1 415 ? -32.146 -2.292 -30.180 1.00 86.69 415 GLU A N 1
ATOM 3181 C CA . GLU A 1 415 ? -31.493 -3.455 -29.569 1.00 86.69 415 GLU A CA 1
ATOM 3182 C C . GLU A 1 415 ? -30.438 -3.013 -28.541 1.00 86.69 415 GLU A C 1
ATOM 3184 O O . GLU A 1 415 ? -30.465 -3.467 -27.395 1.00 86.69 415 GLU A O 1
ATOM 3189 N N . GLU A 1 416 ? -29.567 -2.066 -28.899 1.00 88.75 416 GLU A N 1
ATOM 3190 C CA . GLU A 1 416 ? -28.564 -1.526 -27.977 1.00 88.75 416 GLU A CA 1
ATOM 3191 C C . GLU A 1 416 ? -29.192 -0.813 -26.773 1.00 88.75 416 GLU A C 1
ATOM 3193 O O . GLU A 1 416 ? -28.724 -0.978 -25.644 1.00 88.75 416 GLU A O 1
ATOM 3198 N N . ALA A 1 417 ? -30.259 -0.035 -26.982 1.00 88.50 417 ALA A N 1
ATOM 3199 C CA . ALA A 1 417 ? -30.981 0.630 -25.901 1.00 88.50 417 ALA A CA 1
ATOM 3200 C C . ALA A 1 417 ? -31.568 -0.391 -24.912 1.00 88.50 417 ALA A C 1
ATOM 3202 O O . ALA A 1 417 ? -31.387 -0.248 -23.702 1.00 88.50 417 ALA A O 1
ATOM 3203 N N . LYS A 1 418 ? -32.174 -1.478 -25.411 1.00 89.50 418 LYS A N 1
ATOM 3204 C CA . LYS A 1 418 ? -32.677 -2.583 -24.575 1.00 89.50 418 LYS A CA 1
ATOM 3205 C C . LYS A 1 418 ? -31.563 -3.274 -23.793 1.00 89.50 418 LYS A C 1
ATOM 3207 O O . LYS A 1 418 ? -31.748 -3.595 -22.621 1.00 89.50 418 LYS A O 1
ATOM 3212 N N . MET A 1 419 ? -30.396 -3.471 -24.403 1.00 93.12 419 MET A N 1
ATOM 3213 C CA . MET A 1 419 ? -29.239 -4.037 -23.708 1.00 93.12 419 MET A CA 1
ATOM 3214 C C . MET A 1 419 ? -28.752 -3.135 -22.563 1.00 93.12 419 MET A C 1
ATOM 3216 O O . MET A 1 419 ? -28.451 -3.636 -21.481 1.00 93.12 419 MET A O 1
ATOM 3220 N N . LYS A 1 420 ? -28.709 -1.813 -22.765 1.00 96.12 420 LYS A N 1
ATOM 3221 C CA . LYS A 1 420 ? -28.310 -0.846 -21.725 1.00 96.12 420 LYS A CA 1
ATOM 3222 C C . LYS A 1 420 ? -29.316 -0.802 -20.569 1.00 96.12 420 LYS A C 1
ATOM 3224 O O . LYS A 1 420 ? -28.906 -0.794 -19.411 1.00 96.12 420 LYS A O 1
ATOM 3229 N N . VAL A 1 421 ? -30.615 -0.863 -20.871 1.00 93.88 421 VAL A N 1
ATOM 3230 C CA . VAL A 1 421 ? -31.687 -0.968 -19.863 1.00 93.88 421 VAL A CA 1
ATOM 3231 C C . VAL A 1 421 ? -31.539 -2.245 -19.037 1.00 93.88 421 VAL A C 1
ATOM 3233 O O . VAL A 1 421 ? -31.551 -2.182 -17.812 1.00 93.88 421 VAL A O 1
ATOM 3236 N N . ALA A 1 422 ? -31.295 -3.387 -19.681 1.00 91.94 422 ALA A N 1
ATOM 3237 C CA . ALA A 1 422 ? -31.078 -4.647 -18.974 1.00 91.94 422 ALA A CA 1
ATOM 3238 C C . ALA A 1 422 ? -29.852 -4.598 -18.039 1.00 91.94 422 ALA A C 1
ATOM 3240 O O . ALA A 1 422 ? -29.895 -5.148 -16.940 1.00 91.94 422 ALA A O 1
ATOM 3241 N N . VAL A 1 423 ? -28.767 -3.910 -18.423 1.00 98.00 423 VAL A N 1
ATOM 3242 C CA . VAL A 1 423 ? -27.619 -3.685 -17.522 1.00 98.00 423 VAL A CA 1
ATOM 3243 C C . VAL A 1 423 ? -28.031 -2.856 -16.301 1.00 98.00 423 VAL A C 1
ATOM 3245 O O . VAL A 1 423 ? -27.657 -3.212 -15.185 1.00 98.00 423 VAL A O 1
ATOM 3248 N N . LEU A 1 424 ? -28.816 -1.786 -16.477 1.00 97.75 424 LEU A N 1
ATOM 3249 C CA . LEU A 1 424 ? -29.311 -0.977 -15.356 1.00 97.75 424 LEU A CA 1
ATOM 3250 C C . LEU A 1 424 ? -30.169 -1.797 -14.386 1.00 97.75 424 LEU A C 1
ATOM 3252 O O . LEU A 1 424 ? -30.016 -1.688 -13.169 1.00 97.75 424 LEU A O 1
ATOM 3256 N N . GLU A 1 425 ? -31.069 -2.621 -14.917 1.00 96.19 425 GLU A N 1
ATOM 3257 C CA . GLU A 1 425 ? -31.920 -3.496 -14.111 1.00 96.19 425 GLU A CA 1
ATOM 3258 C C . GLU A 1 425 ? -31.082 -4.472 -13.284 1.00 96.19 425 GLU A C 1
ATOM 3260 O O . GLU A 1 425 ? -31.311 -4.612 -12.084 1.00 96.19 425 GLU A O 1
ATOM 3265 N N . LEU A 1 426 ? -30.073 -5.096 -13.893 1.00 97.94 426 LEU A N 1
ATOM 3266 C CA . LEU A 1 426 ? -29.159 -6.010 -13.210 1.00 97.94 426 LEU A CA 1
ATOM 3267 C C . LEU A 1 426 ? -28.323 -5.297 -12.134 1.00 97.94 426 LEU A C 1
ATOM 3269 O O . LEU A 1 426 ? -28.198 -5.810 -11.024 1.00 97.94 426 LEU A O 1
ATOM 3273 N N . VAL A 1 427 ? -27.817 -4.088 -12.408 1.00 98.19 427 VAL A N 1
ATOM 3274 C CA . VAL A 1 427 ? -27.158 -3.235 -11.399 1.00 98.19 427 VAL A CA 1
ATOM 3275 C C . VAL A 1 427 ? -28.077 -3.011 -10.201 1.00 98.19 427 VAL A C 1
ATOM 3277 O O . VAL A 1 427 ? -27.681 -3.224 -9.055 1.00 98.19 427 VAL A O 1
ATOM 3280 N N . ASN A 1 428 ? -29.325 -2.618 -10.450 1.00 97.94 428 ASN A N 1
ATOM 3281 C CA . ASN A 1 428 ? -30.276 -2.320 -9.386 1.00 97.94 428 ASN A CA 1
ATOM 3282 C C . ASN A 1 428 ? -30.752 -3.573 -8.638 1.00 97.94 428 ASN A C 1
ATOM 3284 O O . ASN A 1 428 ? -31.020 -3.488 -7.441 1.00 97.94 428 ASN A O 1
ATOM 3288 N N . GLN A 1 429 ? -30.782 -4.743 -9.283 1.00 96.50 429 GLN A N 1
ATOM 3289 C CA . GLN A 1 429 ? -31.000 -6.023 -8.605 1.00 96.50 429 GLN A CA 1
ATOM 3290 C C . GLN A 1 429 ? -29.866 -6.340 -7.622 1.00 96.50 429 GLN A C 1
ATOM 3292 O O . GLN A 1 429 ? -30.139 -6.726 -6.486 1.00 96.50 429 GLN A O 1
ATOM 3297 N N . GLU A 1 430 ? -28.604 -6.146 -8.016 1.00 95.12 430 GLU A N 1
ATOM 3298 C CA . GLU A 1 430 ? -27.459 -6.360 -7.121 1.00 95.12 430 GLU A CA 1
ATOM 3299 C C . GLU A 1 430 ? -27.442 -5.367 -5.954 1.00 95.12 430 GLU A C 1
ATOM 3301 O O . GLU A 1 430 ? -27.201 -5.754 -4.811 1.00 95.12 430 GLU A O 1
ATOM 3306 N N . ARG A 1 431 ? -27.795 -4.103 -6.208 1.00 97.62 431 ARG A N 1
ATOM 3307 C CA . ARG A 1 431 ? -27.931 -3.078 -5.162 1.00 97.62 431 ARG A CA 1
ATOM 3308 C C . ARG A 1 431 ? -29.066 -3.389 -4.185 1.00 97.62 431 ARG A C 1
ATOM 3310 O O . ARG A 1 431 ? -28.876 -3.274 -2.975 1.00 97.62 431 ARG A O 1
ATOM 3317 N N . ALA A 1 432 ? -30.211 -3.859 -4.680 1.00 95.44 432 ALA A N 1
ATOM 3318 C CA . ALA A 1 432 ? -31.345 -4.237 -3.840 1.00 95.44 432 ALA A CA 1
ATOM 3319 C C . ALA A 1 432 ? -31.010 -5.397 -2.886 1.00 95.44 432 ALA A C 1
ATOM 3321 O O . ALA A 1 432 ? -31.437 -5.374 -1.731 1.00 95.44 432 ALA A O 1
ATOM 3322 N N . LYS A 1 433 ? -30.190 -6.371 -3.315 1.00 93.25 433 LYS A N 1
ATOM 3323 C CA . LYS A 1 433 ? -29.708 -7.462 -2.442 1.00 93.25 433 LYS A CA 1
ATOM 3324 C C . LYS A 1 433 ? -28.909 -6.954 -1.236 1.00 93.25 433 LYS A C 1
ATOM 3326 O O . LYS A 1 433 ? -28.870 -7.637 -0.220 1.00 93.25 433 LYS A O 1
ATOM 3331 N N . GLN A 1 434 ? -28.295 -5.775 -1.346 1.00 89.69 434 GLN A N 1
ATOM 3332 C CA . GLN A 1 434 ? -27.507 -5.131 -0.289 1.00 89.69 434 GLN A CA 1
ATOM 3333 C C . GLN A 1 434 ? -28.288 -4.044 0.469 1.00 89.69 434 GLN A C 1
ATOM 3335 O O . GLN A 1 434 ? -27.714 -3.316 1.271 1.00 89.69 434 GLN A O 1
ATOM 3340 N N . GLY A 1 435 ? -29.590 -3.887 0.203 1.00 93.25 435 GLY A N 1
ATOM 3341 C CA . GLY A 1 435 ? -30.405 -2.833 0.813 1.00 93.25 435 GLY A CA 1
ATOM 3342 C C . GLY A 1 435 ? -30.053 -1.415 0.346 1.00 93.25 435 GLY A C 1
ATOM 3343 O O . GLY A 1 435 ? -30.405 -0.447 1.019 1.00 93.25 435 GLY A O 1
ATOM 3344 N N . LEU A 1 436 ? -29.364 -1.272 -0.790 1.00 92.75 436 LEU A N 1
ATOM 3345 C CA . LEU A 1 436 ? -28.959 0.024 -1.334 1.00 92.75 436 LEU A CA 1
ATOM 3346 C C . LEU A 1 436 ? -30.057 0.637 -2.222 1.00 92.75 436 LEU A C 1
ATOM 3348 O O . LEU A 1 436 ? -30.757 -0.095 -2.928 1.00 92.75 436 LEU A O 1
ATOM 3352 N N . PRO A 1 437 ? -30.179 1.980 -2.268 1.00 92.12 437 PRO A N 1
ATOM 3353 C CA . PRO A 1 437 ? -31.082 2.653 -3.197 1.00 92.12 437 PRO A CA 1
ATOM 3354 C C . PRO A 1 437 ? -30.738 2.352 -4.661 1.00 92.12 437 PRO A C 1
ATOM 3356 O O . PRO A 1 437 ? -29.560 2.298 -5.031 1.00 92.12 437 PRO A O 1
ATOM 3359 N N . ALA A 1 438 ? -31.765 2.211 -5.500 1.00 94.62 438 ALA A N 1
ATOM 3360 C CA . ALA A 1 438 ? -31.601 2.052 -6.941 1.00 94.62 438 ALA A CA 1
ATOM 3361 C C . ALA A 1 438 ? -30.956 3.300 -7.569 1.00 94.62 438 ALA A C 1
ATOM 3363 O O . ALA A 1 438 ? -31.273 4.430 -7.193 1.00 94.62 438 ALA A O 1
ATOM 3364 N N . LEU A 1 439 ? -30.065 3.087 -8.536 1.00 96.69 439 LEU A N 1
ATOM 3365 C CA . LEU A 1 439 ? -29.516 4.143 -9.378 1.00 96.69 439 LEU A CA 1
ATOM 3366 C C . LEU A 1 439 ? -30.505 4.488 -10.483 1.00 96.69 439 LEU A C 1
ATOM 3368 O O . LEU A 1 439 ? -31.093 3.601 -11.107 1.00 96.69 439 LEU A O 1
ATOM 3372 N N . GLY A 1 440 ? -30.648 5.782 -10.741 1.00 93.69 440 GLY A N 1
ATOM 3373 C CA . GLY A 1 440 ? -31.412 6.295 -11.865 1.00 93.69 440 GLY A CA 1
ATOM 3374 C C . GLY A 1 440 ? -30.564 6.516 -13.111 1.00 93.69 440 GLY A C 1
ATOM 3375 O O . GLY A 1 440 ? -29.402 6.900 -13.009 1.00 93.69 440 GLY A O 1
ATOM 3376 N N . ALA A 1 441 ? -31.132 6.316 -14.297 1.00 93.31 441 ALA A N 1
ATOM 3377 C CA . ALA A 1 441 ? -30.457 6.704 -15.531 1.00 93.31 441 ALA A CA 1
ATOM 3378 C C . ALA A 1 441 ? -30.635 8.196 -15.830 1.00 93.31 441 ALA A C 1
ATOM 3380 O O . ALA A 1 441 ? -31.627 8.803 -15.433 1.00 93.31 441 ALA A O 1
ATOM 3381 N N . ASN A 1 442 ? -29.687 8.779 -16.561 1.00 94.06 442 ASN A N 1
ATOM 3382 C CA . ASN A 1 442 ? -29.782 10.148 -17.067 1.00 94.06 442 ASN A CA 1
ATOM 3383 C C . ASN A 1 442 ? -29.254 10.221 -18.509 1.00 94.06 442 ASN A C 1
ATOM 3385 O O . ASN A 1 442 ? -28.201 9.655 -18.813 1.00 94.06 442 ASN A O 1
ATOM 3389 N N . SER A 1 443 ? -29.958 10.931 -19.394 1.00 90.56 443 SER A N 1
ATOM 3390 C CA . SER A 1 443 ? -29.617 11.004 -20.822 1.00 90.56 443 SER A CA 1
ATOM 3391 C C . SER A 1 443 ? -28.232 11.604 -21.103 1.00 90.56 443 SER A C 1
ATOM 3393 O O . SER A 1 443 ? -27.516 11.080 -21.956 1.00 90.56 443 SER A O 1
ATOM 3395 N N . LYS A 1 444 ? -27.788 12.621 -20.348 1.00 92.75 444 LYS A N 1
ATOM 3396 C CA . LYS A 1 444 ? -26.434 13.193 -20.491 1.00 92.75 444 LYS A CA 1
ATOM 3397 C C . LYS A 1 444 ? -25.341 12.233 -20.033 1.00 92.75 444 LYS A C 1
ATOM 3399 O O . LYS A 1 444 ? -24.278 12.166 -20.645 1.00 92.75 444 LYS A O 1
ATOM 3404 N N . LEU A 1 445 ? -25.593 11.465 -18.971 1.00 95.50 445 LEU A N 1
ATOM 3405 C CA . LEU A 1 445 ? -24.655 10.430 -18.528 1.00 95.50 445 LEU A CA 1
ATOM 3406 C C . LEU A 1 445 ? -24.590 9.272 -19.530 1.00 95.50 445 LEU A C 1
ATOM 3408 O O . LEU A 1 445 ? -23.515 8.723 -19.757 1.00 95.50 445 LEU A O 1
ATOM 3412 N N . ASN A 1 446 ? -25.709 8.925 -20.170 1.00 95.75 446 ASN A N 1
ATOM 3413 C CA . ASN A 1 446 ? -25.730 7.952 -21.262 1.00 95.75 446 ASN A CA 1
ATOM 3414 C C . ASN A 1 446 ? -24.968 8.461 -22.492 1.00 95.75 446 ASN A C 1
ATOM 3416 O O . ASN A 1 446 ? -24.213 7.702 -23.095 1.00 95.75 446 ASN A O 1
ATOM 3420 N N . GLU A 1 447 ? -25.115 9.738 -22.854 1.00 94.44 447 GLU A N 1
ATOM 3421 C CA . GLU A 1 447 ? -24.312 10.370 -23.906 1.00 94.44 447 GLU A CA 1
ATOM 3422 C C . GLU A 1 447 ? -22.813 10.271 -23.591 1.00 94.44 447 GLU A C 1
ATOM 3424 O O . GLU A 1 447 ? -22.044 9.767 -24.413 1.00 94.44 447 GLU A O 1
ATOM 3429 N N . ALA A 1 448 ? -22.416 10.646 -22.372 1.00 95.31 448 ALA A N 1
ATOM 3430 C CA . ALA A 1 448 ? -21.043 10.519 -21.898 1.00 95.31 448 ALA A CA 1
ATOM 3431 C C . ALA A 1 448 ? -20.531 9.073 -21.981 1.00 95.31 448 ALA A C 1
ATOM 3433 O O . ALA A 1 448 ? -19.467 8.819 -22.546 1.00 95.31 448 ALA A O 1
ATOM 3434 N N . ALA A 1 449 ? -21.307 8.109 -21.483 1.00 97.62 449 ALA A N 1
ATOM 3435 C CA . ALA A 1 449 ? -20.926 6.703 -21.491 1.00 97.62 449 ALA A CA 1
ATOM 3436 C C . ALA A 1 449 ? -20.824 6.141 -22.921 1.00 97.62 449 ALA A C 1
ATOM 3438 O O . ALA A 1 449 ? -19.950 5.324 -23.193 1.00 97.62 449 ALA A O 1
ATOM 3439 N N . ASN A 1 450 ? -21.656 6.599 -23.863 1.00 96.00 450 ASN A N 1
ATOM 3440 C CA . ASN A 1 450 ? -21.565 6.214 -25.276 1.00 96.00 450 ASN A CA 1
ATOM 3441 C C . ASN A 1 450 ? -20.312 6.776 -25.963 1.00 96.00 450 ASN A C 1
ATOM 3443 O O . ASN A 1 450 ? -19.715 6.088 -26.792 1.00 96.00 450 ASN A O 1
ATOM 3447 N N . ILE A 1 451 ? -19.909 8.009 -25.638 1.00 96.62 451 ILE A N 1
ATOM 3448 C CA . ILE A 1 451 ? -18.647 8.581 -26.130 1.00 96.62 451 ILE A CA 1
ATOM 3449 C C . ILE A 1 451 ? -17.477 7.773 -25.569 1.00 96.62 451 ILE A C 1
ATOM 3451 O O . ILE A 1 451 ? -16.650 7.281 -26.336 1.00 96.62 451 ILE A O 1
ATOM 3455 N N . ARG A 1 452 ? -17.475 7.531 -24.254 1.00 97.62 452 ARG A N 1
ATOM 3456 C CA . ARG A 1 452 ? -16.476 6.687 -23.589 1.00 97.62 452 ARG A CA 1
ATOM 3457 C C . ARG A 1 452 ? -16.406 5.285 -24.189 1.00 97.62 452 ARG A C 1
ATOM 3459 O O . ARG A 1 452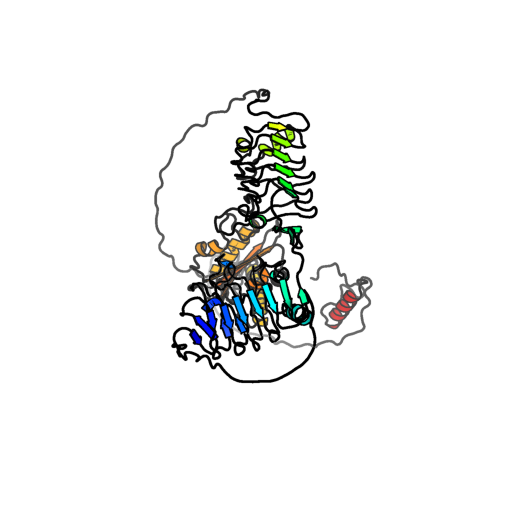 ? -15.311 4.800 -24.445 1.00 97.62 452 ARG A O 1
ATOM 3466 N N . ALA A 1 453 ? -17.543 4.662 -24.499 1.00 96.69 453 ALA A N 1
ATOM 3467 C CA . ALA A 1 453 ? -17.592 3.331 -25.105 1.00 96.69 453 ALA A CA 1
ATOM 3468 C C . ALA A 1 453 ? -16.894 3.268 -26.473 1.00 96.69 453 ALA A C 1
ATOM 3470 O O . ALA A 1 453 ? -16.304 2.243 -26.796 1.00 96.69 453 ALA A O 1
ATOM 3471 N N . LYS A 1 454 ? -16.928 4.352 -27.261 1.00 96.12 454 LYS A N 1
ATOM 3472 C CA . LYS A 1 454 ? -16.186 4.462 -28.530 1.00 96.12 454 LYS A CA 1
ATOM 3473 C C . LYS A 1 454 ? -14.701 4.714 -28.290 1.00 96.12 454 LYS A C 1
ATOM 3475 O O . LYS A 1 454 ? -13.860 4.098 -28.929 1.00 96.12 454 LYS A O 1
ATOM 3480 N N . GLU A 1 455 ? -14.376 5.575 -27.336 1.00 96.12 455 GLU A N 1
ATOM 3481 C CA . GLU A 1 455 ? -12.996 5.898 -26.977 1.00 96.12 455 GLU A CA 1
ATOM 3482 C C . GLU A 1 455 ? -12.215 4.677 -26.466 1.00 96.12 455 GLU A C 1
ATOM 3484 O O . GLU A 1 455 ? -11.048 4.500 -26.812 1.00 96.12 455 GLU A O 1
ATOM 3489 N N . ILE A 1 456 ? -12.860 3.786 -25.706 1.00 94.00 456 ILE A N 1
ATOM 3490 C CA . ILE A 1 456 ? -12.210 2.565 -25.204 1.00 94.00 456 ILE A CA 1
ATOM 3491 C C . ILE A 1 456 ? -11.981 1.504 -26.291 1.00 94.00 456 ILE A C 1
ATOM 3493 O O . ILE A 1 456 ? -11.234 0.552 -26.060 1.00 94.00 456 ILE A O 1
ATOM 3497 N N . VAL A 1 457 ? -12.580 1.668 -27.480 1.00 93.81 457 VAL A N 1
ATOM 3498 C CA . VAL A 1 457 ? -12.216 0.891 -28.677 1.00 93.81 457 VAL A CA 1
ATOM 3499 C C . VAL A 1 457 ? -10.827 1.299 -29.159 1.00 93.81 457 VAL A C 1
ATOM 3501 O O . VAL A 1 457 ? -10.019 0.438 -29.500 1.00 93.81 457 VAL A O 1
ATOM 3504 N N . GLU A 1 458 ? -10.555 2.606 -29.188 1.00 91.12 458 GLU A N 1
ATOM 3505 C CA . GLU A 1 458 ? -9.275 3.169 -29.631 1.00 91.12 458 GLU A CA 1
ATOM 3506 C C . GLU A 1 458 ? -8.176 2.927 -28.590 1.00 91.12 458 GLU A C 1
ATOM 3508 O O . GLU A 1 458 ? -7.059 2.536 -28.932 1.00 91.12 458 GLU A O 1
ATOM 3513 N N . LYS A 1 459 ? -8.510 3.124 -27.310 1.00 87.38 459 LYS A N 1
ATOM 3514 C CA . LYS A 1 459 ? -7.611 2.951 -26.167 1.00 87.38 459 LYS A CA 1
ATOM 3515 C C . LYS A 1 459 ? -8.392 2.376 -24.987 1.00 87.38 459 LYS A C 1
ATOM 3517 O O . LYS A 1 459 ? -9.031 3.122 -24.252 1.00 87.38 459 LYS A O 1
ATOM 3522 N N . PHE A 1 460 ? -8.315 1.061 -24.772 1.00 88.69 460 PHE A N 1
ATOM 3523 C CA . PHE A 1 460 ? -8.986 0.398 -23.646 1.00 88.69 460 PHE A CA 1
ATOM 3524 C C . PHE A 1 460 ? -8.338 0.792 -22.305 1.00 88.69 460 PHE A C 1
ATOM 3526 O O . PHE A 1 460 ? -7.413 0.141 -21.822 1.00 88.69 460 PHE A O 1
ATOM 3533 N N . SER A 1 461 ? -8.779 1.925 -21.758 1.00 87.31 461 SER A N 1
ATOM 3534 C CA . SER A 1 461 ? -8.193 2.627 -20.617 1.00 87.31 461 SER A CA 1
ATOM 3535 C C . SER A 1 461 ? -9.241 3.514 -19.939 1.00 87.31 461 SER A C 1
ATOM 3537 O O . SER A 1 461 ? -10.185 3.978 -20.585 1.00 87.31 461 SER A O 1
ATOM 3539 N N . HIS A 1 462 ? -9.039 3.781 -18.647 1.00 82.00 462 HIS A N 1
ATOM 3540 C CA . HIS A 1 462 ? -9.788 4.790 -17.891 1.00 82.00 462 HIS A CA 1
ATOM 3541 C C . HIS A 1 462 ? -9.373 6.233 -18.230 1.00 82.00 462 HIS A C 1
ATOM 3543 O O . HIS A 1 462 ? -10.038 7.182 -17.817 1.00 82.00 462 HIS A O 1
ATOM 3549 N N . ASP A 1 463 ? -8.319 6.410 -19.025 1.00 87.00 463 ASP A N 1
ATOM 3550 C CA . ASP A 1 463 ? -8.020 7.680 -19.676 1.00 87.00 463 ASP A CA 1
ATOM 3551 C C . ASP A 1 463 ? -8.704 7.739 -21.040 1.00 87.00 463 ASP A C 1
ATOM 3553 O O . ASP A 1 463 ? -8.830 6.740 -21.760 1.00 87.00 463 ASP A O 1
ATOM 3557 N N . ARG A 1 464 ? -9.076 8.945 -21.445 1.00 90.69 464 ARG A N 1
ATOM 3558 C CA . ARG A 1 464 ? -9.543 9.224 -22.799 1.00 90.69 464 ARG A CA 1
ATOM 3559 C C . ARG A 1 464 ? -8.370 9.129 -23.795 1.00 90.69 464 ARG A C 1
ATOM 3561 O O . ARG A 1 464 ? -7.200 9.136 -23.385 1.00 90.69 464 ARG A O 1
ATOM 3568 N N . PRO A 1 465 ? -8.628 9.007 -25.111 1.00 88.88 465 PRO A N 1
ATOM 3569 C CA . PRO A 1 465 ? -7.575 8.845 -26.117 1.00 88.88 465 PRO A CA 1
ATOM 3570 C C . PRO A 1 465 ? -6.623 10.044 -26.187 1.00 88.88 465 PRO A C 1
ATOM 3572 O O . PRO A 1 465 ? -5.451 9.876 -26.511 1.00 88.88 465 PRO A O 1
ATOM 3575 N N . ASP A 1 466 ? -7.105 11.232 -25.814 1.00 84.06 466 ASP A N 1
ATOM 3576 C CA . ASP A 1 466 ? -6.313 12.461 -25.699 1.00 84.06 466 ASP A CA 1
ATOM 3577 C C . ASP A 1 466 ? -5.451 12.537 -24.420 1.00 84.06 466 ASP A C 1
ATOM 3579 O O . ASP A 1 466 ? -4.701 13.494 -24.242 1.00 84.06 466 ASP A O 1
ATOM 3583 N N . GLY A 1 467 ? -5.528 11.527 -23.545 1.00 78.50 467 GLY A N 1
ATOM 3584 C CA . GLY A 1 467 ? -4.781 11.448 -22.288 1.00 78.50 467 GLY A CA 1
ATOM 3585 C C . GLY A 1 467 ? -5.453 12.136 -21.099 1.00 78.50 467 GLY A C 1
ATOM 3586 O O . GLY A 1 467 ? -4.911 12.083 -20.000 1.00 78.50 467 GLY A O 1
ATOM 3587 N N . SER A 1 468 ? -6.619 12.759 -21.284 1.00 82.62 468 SER A N 1
ATOM 3588 C CA . SER A 1 468 ? -7.390 13.335 -20.181 1.00 82.62 468 SER A CA 1
ATOM 3589 C C . SER A 1 468 ? -8.131 12.259 -19.372 1.00 82.62 468 SER A C 1
ATOM 3591 O O . SER A 1 468 ? -8.395 11.159 -19.860 1.00 82.62 468 SER A O 1
ATOM 3593 N N . SER A 1 469 ? -8.500 12.569 -18.123 1.00 82.94 469 SER A N 1
ATOM 3594 C CA . SER A 1 469 ? -9.316 11.671 -17.288 1.00 82.94 469 SER A CA 1
ATOM 3595 C C . SER A 1 469 ? -10.657 11.350 -17.964 1.00 82.94 469 SER A C 1
ATOM 3597 O O . SER A 1 469 ? -11.277 12.248 -18.546 1.00 82.94 469 SER A O 1
ATOM 3599 N N . CYS A 1 470 ? -11.157 10.111 -17.833 1.00 82.88 470 CYS A N 1
ATOM 3600 C CA . CYS A 1 470 ? -12.503 9.735 -18.289 1.00 82.88 470 CYS A CA 1
ATOM 3601 C C . CYS A 1 470 ? -13.590 10.694 -17.800 1.00 82.88 470 CYS A C 1
ATOM 3603 O O . CYS A 1 470 ? -14.516 10.975 -18.555 1.00 82.88 470 CYS A O 1
ATOM 3605 N N . PHE A 1 471 ? -13.463 11.257 -16.595 1.00 88.94 471 PHE A N 1
ATOM 3606 C CA . PHE A 1 471 ? -14.469 12.145 -16.010 1.00 88.94 471 PHE A CA 1
ATOM 3607 C C . PHE A 1 471 ? -14.515 13.538 -16.642 1.00 88.94 471 PHE A C 1
ATOM 3609 O O . PHE A 1 471 ? -15.518 14.228 -16.484 1.00 88.94 471 PHE A O 1
ATOM 3616 N N . THR A 1 472 ? -13.520 13.933 -17.446 1.00 91.06 472 THR A N 1
ATOM 3617 C CA . THR A 1 472 ? -13.617 15.164 -18.261 1.00 91.06 472 THR A CA 1
ATOM 3618 C C . THR A 1 472 ? -14.746 15.089 -19.290 1.00 91.06 472 THR A C 1
ATOM 3620 O O . THR A 1 472 ? -15.208 16.114 -19.793 1.00 91.06 472 THR A O 1
ATOM 3623 N N . ILE A 1 473 ? -15.258 13.883 -19.573 1.00 91.81 473 ILE A N 1
ATOM 3624 C CA . ILE A 1 473 ? -16.448 13.716 -20.402 1.00 91.81 473 ILE A CA 1
ATOM 3625 C C . ILE A 1 473 ? -17.660 14.456 -19.821 1.00 91.81 473 ILE A C 1
ATOM 3627 O O . ILE A 1 473 ? -18.488 14.955 -20.576 1.00 91.81 473 ILE A O 1
ATOM 3631 N N . PHE A 1 474 ? -17.744 14.583 -18.493 1.00 91.12 474 PHE A N 1
ATOM 3632 C CA . PHE A 1 474 ? -18.818 15.284 -17.790 1.00 91.12 474 PHE A CA 1
ATOM 3633 C C . PHE A 1 474 ? -18.820 16.789 -18.073 1.00 91.12 474 PHE A C 1
ATOM 3635 O O . PHE A 1 474 ? -19.891 17.389 -18.211 1.00 91.12 474 PHE A O 1
ATOM 3642 N N . ASP A 1 475 ? -17.641 17.387 -18.247 1.00 87.94 475 ASP A N 1
ATOM 3643 C CA . ASP A 1 475 ? -17.515 18.779 -18.681 1.00 87.94 475 ASP A CA 1
ATOM 3644 C C . ASP A 1 475 ? -17.957 18.932 -20.140 1.00 87.94 475 ASP A C 1
ATOM 3646 O O . ASP A 1 475 ? -18.692 19.863 -20.472 1.00 87.94 475 ASP A O 1
ATOM 3650 N N . GLN A 1 476 ? -17.588 17.975 -20.998 1.00 88.69 476 GLN A N 1
ATOM 3651 C CA . GLN A 1 476 ? -17.956 17.978 -22.415 1.00 88.69 476 GLN A CA 1
ATOM 3652 C C . GLN A 1 476 ? -19.472 17.855 -22.639 1.00 88.69 476 GLN A C 1
ATOM 3654 O O . GLN A 1 476 ? -20.017 18.572 -23.477 1.00 88.69 476 GLN A O 1
ATOM 3659 N N . VAL A 1 477 ? -20.162 16.982 -21.896 1.00 89.75 477 VAL A N 1
ATOM 3660 C CA . VAL A 1 477 ? -21.631 16.828 -21.987 1.00 89.75 477 VAL A CA 1
ATOM 3661 C C . VAL A 1 477 ? -22.398 17.811 -21.086 1.00 89.75 477 VAL A C 1
ATOM 3663 O O . VAL A 1 477 ? -23.632 17.844 -21.066 1.00 89.75 477 VAL A O 1
ATOM 3666 N N . GLY A 1 478 ? -21.679 18.633 -20.317 1.00 88.44 478 GLY A N 1
ATOM 3667 C CA . GLY A 1 478 ? -22.249 19.674 -19.469 1.00 88.44 478 GLY A CA 1
ATOM 3668 C C . GLY A 1 478 ? -23.145 19.135 -18.352 1.00 88.44 478 GLY A C 1
ATOM 3669 O O . GLY A 1 478 ? -24.279 19.605 -18.195 1.00 88.44 478 GLY A O 1
ATOM 3670 N N . THR A 1 479 ? -22.672 18.150 -17.581 1.00 83.00 479 THR A N 1
ATOM 3671 C CA . THR A 1 479 ? -23.368 17.654 -16.373 1.00 83.00 479 THR A CA 1
ATOM 3672 C C . THR A 1 479 ? -23.112 18.527 -15.139 1.00 83.00 479 THR A C 1
ATOM 3674 O O . THR A 1 479 ? -23.885 18.493 -14.181 1.00 83.00 479 THR A O 1
ATOM 3677 N N . GLY A 1 480 ? -22.065 19.360 -15.175 1.00 75.62 480 GLY A N 1
ATOM 3678 C CA . GLY A 1 480 ? -21.656 20.236 -14.075 1.00 75.62 480 GLY A CA 1
ATOM 3679 C C . GLY A 1 480 ? -20.856 19.511 -12.987 1.00 75.62 480 GLY A C 1
ATOM 3680 O O . GLY A 1 480 ? -20.480 18.352 -13.147 1.00 75.62 480 GLY A O 1
ATOM 3681 N N . ARG A 1 481 ? -20.592 20.211 -11.871 1.00 75.81 481 ARG A N 1
ATOM 3682 C CA . ARG A 1 481 ? -19.808 19.676 -10.742 1.00 75.81 481 ARG A CA 1
ATOM 3683 C C . ARG A 1 481 ? -20.431 18.397 -10.182 1.00 75.81 481 ARG A C 1
ATOM 3685 O O . ARG A 1 481 ? -21.652 18.279 -10.115 1.00 75.81 481 ARG A O 1
ATOM 3692 N N . TYR A 1 482 ? -19.590 17.497 -9.699 1.00 79.00 482 TYR A N 1
ATOM 3693 C CA . TYR A 1 482 ? -19.992 16.261 -9.039 1.00 79.00 482 TYR A CA 1
ATOM 3694 C C . TYR A 1 482 ? -19.412 16.169 -7.625 1.00 79.00 482 TYR A C 1
ATOM 3696 O O . TYR A 1 482 ? -18.414 16.809 -7.305 1.00 79.00 482 TYR A O 1
ATOM 3704 N N . PHE A 1 483 ? -20.069 15.381 -6.779 1.00 74.06 483 PHE A N 1
ATOM 3705 C CA . PHE A 1 483 ? -19.645 15.029 -5.421 1.00 74.06 483 PHE A CA 1
ATOM 3706 C C . PHE A 1 483 ? -19.070 13.610 -5.353 1.00 74.06 483 PHE A C 1
ATOM 3708 O O . PHE A 1 483 ? -18.237 13.335 -4.500 1.00 74.06 483 PHE A O 1
ATOM 3715 N N . ALA A 1 484 ? -19.511 12.721 -6.246 1.00 75.12 484 ALA A N 1
ATOM 3716 C CA . ALA A 1 484 ? -18.993 11.364 -6.383 1.00 75.12 484 ALA A CA 1
ATOM 3717 C C . ALA A 1 484 ? -19.141 10.906 -7.837 1.00 75.12 484 ALA A C 1
ATOM 3719 O O . ALA A 1 484 ? -20.199 11.123 -8.439 1.00 75.12 484 ALA A O 1
ATOM 3720 N N . VAL A 1 485 ? -18.103 10.271 -8.385 1.00 91.00 485 VAL A N 1
ATOM 3721 C CA . VAL A 1 485 ? -18.095 9.684 -9.733 1.00 91.00 485 VAL A CA 1
ATOM 3722 C C . VAL A 1 485 ? -17.333 8.364 -9.753 1.00 91.00 485 VAL A C 1
ATOM 3724 O O . VAL A 1 485 ? -16.430 8.171 -8.945 1.00 91.00 485 VAL A O 1
ATOM 3727 N N . GLY A 1 486 ? -17.682 7.477 -10.683 1.00 83.31 486 GLY A N 1
ATOM 3728 C CA . GLY A 1 486 ? -16.976 6.216 -10.915 1.00 83.31 486 GLY A CA 1
ATOM 3729 C C . GLY A 1 486 ? -17.132 5.751 -12.362 1.00 83.31 486 GLY A C 1
ATOM 3730 O O . GLY A 1 486 ? -18.120 6.094 -13.010 1.00 83.31 486 GLY A O 1
ATOM 3731 N N . GLU A 1 487 ? -16.177 4.977 -12.877 1.00 96.75 487 GLU A N 1
ATOM 3732 C CA . GLU A 1 487 ? -16.246 4.365 -14.210 1.00 96.75 487 GLU A CA 1
ATOM 3733 C C . GLU A 1 487 ? -15.996 2.856 -14.107 1.00 96.75 487 GLU A C 1
ATOM 3735 O O . GLU A 1 487 ? -15.025 2.427 -13.488 1.00 96.75 487 GLU A O 1
ATOM 3740 N N . ASN A 1 488 ? -16.836 2.057 -14.766 1.00 95.62 488 ASN A N 1
ATOM 3741 C CA . ASN A 1 488 ? -16.508 0.675 -15.110 1.00 95.62 488 ASN A CA 1
ATOM 3742 C C . ASN A 1 488 ? -16.394 0.562 -16.624 1.00 95.62 488 ASN A C 1
ATOM 3744 O O . ASN A 1 488 ? -17.282 1.036 -17.330 1.00 95.62 488 ASN A O 1
ATOM 3748 N N . ILE A 1 489 ? -15.359 -0.116 -17.118 1.00 95.25 489 ILE A N 1
ATOM 3749 C CA . ILE A 1 489 ? -15.214 -0.449 -18.539 1.00 95.25 489 ILE A CA 1
ATOM 3750 C C . ILE A 1 489 ? -15.087 -1.963 -18.707 1.00 95.25 489 ILE A C 1
ATOM 3752 O O . ILE A 1 489 ? -14.587 -2.660 -17.826 1.00 95.25 489 ILE A O 1
ATOM 3756 N N . ALA A 1 490 ? -15.570 -2.504 -19.818 1.00 90.75 490 ALA A N 1
ATOM 3757 C CA . ALA A 1 490 ? -15.397 -3.915 -20.153 1.00 90.75 490 ALA A CA 1
ATOM 3758 C C . ALA A 1 490 ? -15.328 -4.118 -21.666 1.00 90.75 490 ALA A C 1
ATOM 3760 O O . ALA A 1 490 ? -15.871 -3.324 -22.434 1.00 90.75 490 ALA A O 1
ATOM 3761 N N . ALA A 1 491 ? -14.660 -5.190 -22.087 1.00 92.12 491 ALA A N 1
ATOM 3762 C CA . ALA A 1 491 ? -14.537 -5.565 -23.486 1.00 92.12 491 ALA A CA 1
ATOM 3763 C C . ALA A 1 491 ? -14.700 -7.082 -23.663 1.00 92.12 491 ALA A C 1
ATOM 3765 O O . ALA A 1 491 ? -14.115 -7.873 -22.924 1.00 92.12 491 ALA A O 1
ATOM 3766 N N . GLY A 1 492 ? -15.477 -7.490 -24.669 1.00 88.06 492 GLY A N 1
ATOM 3767 C CA . GLY A 1 492 ? -15.641 -8.889 -25.085 1.00 88.06 492 GLY A CA 1
ATOM 3768 C C . GLY A 1 492 ? -16.934 -9.577 -24.638 1.00 88.06 492 GLY A C 1
ATOM 3769 O O . GLY A 1 492 ? -17.309 -10.597 -25.220 1.00 88.06 492 GLY A O 1
ATOM 3770 N N . GLN A 1 493 ? -17.658 -9.034 -23.658 1.00 94.62 493 GLN A N 1
ATOM 3771 C CA . GLN A 1 493 ? -18.912 -9.617 -23.172 1.00 94.62 493 GLN A CA 1
ATOM 3772 C C . GLN A 1 493 ? -20.059 -9.300 -24.135 1.00 94.62 493 GLN A C 1
ATOM 3774 O O . GLN A 1 493 ? -20.331 -8.145 -24.441 1.00 94.62 493 GLN A O 1
ATOM 3779 N N . ARG A 1 494 ? -20.747 -10.333 -24.628 1.00 91.12 494 ARG A N 1
ATOM 3780 C CA . ARG A 1 494 ? -21.745 -10.198 -25.708 1.00 91.12 494 ARG A CA 1
ATOM 3781 C C . ARG A 1 494 ? -23.180 -9.967 -25.222 1.00 91.12 494 ARG A C 1
ATOM 3783 O O . ARG A 1 494 ? -24.071 -9.818 -26.049 1.00 91.12 494 ARG A O 1
ATOM 3790 N N . SER A 1 495 ? -23.421 -9.958 -23.910 1.00 90.31 495 SER A N 1
ATOM 3791 C CA . SER A 1 495 ? -24.755 -9.782 -23.323 1.00 90.31 495 SER A CA 1
ATOM 3792 C C . SER A 1 495 ? -24.716 -8.974 -22.017 1.00 90.31 495 SER A C 1
ATOM 3794 O O . SER A 1 495 ? -23.677 -8.963 -21.348 1.00 90.31 495 SER A O 1
ATOM 3796 N N . PRO A 1 496 ? -25.844 -8.348 -21.615 1.00 94.81 496 PRO A N 1
ATOM 3797 C CA . PRO A 1 496 ? -25.980 -7.663 -20.326 1.00 94.81 496 PRO A CA 1
ATOM 3798 C C . PRO A 1 496 ? -25.614 -8.543 -19.124 1.00 94.81 496 PRO A C 1
ATOM 3800 O O . PRO A 1 496 ? -24.932 -8.094 -18.209 1.00 94.81 496 PRO A O 1
ATOM 3803 N N . GLN A 1 4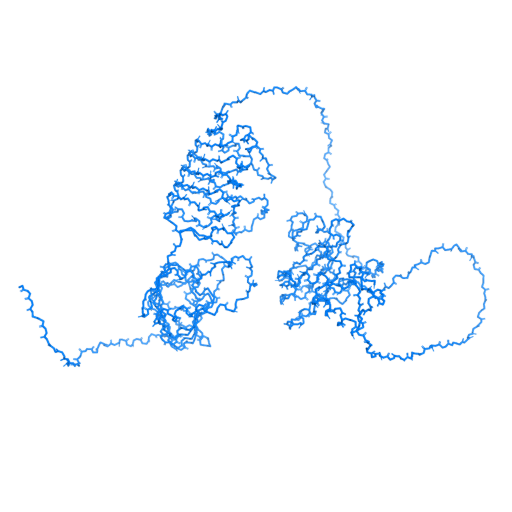97 ? -26.020 -9.814 -19.141 1.00 88.62 497 GLN A N 1
ATOM 3804 C CA . GLN A 1 497 ? -25.728 -10.770 -18.074 1.00 88.62 497 GLN A CA 1
ATOM 3805 C C . GLN A 1 497 ? -24.234 -11.083 -18.003 1.00 88.62 497 GLN A C 1
ATOM 3807 O O . GLN A 1 497 ? -23.670 -11.051 -16.918 1.00 88.62 497 GLN A O 1
ATOM 3812 N N . ALA A 1 498 ? -23.582 -11.320 -19.147 1.00 79.31 498 ALA A N 1
ATOM 3813 C CA . ALA A 1 498 ? -22.156 -11.634 -19.178 1.00 79.31 498 ALA A CA 1
ATOM 3814 C C . ALA A 1 498 ? -21.294 -10.449 -18.714 1.00 79.31 498 ALA A C 1
ATOM 3816 O O . ALA A 1 498 ? -20.316 -10.644 -17.993 1.00 79.31 498 ALA A O 1
ATOM 3817 N N . VAL A 1 499 ? -21.649 -9.216 -19.101 1.00 94.12 499 VAL A N 1
ATOM 3818 C CA . VAL A 1 499 ? -20.915 -8.025 -18.645 1.00 94.12 499 VAL A CA 1
ATOM 3819 C C . VAL A 1 499 ? -21.166 -7.743 -17.166 1.00 94.12 499 VAL A C 1
ATOM 3821 O O . VAL A 1 499 ? -20.214 -7.469 -16.439 1.00 94.12 499 VAL A O 1
ATOM 3824 N N . MET A 1 500 ? -22.401 -7.912 -16.683 1.00 97.00 500 MET A N 1
ATOM 3825 C CA . MET A 1 500 ? -22.691 -7.767 -15.257 1.00 97.00 500 MET A CA 1
ATOM 3826 C C . MET A 1 500 ? -22.035 -8.842 -14.404 1.00 97.00 500 MET A C 1
ATOM 3828 O O . MET A 1 500 ? -21.495 -8.509 -13.358 1.00 97.00 500 MET A O 1
ATOM 3832 N N . GLU A 1 501 ? -22.012 -10.099 -14.838 1.00 83.69 501 GLU A N 1
ATOM 3833 C CA . GLU A 1 501 ? -21.271 -11.157 -14.149 1.00 83.69 501 GLU A CA 1
ATOM 3834 C C . GLU A 1 501 ? -19.774 -10.820 -14.088 1.00 83.69 501 GLU A C 1
ATOM 3836 O O . GLU A 1 501 ? -19.170 -10.876 -13.019 1.00 83.69 501 GLU A O 1
ATOM 3841 N N . SER A 1 502 ? -19.187 -10.369 -15.202 1.00 74.62 502 SER A N 1
ATOM 3842 C CA . SER A 1 502 ? -17.784 -9.942 -15.245 1.00 74.62 502 SER A CA 1
ATOM 3843 C C . SER A 1 502 ? -17.491 -8.758 -14.317 1.00 74.62 502 SER A C 1
ATOM 3845 O O . SER A 1 502 ? -16.426 -8.717 -13.702 1.00 74.62 502 SER A O 1
ATOM 3847 N N . TRP A 1 503 ? -18.401 -7.787 -14.211 1.00 93.88 503 TRP A N 1
ATOM 3848 C CA . TRP A 1 503 ? -18.251 -6.655 -13.298 1.00 93.88 503 TRP A CA 1
ATOM 3849 C C . TRP A 1 503 ? -18.478 -7.050 -11.837 1.00 93.88 503 TRP A C 1
ATOM 3851 O O . TRP A 1 503 ? -17.713 -6.627 -10.982 1.00 93.88 503 TRP A O 1
ATOM 3861 N N . MET A 1 504 ? -19.454 -7.904 -11.531 1.00 88.62 504 MET A N 1
ATOM 3862 C CA . MET A 1 504 ? -19.723 -8.350 -10.157 1.00 88.62 504 MET A CA 1
ATOM 3863 C C . MET A 1 504 ? -18.673 -9.322 -9.615 1.00 88.62 504 MET A C 1
ATOM 3865 O O . MET A 1 504 ? -18.491 -9.391 -8.398 1.00 88.62 504 MET A O 1
ATOM 3869 N N . ASN A 1 505 ? -17.973 -10.034 -10.503 1.00 79.06 505 ASN A N 1
ATOM 3870 C CA . ASN A 1 505 ? -16.808 -10.859 -10.178 1.00 79.06 505 ASN A CA 1
ATOM 3871 C C . ASN A 1 505 ? -15.498 -10.050 -10.119 1.00 79.06 505 ASN A C 1
ATOM 3873 O O . ASN A 1 505 ? -14.464 -10.598 -9.745 1.00 79.06 505 ASN A O 1
ATOM 3877 N N . SER A 1 506 ? -15.524 -8.758 -10.470 1.00 69.44 506 SER A N 1
ATOM 3878 C CA . SER A 1 506 ? -14.395 -7.835 -10.326 1.00 69.44 506 SER A CA 1
ATOM 3879 C C . SER A 1 506 ? -14.636 -6.903 -9.133 1.00 69.44 506 SER A C 1
ATOM 3881 O O . SER A 1 506 ? -15.543 -6.073 -9.200 1.00 69.44 506 SER A O 1
ATOM 3883 N N . PRO A 1 507 ? -13.838 -6.975 -8.054 1.00 64.62 507 PRO A N 1
ATOM 3884 C CA . PRO A 1 507 ? -14.054 -6.163 -6.856 1.00 64.62 507 PRO A CA 1
ATOM 3885 C C . PRO A 1 507 ? -14.149 -4.655 -7.130 1.00 64.62 507 PRO A C 1
ATOM 3887 O O . PRO A 1 507 ? -15.071 -4.012 -6.639 1.00 64.62 507 PRO A O 1
ATOM 3890 N N . GLY A 1 508 ? -13.285 -4.102 -7.991 1.00 61.62 508 GLY A N 1
ATOM 3891 C CA . GLY A 1 508 ? -13.321 -2.675 -8.339 1.00 61.62 508 GLY A CA 1
ATOM 3892 C C . GLY A 1 508 ? -14.603 -2.268 -9.073 1.00 61.62 508 GLY A C 1
ATOM 3893 O O . GLY A 1 508 ? -15.258 -1.290 -8.711 1.00 61.62 508 GLY A O 1
ATOM 3894 N N . HIS A 1 509 ? -15.026 -3.065 -10.059 1.00 80.19 509 HIS A N 1
ATOM 3895 C CA . HIS A 1 509 ? -16.253 -2.783 -10.800 1.00 80.19 509 HIS A CA 1
ATOM 3896 C C . HIS A 1 509 ? -17.505 -2.970 -9.930 1.00 80.19 509 HIS A C 1
ATOM 3898 O O . HIS A 1 509 ? -18.420 -2.140 -9.953 1.00 80.19 509 HIS A O 1
ATOM 3904 N N . ARG A 1 510 ? -17.521 -4.024 -9.105 1.00 86.69 510 ARG A N 1
ATOM 3905 C CA . ARG A 1 510 ? -18.548 -4.276 -8.092 1.00 86.69 510 ARG A CA 1
ATOM 3906 C C . ARG A 1 510 ? -18.629 -3.141 -7.072 1.00 86.69 510 ARG A C 1
ATOM 3908 O O . ARG A 1 510 ? -19.736 -2.743 -6.721 1.00 86.69 510 ARG A O 1
ATOM 3915 N N . GLY A 1 511 ? -17.493 -2.611 -6.619 1.00 74.44 511 GLY A N 1
ATOM 3916 C CA . GLY A 1 511 ? -17.417 -1.491 -5.680 1.00 74.44 511 GLY A CA 1
ATOM 3917 C C . GLY A 1 511 ? -18.093 -0.237 -6.228 1.00 74.44 511 GLY A C 1
ATOM 3918 O O . GLY A 1 511 ? -18.883 0.394 -5.532 1.00 74.44 511 GLY A O 1
ATOM 3919 N N . ASN A 1 512 ? -17.900 0.059 -7.514 1.00 75.75 512 ASN A N 1
ATOM 3920 C CA . ASN A 1 512 ? -18.636 1.136 -8.173 1.00 75.75 512 ASN A CA 1
ATOM 3921 C C . ASN A 1 512 ? -20.149 0.848 -8.255 1.00 75.75 512 ASN A C 1
ATOM 3923 O O . ASN A 1 512 ? -20.962 1.706 -7.912 1.00 75.75 512 ASN A O 1
ATOM 3927 N N . ILE A 1 513 ? -20.539 -0.379 -8.621 1.00 87.25 513 ILE A N 1
ATOM 3928 C CA . ILE A 1 513 ? -21.949 -0.810 -8.703 1.00 87.25 513 ILE A CA 1
ATOM 3929 C C . ILE A 1 513 ? -22.659 -0.724 -7.342 1.00 87.25 513 ILE A C 1
ATOM 3931 O O . ILE A 1 513 ? -23.815 -0.299 -7.279 1.00 87.25 513 ILE A O 1
ATOM 3935 N N . LEU A 1 514 ? -21.983 -1.098 -6.251 1.00 93.06 514 LEU A N 1
ATOM 3936 C CA . LEU A 1 514 ? -22.522 -1.138 -4.884 1.00 93.06 514 LEU A CA 1
ATOM 3937 C C . LEU A 1 514 ? -22.170 0.103 -4.045 1.00 93.06 514 LEU A C 1
ATOM 3939 O O . LEU A 1 514 ? -22.554 0.190 -2.882 1.00 93.06 514 LEU A O 1
ATOM 3943 N N . GLY A 1 515 ? -21.495 1.097 -4.622 1.00 82.81 515 GLY A N 1
ATOM 3944 C CA . GLY A 1 515 ? -21.166 2.338 -3.930 1.00 82.81 515 GLY A CA 1
ATOM 3945 C C . GLY A 1 515 ? -22.430 3.089 -3.497 1.00 82.81 515 GLY A C 1
ATOM 3946 O O . GLY A 1 515 ? -23.317 3.372 -4.312 1.00 82.81 515 GLY A O 1
ATOM 3947 N N . SER A 1 516 ? -22.527 3.432 -2.212 1.00 87.50 516 SER A N 1
ATOM 3948 C CA . SER A 1 516 ? -23.675 4.160 -1.644 1.00 87.50 516 SER A CA 1
ATOM 3949 C C . SER A 1 516 ? -23.684 5.653 -2.002 1.00 87.50 516 SER A C 1
ATOM 3951 O O . SER A 1 516 ? -24.725 6.301 -1.913 1.00 87.50 516 SER A O 1
ATOM 3953 N N . GLY A 1 517 ? -22.548 6.193 -2.457 1.00 82.31 517 GLY A N 1
ATOM 3954 C CA . GLY A 1 517 ? -22.380 7.603 -2.821 1.00 82.31 517 GLY A CA 1
ATOM 3955 C C . GLY A 1 517 ? -23.009 8.014 -4.157 1.00 82.31 517 GLY A C 1
ATOM 3956 O O . GLY A 1 517 ? -23.069 9.209 -4.450 1.00 82.31 517 GLY A O 1
ATOM 3957 N N . TYR A 1 518 ? -23.492 7.066 -4.966 1.00 90.56 518 TYR A N 1
ATOM 3958 C CA . TYR A 1 518 ? -24.030 7.322 -6.305 1.00 90.56 518 TYR A CA 1
ATOM 3959 C C . TYR A 1 518 ? -25.559 7.369 -6.325 1.00 90.56 518 TYR A C 1
ATOM 3961 O O . TYR A 1 518 ? -26.226 6.564 -5.675 1.00 90.56 518 TYR A O 1
ATOM 3969 N N . LYS A 1 519 ? -26.112 8.299 -7.109 1.00 92.69 519 LYS A N 1
ATOM 3970 C CA . LYS A 1 519 ? -27.560 8.429 -7.346 1.00 92.69 519 LYS A CA 1
ATOM 3971 C C . LYS A 1 519 ? -27.947 8.143 -8.790 1.00 92.69 519 LYS A C 1
ATOM 3973 O O . LYS A 1 519 ? -29.040 7.641 -9.036 1.00 92.69 519 LYS A O 1
ATOM 3978 N N . ASN A 1 520 ? -27.053 8.451 -9.727 1.00 94.94 520 ASN A N 1
ATOM 3979 C CA . ASN A 1 520 ? -27.293 8.313 -11.153 1.00 94.94 520 ASN A CA 1
ATOM 3980 C C . ASN A 1 520 ? -26.229 7.435 -11.816 1.00 94.94 520 ASN A C 1
ATOM 3982 O O . ASN A 1 520 ? -25.108 7.314 -11.315 1.00 94.94 520 ASN A O 1
ATOM 3986 N N . ILE A 1 521 ? -26.580 6.859 -12.961 1.00 97.38 521 ILE A N 1
ATOM 3987 C CA . ILE A 1 521 ? -25.693 6.054 -13.796 1.00 97.38 521 ILE A CA 1
ATOM 3988 C C . ILE A 1 521 ? -25.929 6.346 -15.284 1.00 97.38 521 ILE A C 1
ATOM 3990 O O . ILE A 1 521 ? -27.063 6.524 -15.726 1.00 97.38 521 ILE A O 1
ATOM 3994 N N . GLY A 1 522 ? -24.850 6.395 -16.059 1.00 97.62 522 GLY A N 1
ATOM 3995 C CA . GLY A 1 522 ? -24.859 6.342 -17.518 1.00 97.62 522 GLY A CA 1
ATOM 3996 C C . GLY A 1 522 ? -24.331 5.000 -18.009 1.00 97.62 522 GLY A C 1
ATOM 3997 O O . GLY A 1 522 ? -23.377 4.482 -17.434 1.00 97.62 522 GLY A O 1
ATOM 3998 N N . ILE A 1 523 ? -24.924 4.432 -19.060 1.00 98.38 523 ILE A N 1
ATOM 3999 C CA . ILE A 1 523 ? -24.503 3.141 -19.621 1.00 98.38 523 ILE A CA 1
ATOM 4000 C C . ILE A 1 523 ? -24.224 3.287 -21.116 1.00 98.38 523 ILE A C 1
ATOM 4002 O O . ILE A 1 523 ? -25.079 3.721 -21.890 1.00 98.38 523 ILE A O 1
ATOM 4006 N N . GLY A 1 524 ? -23.013 2.901 -21.511 1.00 97.56 524 GLY A N 1
ATOM 4007 C CA . GLY A 1 524 ? -22.506 2.951 -22.873 1.00 97.56 524 GLY A CA 1
ATOM 4008 C C . GLY A 1 524 ? -22.262 1.560 -23.444 1.00 97.56 524 GLY A C 1
ATOM 4009 O O . GLY A 1 524 ? -21.845 0.649 -22.729 1.00 97.56 524 GLY A O 1
ATOM 4010 N N . LEU A 1 525 ? -22.504 1.417 -24.746 1.00 96.88 525 LEU A N 1
ATOM 4011 C CA . LEU A 1 525 ? -22.165 0.232 -25.531 1.00 96.88 525 LEU A CA 1
ATOM 4012 C C . LEU A 1 525 ? -21.661 0.688 -26.901 1.00 96.88 525 LEU A C 1
ATOM 4014 O O . LEU A 1 525 ? -22.296 1.529 -27.535 1.00 96.88 525 LEU A O 1
ATOM 4018 N N . CYS A 1 526 ? -20.541 0.124 -27.345 1.00 95.06 526 CYS A N 1
ATOM 4019 C CA . CYS A 1 526 ? -20.050 0.237 -28.710 1.00 95.06 526 CYS A CA 1
ATOM 4020 C C . CYS A 1 526 ? -19.776 -1.162 -29.280 1.00 95.06 526 CYS A C 1
ATOM 4022 O O . CYS A 1 526 ? -19.046 -1.956 -28.678 1.00 95.06 526 CYS A O 1
ATOM 4024 N N . ARG A 1 527 ? -20.380 -1.464 -30.437 1.00 92.25 527 ARG A N 1
ATOM 4025 C CA . ARG A 1 527 ? -20.186 -2.711 -31.188 1.00 92.25 527 ARG A CA 1
ATOM 4026 C C . ARG A 1 527 ? -19.210 -2.485 -32.339 1.00 92.25 527 ARG A C 1
ATOM 4028 O O . ARG A 1 527 ? -19.327 -1.516 -33.086 1.00 92.25 527 ARG A O 1
ATOM 4035 N N . THR A 1 528 ? -18.263 -3.400 -32.505 1.00 87.56 528 THR A N 1
ATOM 4036 C CA . THR A 1 528 ? -17.240 -3.346 -33.556 1.00 87.56 528 THR A CA 1
ATOM 4037 C C . THR A 1 528 ? -17.080 -4.710 -34.229 1.00 87.56 528 THR A C 1
ATOM 4039 O O . THR A 1 528 ? -17.314 -5.756 -33.630 1.00 87.56 528 THR A O 1
ATOM 4042 N N . ASN A 1 529 ? -16.634 -4.720 -35.489 1.00 83.44 529 ASN A N 1
ATOM 4043 C CA . ASN A 1 529 ? -16.306 -5.960 -36.214 1.00 83.44 529 ASN A CA 1
ATOM 4044 C C . ASN A 1 529 ? -14.835 -6.395 -36.031 1.00 83.44 529 ASN A C 1
ATOM 4046 O O . ASN A 1 529 ? -14.402 -7.389 -36.609 1.00 83.44 529 ASN A O 1
ATOM 4050 N N . SER A 1 530 ? -14.060 -5.644 -35.246 1.00 71.75 530 SER A N 1
ATOM 4051 C CA . SER A 1 530 ? -12.632 -5.843 -34.965 1.00 71.75 530 SER A CA 1
ATOM 4052 C C . SER A 1 530 ? -12.341 -5.649 -33.472 1.00 71.75 530 SER A C 1
ATOM 4054 O O . SER A 1 530 ? -13.148 -5.053 -32.759 1.00 71.75 530 SER A O 1
ATOM 4056 N N . GLY A 1 531 ? -11.191 -6.118 -32.981 1.00 81.62 531 GLY A N 1
ATOM 4057 C CA . GLY A 1 531 ? -10.871 -6.069 -31.548 1.00 81.62 531 GLY A CA 1
ATOM 4058 C C . GLY A 1 531 ? -11.718 -7.060 -30.741 1.00 81.62 531 GLY A C 1
ATOM 4059 O O . GLY A 1 531 ? -11.907 -8.197 -31.171 1.00 81.62 531 GLY A O 1
ATOM 4060 N N . TYR A 1 532 ? -12.243 -6.637 -29.588 1.00 83.88 532 TYR A N 1
ATOM 4061 C CA . TYR A 1 532 ? -13.052 -7.489 -28.699 1.00 83.88 532 TYR A CA 1
ATOM 4062 C C . TYR A 1 532 ? -14.551 -7.529 -29.056 1.00 83.88 532 TYR A C 1
ATOM 4064 O O . TYR A 1 532 ? -15.321 -8.277 -28.454 1.00 83.88 532 TYR A O 1
ATOM 4072 N N . GLY A 1 533 ? -14.986 -6.748 -30.045 1.00 90.00 533 GLY A N 1
ATOM 4073 C CA . GLY A 1 533 ? -16.338 -6.764 -30.608 1.00 90.00 533 GLY A CA 1
ATOM 4074 C C . GLY A 1 533 ? -17.414 -6.023 -29.806 1.00 90.00 533 GLY A C 1
ATOM 4075 O O . GLY A 1 533 ? -18.241 -5.345 -30.404 1.00 90.00 533 GLY A O 1
ATOM 4076 N N . TYR A 1 534 ? -17.412 -6.121 -28.475 1.00 92.56 534 TYR A N 1
ATOM 4077 C CA . TYR A 1 534 ? -18.336 -5.399 -27.589 1.00 92.56 534 TYR A CA 1
ATOM 4078 C C . TYR A 1 534 ? -17.541 -4.619 -26.552 1.00 92.56 534 TYR A C 1
ATOM 4080 O O . TYR A 1 534 ? -16.705 -5.213 -25.875 1.00 92.56 534 TYR A O 1
ATOM 4088 N N . TYR A 1 535 ? -17.825 -3.326 -26.415 1.00 96.69 535 TYR A N 1
ATOM 4089 C CA . TYR A 1 535 ? -17.173 -2.423 -25.470 1.00 96.69 535 TYR A CA 1
ATOM 4090 C C . TYR A 1 535 ? -18.232 -1.721 -24.624 1.00 96.69 535 TYR A C 1
ATOM 4092 O O . TYR A 1 535 ? -19.101 -1.034 -25.159 1.00 96.69 535 TYR A O 1
ATOM 4100 N N . TRP A 1 536 ? -18.168 -1.912 -23.312 1.00 98.19 536 TRP A N 1
ATOM 4101 C CA . TRP A 1 536 ? -19.175 -1.465 -22.354 1.00 98.19 536 TRP A CA 1
ATOM 4102 C C . TRP A 1 536 ? -18.607 -0.441 -21.389 1.00 98.19 536 TRP A C 1
ATOM 4104 O O . TRP A 1 536 ? -17.457 -0.568 -20.969 1.00 98.19 536 TRP A O 1
ATOM 4114 N N . VAL A 1 537 ? -19.439 0.519 -20.987 1.00 98.31 537 VAL A N 1
ATOM 4115 C CA . VAL A 1 537 ? -19.093 1.524 -19.977 1.00 98.31 537 VAL A CA 1
ATOM 4116 C C . VAL A 1 537 ? -20.255 1.725 -19.005 1.00 98.31 537 VAL A C 1
ATOM 4118 O O . VAL A 1 537 ? -21.400 1.839 -19.438 1.00 98.31 537 VAL A O 1
ATOM 4121 N N . GLN A 1 538 ? -19.967 1.822 -17.707 1.00 98.44 538 GLN A N 1
ATOM 4122 C CA . GLN A 1 538 ? -20.855 2.414 -16.702 1.00 98.44 538 GLN A CA 1
ATOM 4123 C C . GLN A 1 538 ? -20.196 3.669 -16.139 1.00 98.44 538 GLN A C 1
ATOM 4125 O O . GLN A 1 538 ? -19.040 3.616 -15.733 1.00 98.44 538 GLN A O 1
ATOM 4130 N N . LEU A 1 539 ? -20.932 4.774 -16.075 1.00 97.06 539 LEU A N 1
ATOM 4131 C CA . LEU A 1 539 ? -20.508 6.012 -15.426 1.00 97.06 539 LEU A CA 1
ATOM 4132 C C . LEU A 1 539 ? -21.431 6.306 -14.251 1.00 97.06 539 LEU A C 1
ATOM 4134 O O . LEU A 1 539 ? -22.589 6.661 -14.449 1.00 97.06 539 LEU A O 1
ATOM 4138 N N . PHE A 1 540 ? -20.927 6.165 -13.035 1.00 96.50 540 PHE A N 1
ATOM 4139 C CA . PHE A 1 540 ? -21.649 6.457 -11.802 1.00 96.50 540 PHE A CA 1
ATOM 4140 C C . PHE A 1 540 ? -21.488 7.928 -11.438 1.00 96.50 540 PHE A C 1
ATOM 4142 O O . PHE A 1 540 ? -20.413 8.495 -11.631 1.00 96.50 540 PHE A O 1
ATOM 4149 N N . PHE A 1 541 ? -22.546 8.559 -10.928 1.00 93.56 541 PHE A N 1
ATOM 4150 C CA . PHE A 1 541 ? -22.551 10.005 -10.727 1.00 93.56 541 PHE A CA 1
ATOM 4151 C C . PHE A 1 541 ? -23.492 10.466 -9.605 1.00 93.56 541 PHE A C 1
ATOM 4153 O O . PHE A 1 541 ? -24.666 10.083 -9.537 1.00 93.56 541 PHE A O 1
ATOM 4160 N N . THR A 1 542 ? -23.009 11.400 -8.788 1.00 90.62 542 THR A N 1
ATOM 4161 C CA . THR A 1 542 ? -23.815 12.247 -7.898 1.00 90.62 542 THR A CA 1
ATOM 4162 C C . THR A 1 542 ? -23.363 13.694 -8.028 1.00 90.62 542 THR A C 1
ATOM 4164 O O . THR A 1 542 ? -22.187 13.992 -7.856 1.00 90.62 542 THR A O 1
ATOM 4167 N N . GLY A 1 543 ? -24.298 14.615 -8.260 1.00 84.12 543 GLY A N 1
ATOM 4168 C CA . GLY A 1 543 ? -24.037 16.054 -8.321 1.00 84.12 543 GLY A CA 1
ATOM 4169 C C . GLY A 1 543 ? -25.326 16.863 -8.136 1.00 84.12 543 GLY A C 1
ATOM 4170 O O . GLY A 1 543 ? -26.413 16.285 -8.154 1.00 84.12 543 GLY A O 1
ATOM 4171 N N . PRO A 1 544 ? -25.239 18.191 -7.948 1.00 74.31 544 PRO A N 1
ATOM 4172 C CA . PRO A 1 544 ? -26.389 19.032 -7.616 1.00 74.31 544 PRO A CA 1
ATOM 4173 C C . PRO A 1 544 ? -27.384 19.205 -8.776 1.00 74.31 544 PRO A C 1
ATOM 4175 O O . PRO A 1 544 ? -28.544 19.524 -8.530 1.00 74.31 544 PRO A O 1
ATOM 4178 N N . ASN A 1 545 ? -26.954 18.981 -10.024 1.00 76.31 545 ASN A N 1
ATOM 4179 C CA . ASN A 1 545 ? -27.714 19.341 -11.229 1.00 76.31 545 ASN A CA 1
ATOM 4180 C C . ASN A 1 545 ? -28.194 18.143 -12.066 1.00 76.31 545 ASN A C 1
ATOM 4182 O O . ASN A 1 545 ? -28.809 18.353 -13.108 1.00 76.31 545 ASN A O 1
ATOM 4186 N N . ILE A 1 546 ? -27.912 16.905 -11.642 1.00 83.00 546 ILE A N 1
ATOM 4187 C CA . ILE A 1 546 ? -28.297 15.691 -12.375 1.00 83.00 546 ILE A CA 1
ATOM 4188 C C . ILE A 1 546 ? -29.330 14.906 -11.574 1.00 83.00 546 ILE A C 1
ATOM 4190 O O . ILE A 1 546 ? -29.091 14.540 -10.421 1.00 83.00 546 ILE A O 1
ATOM 4194 N N . GLN A 1 547 ? -30.470 14.656 -12.211 1.00 82.50 547 GLN A N 1
ATOM 4195 C CA . GLN A 1 547 ? -31.593 13.891 -11.676 1.00 82.50 547 GLN A CA 1
ATOM 4196 C C . GLN A 1 547 ? -31.865 12.677 -12.569 1.00 82.50 547 GLN A C 1
ATOM 4198 O O . GLN A 1 547 ? -31.534 12.685 -13.758 1.00 82.50 547 GLN A O 1
ATOM 4203 N N . THR A 1 548 ? -32.501 11.663 -11.993 1.00 87.38 548 THR A N 1
ATOM 4204 C CA . THR A 1 548 ? -32.996 10.492 -12.719 1.00 87.38 548 THR A CA 1
ATOM 4205 C C . THR A 1 548 ? -34.037 10.891 -13.766 1.00 87.38 548 THR A C 1
ATOM 4207 O O . THR A 1 548 ? -34.889 11.739 -13.503 1.00 87.38 548 THR A O 1
ATOM 4210 N N . GLU A 1 549 ? -33.998 10.243 -14.928 1.00 88.25 549 GLU A N 1
ATOM 4211 C CA . GLU A 1 549 ? -34.931 10.427 -16.041 1.00 88.25 549 GLU A CA 1
ATOM 4212 C C . GLU A 1 549 ? -35.524 9.074 -16.469 1.00 88.25 549 GLU A C 1
ATOM 4214 O O . GLU A 1 549 ? -34.784 8.138 -16.770 1.00 88.25 549 GLU A O 1
ATOM 4219 N N . ASP A 1 550 ? -36.854 8.979 -16.565 1.00 75.25 550 ASP A N 1
ATOM 4220 C CA . ASP A 1 550 ? -37.544 7.722 -16.912 1.00 75.25 550 ASP A CA 1
ATOM 4221 C C . ASP A 1 550 ? -37.258 7.257 -18.355 1.00 75.25 550 ASP A C 1
ATOM 4223 O O . ASP A 1 550 ? -37.194 6.061 -18.625 1.00 75.25 550 ASP A O 1
ATOM 4227 N N . ASN A 1 551 ? -37.000 8.195 -19.275 1.00 81.19 551 ASN A N 1
ATOM 4228 C CA . ASN A 1 551 ? -36.732 7.923 -20.696 1.00 81.19 551 ASN A CA 1
ATOM 4229 C C . ASN A 1 551 ? -35.265 8.177 -21.085 1.00 81.19 551 ASN A C 1
ATOM 4231 O O . ASN A 1 551 ? -34.968 8.556 -22.220 1.00 81.19 551 ASN A O 1
ATOM 4235 N N . ALA A 1 552 ? -34.325 7.984 -20.155 1.00 86.38 552 ALA A N 1
ATOM 4236 C CA . ALA A 1 552 ? -32.903 8.268 -20.371 1.00 86.38 552 ALA A CA 1
ATOM 4237 C C . ALA A 1 552 ? -32.261 7.481 -21.535 1.00 86.38 552 ALA A C 1
ATOM 4239 O O . ALA A 1 552 ? -31.221 7.894 -22.052 1.00 86.38 552 ALA A O 1
ATOM 4240 N N . PHE A 1 553 ? -32.848 6.347 -21.937 1.00 84.62 553 PHE A N 1
ATOM 4241 C CA . PHE A 1 553 ? -32.385 5.504 -23.052 1.00 84.62 553 PHE A CA 1
ATOM 4242 C C . PHE A 1 553 ? -33.175 5.714 -24.356 1.00 84.62 553 PHE A C 1
ATOM 4244 O O . PHE A 1 553 ? -32.959 4.985 -25.322 1.00 84.62 553 PHE A O 1
ATOM 4251 N N . GLY A 1 554 ? -34.056 6.719 -24.404 1.00 80.50 554 GLY A N 1
ATOM 4252 C CA . GLY A 1 554 ? -34.971 6.957 -25.521 1.00 80.50 554 GLY A CA 1
ATOM 4253 C C . GLY A 1 554 ? -36.310 6.228 -25.372 1.00 80.50 554 GLY A C 1
ATOM 4254 O O . GLY A 1 554 ? -36.553 5.535 -24.387 1.00 80.50 554 GLY A O 1
ATOM 4255 N N . ASP A 1 555 ? -37.195 6.421 -26.351 1.00 79.06 555 ASP A N 1
ATOM 4256 C CA . ASP A 1 555 ? -38.507 5.768 -26.402 1.00 79.06 555 ASP A CA 1
ATOM 4257 C C . ASP A 1 555 ? -38.354 4.321 -26.904 1.00 79.06 555 ASP A C 1
ATOM 4259 O O . ASP A 1 555 ? -38.098 4.085 -28.088 1.00 79.06 555 ASP A O 1
ATOM 4263 N N . LEU A 1 556 ? -38.474 3.355 -25.987 1.00 77.12 556 LEU A N 1
ATOM 4264 C CA . LEU A 1 556 ? -38.332 1.922 -26.274 1.00 77.12 556 LEU A 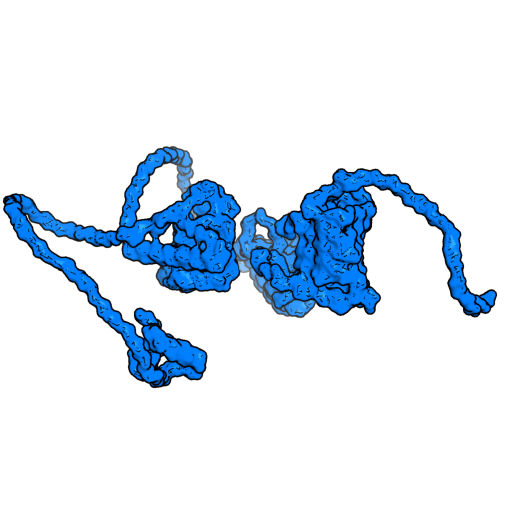CA 1
ATOM 4265 C C . LEU A 1 556 ? -39.583 1.314 -26.934 1.00 77.12 556 LEU A C 1
ATOM 4267 O O . LEU A 1 556 ? -39.497 0.211 -27.484 1.00 77.12 556 LEU A O 1
ATOM 4271 N N . ASP A 1 557 ? -40.713 2.027 -26.892 1.00 71.88 557 ASP A N 1
ATOM 4272 C CA . ASP A 1 557 ? -41.999 1.619 -27.468 1.00 71.88 557 ASP A CA 1
ATOM 4273 C C . ASP A 1 557 ? -42.214 2.202 -28.878 1.00 71.88 557 ASP A C 1
ATOM 4275 O O . ASP A 1 557 ? -43.071 1.730 -29.635 1.00 71.88 557 ASP A O 1
ATOM 4279 N N . ALA A 1 558 ? -41.398 3.182 -29.280 1.00 59.72 558 ALA A N 1
ATOM 4280 C CA . ALA A 1 558 ? -41.372 3.735 -30.629 1.00 59.72 558 ALA A CA 1
ATOM 4281 C C . ALA A 1 558 ? -40.788 2.737 -31.645 1.00 59.72 558 ALA A C 1
ATOM 4283 O O . ALA A 1 558 ? -39.635 2.826 -32.070 1.00 59.72 558 ALA A O 1
ATOM 4284 N N . VAL A 1 559 ? -41.607 1.790 -32.103 1.00 49.25 559 VAL A N 1
ATOM 4285 C CA . VAL A 1 559 ? -41.289 0.984 -33.286 1.00 49.25 559 VAL A CA 1
ATOM 4286 C C . VAL A 1 559 ? -41.280 1.900 -34.510 1.00 49.25 559 VAL A C 1
ATOM 4288 O O . VAL A 1 559 ? -42.312 2.452 -34.896 1.00 49.25 559 VAL A O 1
ATOM 4291 N N . ALA A 1 560 ? -40.124 2.034 -35.162 1.00 48.38 560 ALA A N 1
ATOM 4292 C CA . ALA A 1 560 ? -40.041 2.620 -36.492 1.00 48.38 560 ALA A CA 1
ATOM 4293 C C . ALA A 1 560 ? -40.870 1.769 -37.470 1.00 48.38 560 ALA A C 1
ATOM 4295 O O . ALA A 1 560 ? -40.416 0.739 -37.969 1.00 48.38 560 ALA A O 1
ATOM 4296 N N . THR A 1 561 ? -42.106 2.180 -37.757 1.00 41.00 561 THR A N 1
ATOM 4297 C CA . THR A 1 561 ? -42.846 1.636 -38.898 1.00 41.00 561 THR A CA 1
ATOM 4298 C C . THR A 1 561 ? -42.095 2.025 -40.171 1.00 41.00 561 THR A C 1
ATOM 4300 O O . THR A 1 561 ? -41.819 3.217 -40.347 1.00 41.00 561 THR A O 1
ATOM 4303 N N . PRO A 1 562 ? -41.751 1.083 -41.070 1.00 40.16 562 PRO A N 1
ATOM 4304 C CA . PRO A 1 562 ? -41.112 1.437 -42.327 1.00 40.16 562 PRO A CA 1
ATOM 4305 C C . PRO A 1 562 ? -42.034 2.383 -43.103 1.00 40.16 562 PRO A C 1
ATOM 4307 O O . PRO A 1 562 ? -43.173 2.045 -43.422 1.00 40.16 562 PRO A O 1
ATOM 4310 N N . SER A 1 563 ? -41.540 3.590 -43.375 1.00 34.78 563 SER A N 1
ATOM 4311 C CA . SER A 1 563 ? -42.214 4.542 -44.255 1.00 34.78 563 SER A CA 1
ATOM 4312 C C . SER A 1 563 ? -42.343 3.912 -45.651 1.00 34.78 563 SER A C 1
ATOM 4314 O O . SER A 1 563 ? -41.338 3.412 -46.169 1.00 34.78 563 SER A O 1
ATOM 4316 N N . PRO A 1 564 ? -43.538 3.874 -46.270 1.00 37.66 564 PRO A N 1
ATOM 4317 C CA . PRO A 1 564 ? -43.707 3.261 -47.580 1.00 37.66 564 PRO A CA 1
ATOM 4318 C C . PRO A 1 564 ? -42.896 4.019 -48.639 1.00 37.66 564 PRO A C 1
ATOM 4320 O O . PRO A 1 564 ? -42.948 5.245 -48.740 1.00 37.66 564 PRO A O 1
ATOM 4323 N N . THR A 1 565 ? -42.148 3.270 -49.450 1.00 37.31 565 THR A N 1
ATOM 4324 C CA . THR A 1 565 ? -41.443 3.755 -50.644 1.00 37.31 565 THR A CA 1
ATOM 4325 C C . THR A 1 565 ? -42.410 4.532 -51.553 1.00 37.31 565 THR A C 1
ATOM 4327 O O . THR A 1 565 ? -43.523 4.049 -51.786 1.00 37.31 565 THR A O 1
ATOM 4330 N N . PRO A 1 566 ? -42.034 5.708 -52.097 1.00 36.56 566 PRO A N 1
ATOM 4331 C CA . PRO A 1 566 ? -42.936 6.506 -52.920 1.00 36.56 566 PRO A CA 1
ATOM 4332 C C . PRO A 1 566 ? -43.286 5.744 -54.205 1.00 36.56 566 PRO A C 1
ATOM 4334 O O . PRO A 1 566 ? -42.469 5.610 -55.113 1.00 36.56 566 PRO A O 1
ATOM 4337 N N . THR A 1 567 ? -44.516 5.238 -54.276 1.00 35.31 567 THR A N 1
ATOM 4338 C CA . THR A 1 567 ? -45.117 4.751 -55.521 1.00 35.31 567 THR A CA 1
ATOM 4339 C C . THR A 1 567 ? -45.741 5.941 -56.240 1.00 35.31 567 THR A C 1
ATOM 4341 O O . THR A 1 567 ? -46.447 6.740 -55.627 1.00 35.31 567 THR A O 1
ATOM 4344 N N . ALA A 1 568 ? -45.440 6.072 -57.532 1.00 39.84 568 ALA A N 1
ATOM 4345 C CA . ALA A 1 568 ? -45.900 7.163 -58.379 1.00 39.84 568 ALA A CA 1
ATOM 4346 C C . ALA A 1 568 ? -47.430 7.323 -58.350 1.00 39.84 568 ALA A C 1
ATOM 4348 O O . ALA A 1 568 ? -48.184 6.366 -58.516 1.00 39.84 568 ALA A O 1
ATOM 4349 N N . THR A 1 569 ? -47.852 8.568 -58.165 1.00 31.27 569 THR A N 1
ATOM 4350 C CA . THR A 1 569 ? -49.231 9.057 -58.165 1.00 31.27 569 THR A CA 1
ATOM 4351 C C . THR A 1 569 ? -49.961 8.762 -59.482 1.00 31.27 569 THR A C 1
ATOM 4353 O O . THR A 1 569 ? -49.500 9.220 -60.530 1.00 31.27 569 THR A O 1
ATOM 4356 N N . PRO A 1 570 ? -51.165 8.162 -59.458 1.00 38.38 570 PRO A N 1
ATOM 4357 C CA . PRO A 1 570 ? -52.211 8.501 -60.405 1.00 38.38 570 PRO A CA 1
ATOM 4358 C C . PRO A 1 570 ? -53.218 9.473 -59.772 1.00 38.38 570 PRO A C 1
ATOM 4360 O O . PRO A 1 570 ? -53.646 9.340 -58.627 1.00 38.38 570 PRO A O 1
ATOM 4363 N N . THR A 1 571 ? -53.548 10.486 -60.566 1.00 34.44 571 THR A N 1
ATOM 4364 C CA . THR A 1 571 ? -54.448 11.615 -60.320 1.00 34.44 571 THR A CA 1
ATOM 4365 C C . THR A 1 571 ? -55.839 11.208 -59.819 1.00 34.44 571 THR A C 1
ATOM 4367 O O . THR A 1 571 ? -56.449 10.266 -60.319 1.00 34.44 571 THR A O 1
ATOM 4370 N N . ALA A 1 572 ? -56.356 11.972 -58.853 1.00 34.75 572 ALA A N 1
ATOM 4371 C CA . ALA A 1 572 ? -57.664 11.790 -58.232 1.00 34.75 572 ALA A CA 1
ATOM 4372 C C . ALA A 1 572 ? -58.849 12.054 -59.179 1.00 34.75 572 ALA A C 1
ATOM 4374 O O . ALA A 1 572 ? -58.806 12.955 -60.015 1.00 34.75 572 ALA A O 1
ATOM 4375 N N . THR A 1 573 ? -59.964 11.355 -58.956 1.00 30.83 573 THR A N 1
ATOM 4376 C CA . THR A 1 573 ? -61.336 11.830 -59.228 1.00 30.83 573 THR A CA 1
ATOM 4377 C C . THR A 1 573 ? -62.288 11.142 -58.224 1.00 30.83 573 THR A C 1
ATOM 4379 O O . THR A 1 573 ? -62.041 9.986 -57.878 1.00 30.83 573 THR A O 1
ATOM 4382 N N . PRO A 1 574 ? -63.310 11.833 -57.673 1.00 50.44 574 PRO A N 1
ATOM 4383 C CA . PRO A 1 574 ? -63.975 11.443 -56.426 1.00 50.44 574 PRO A CA 1
ATOM 4384 C C . PRO A 1 574 ? -65.241 10.599 -56.654 1.00 50.44 574 PRO A C 1
ATOM 4386 O O . PRO A 1 574 ? -65.810 10.650 -57.744 1.00 50.44 574 PRO A O 1
ATOM 4389 N N . THR A 1 575 ? -65.742 9.929 -55.600 1.00 31.95 575 THR A N 1
ATOM 4390 C CA . THR A 1 575 ? -67.141 10.024 -55.086 1.00 31.95 575 THR A CA 1
ATOM 4391 C C . THR A 1 575 ? -67.604 8.770 -54.307 1.00 31.95 575 THR A C 1
ATOM 4393 O O . THR A 1 575 ? -67.381 7.646 -54.739 1.00 31.95 575 THR A O 1
ATOM 4396 N N . ALA A 1 576 ? -68.344 9.044 -53.217 1.00 30.28 576 ALA A N 1
ATOM 4397 C CA . ALA A 1 576 ? -69.348 8.244 -52.484 1.00 30.28 576 ALA A CA 1
ATOM 4398 C C . ALA A 1 576 ? -68.942 7.216 -51.390 1.00 30.28 576 ALA A C 1
ATOM 4400 O O . ALA A 1 576 ? -68.547 6.086 -51.645 1.00 30.28 576 ALA A O 1
ATOM 4401 N N . THR A 1 577 ? -69.213 7.635 -50.144 1.00 34.91 577 THR A N 1
ATOM 4402 C CA . THR A 1 577 ? -69.790 6.919 -48.968 1.00 34.91 577 THR A CA 1
ATOM 4403 C C . THR A 1 577 ? -70.911 5.923 -49.385 1.00 34.91 577 THR A C 1
ATOM 4405 O O . THR A 1 577 ? -71.564 6.270 -50.372 1.00 34.91 577 THR A O 1
ATOM 4408 N N . PRO A 1 578 ? -71.257 4.782 -48.700 1.00 46.97 578 PRO A N 1
ATOM 4409 C CA . PRO A 1 578 ? -71.370 4.579 -47.231 1.00 46.97 578 PRO A CA 1
ATOM 4410 C C . PRO A 1 578 ? -71.034 3.178 -46.600 1.00 46.97 578 PRO A C 1
ATOM 4412 O O . PRO A 1 578 ? -71.065 2.145 -47.252 1.00 46.97 578 PRO A O 1
ATOM 4415 N N . THR A 1 579 ? -70.829 3.199 -45.269 1.00 34.12 579 THR A N 1
ATOM 4416 C CA . THR A 1 579 ? -71.434 2.367 -44.180 1.00 34.12 579 THR A CA 1
ATOM 4417 C C . THR A 1 579 ? -71.239 0.834 -44.028 1.00 34.12 579 THR A C 1
ATOM 4419 O O . THR A 1 579 ? -71.804 0.057 -44.783 1.00 34.12 579 THR A O 1
ATOM 4422 N N . ALA A 1 580 ? -70.621 0.495 -42.870 1.00 33.81 580 ALA A N 1
ATOM 4423 C CA . ALA A 1 580 ? -70.822 -0.597 -41.870 1.00 33.81 580 ALA A CA 1
ATOM 4424 C C . ALA A 1 580 ? -70.753 -2.088 -42.312 1.00 33.81 580 ALA A C 1
ATOM 4426 O O . ALA A 1 580 ? -71.008 -2.409 -43.459 1.00 33.81 580 ALA A O 1
ATOM 4427 N N . THR A 1 581 ? -70.400 -3.099 -41.500 1.00 30.72 581 THR A N 1
ATOM 4428 C CA . THR A 1 581 ? -70.466 -3.346 -40.035 1.00 30.72 581 THR A CA 1
ATOM 4429 C C . THR A 1 581 ? -69.477 -4.514 -39.675 1.00 30.72 581 THR A C 1
ATOM 4431 O O . THR A 1 581 ? -68.685 -4.878 -40.540 1.00 30.72 581 THR A O 1
ATOM 4434 N N . PRO A 1 582 ? -69.408 -5.081 -38.441 1.00 55.62 582 PRO A N 1
ATOM 4435 C CA . PRO A 1 582 ? -68.169 -5.433 -37.725 1.00 55.62 582 PRO A CA 1
ATOM 4436 C C . PRO A 1 582 ? -67.797 -6.929 -37.868 1.00 55.62 582 PRO A C 1
ATOM 4438 O O . PRO A 1 582 ? -68.489 -7.639 -38.589 1.00 55.62 582 PRO A O 1
ATOM 4441 N N . THR A 1 583 ? -66.769 -7.441 -37.163 1.00 33.25 583 THR A N 1
ATOM 4442 C CA . THR A 1 583 ? -66.827 -8.729 -36.409 1.00 33.25 583 THR A CA 1
ATOM 4443 C C . THR A 1 583 ? -65.485 -9.139 -35.764 1.00 33.25 583 THR A C 1
ATOM 4445 O O . THR A 1 583 ? -64.463 -9.246 -36.429 1.00 33.25 583 THR A O 1
ATOM 4448 N N . ALA A 1 584 ? -65.607 -9.420 -34.460 1.00 31.38 584 ALA A N 1
ATOM 4449 C CA . ALA A 1 584 ? -64.930 -10.366 -33.558 1.00 31.38 584 ALA A CA 1
ATOM 4450 C C . ALA A 1 584 ? -63.404 -10.374 -33.327 1.00 31.38 584 ALA A C 1
ATOM 4452 O O . ALA A 1 584 ? -62.604 -10.877 -34.109 1.00 31.38 584 ALA A O 1
ATOM 4453 N N . THR A 1 585 ? -63.080 -10.019 -32.084 1.00 45.25 585 THR A N 1
ATOM 4454 C CA . THR A 1 585 ? -61.999 -10.556 -31.244 1.00 45.25 585 THR A CA 1
ATOM 4455 C C . THR A 1 585 ? -62.207 -12.048 -30.930 1.00 45.25 585 THR A C 1
ATOM 4457 O O . THR A 1 585 ? -63.339 -12.425 -30.614 1.00 45.25 585 THR A O 1
ATOM 4460 N N . PRO A 1 586 ? -61.151 -12.885 -30.875 1.00 39.34 586 PRO A N 1
ATOM 4461 C CA . PRO A 1 586 ? -61.193 -14.149 -30.151 1.00 39.34 586 PRO A CA 1
ATOM 4462 C C . PRO A 1 586 ? -60.382 -14.122 -28.843 1.00 39.34 586 PRO A C 1
ATOM 4464 O O . PRO A 1 586 ? -59.284 -13.576 -28.750 1.00 39.34 586 PRO A O 1
ATOM 4467 N N . THR A 1 587 ? -60.987 -14.746 -27.834 1.00 36.00 587 THR A N 1
ATOM 4468 C CA . THR A 1 587 ? -60.537 -14.975 -26.456 1.00 36.00 587 THR A CA 1
ATOM 4469 C C . THR A 1 587 ? -59.629 -16.210 -26.348 1.00 36.00 587 THR A C 1
ATOM 4471 O O . THR A 1 587 ? -59.805 -17.186 -27.075 1.00 36.00 587 THR A O 1
ATOM 4474 N N . ALA A 1 588 ? -58.680 -16.172 -25.408 1.00 38.72 588 ALA A N 1
ATOM 4475 C CA . ALA A 1 588 ? -57.722 -17.233 -25.095 1.00 38.72 588 ALA A CA 1
ATOM 4476 C C . ALA A 1 588 ? -58.341 -18.457 -24.384 1.00 38.72 588 ALA A C 1
ATOM 4478 O O . ALA A 1 588 ? -59.320 -18.339 -23.651 1.00 38.72 588 ALA A O 1
ATOM 4479 N N . THR A 1 589 ? -57.710 -19.627 -24.549 1.00 31.56 589 THR A N 1
ATOM 4480 C CA . THR A 1 589 ? -57.967 -20.867 -23.785 1.00 31.56 589 THR A CA 1
ATOM 4481 C C . THR A 1 589 ? -56.635 -21.400 -23.218 1.00 31.56 589 THR A C 1
ATOM 4483 O O . THR A 1 589 ? -55.635 -21.325 -23.932 1.00 31.56 589 THR A O 1
ATOM 4486 N N . PRO A 1 590 ? -56.575 -21.920 -21.971 1.00 50.53 590 PRO A N 1
ATOM 4487 C CA . PRO A 1 590 ? -55.332 -22.357 -21.325 1.00 50.53 590 PRO A CA 1
ATOM 4488 C C . PRO A 1 590 ? -55.055 -23.856 -21.542 1.00 50.53 590 PRO A C 1
ATOM 4490 O O . PRO A 1 590 ? -55.977 -24.637 -21.781 1.00 50.53 590 PRO A O 1
ATOM 4493 N N . THR A 1 591 ? -53.798 -24.303 -21.431 1.00 30.55 591 THR A N 1
ATOM 4494 C CA . THR A 1 591 ? -53.455 -25.741 -21.435 1.00 30.55 591 THR A CA 1
ATOM 4495 C C . THR A 1 591 ? -52.287 -26.065 -20.491 1.00 30.55 591 THR A C 1
ATOM 4497 O O . THR A 1 591 ? -51.432 -25.233 -20.213 1.00 30.55 591 THR A O 1
ATOM 4500 N N . SER A 1 592 ? -52.363 -27.286 -19.963 1.00 36.09 592 SER A N 1
ATOM 4501 C CA . SER A 1 592 ? -51.799 -27.914 -18.762 1.00 36.09 592 SER A CA 1
ATOM 4502 C C . SER A 1 592 ? -50.307 -28.284 -18.747 1.00 36.09 592 SER A C 1
ATOM 4504 O O . SER A 1 592 ? -49.716 -28.608 -19.772 1.00 36.09 592 SER A O 1
ATOM 4506 N N . THR A 1 593 ? -49.769 -28.379 -17.527 1.00 37.47 593 THR A N 1
ATOM 4507 C CA . THR A 1 593 ? -48.433 -28.864 -17.118 1.00 37.47 593 THR A CA 1
ATOM 4508 C C . THR A 1 593 ? -48.258 -30.396 -17.249 1.00 37.47 593 THR A C 1
ATOM 4510 O O . THR A 1 593 ? -49.190 -31.114 -16.880 1.00 37.47 593 THR A O 1
ATOM 4513 N N . PRO A 1 594 ? -47.087 -30.935 -17.669 1.00 38.16 594 PRO A N 1
ATOM 4514 C CA . PRO A 1 594 ? -46.838 -32.381 -17.709 1.00 38.16 594 PRO A CA 1
ATOM 4515 C C . PRO A 1 594 ? -45.966 -32.920 -16.550 1.00 38.16 594 PRO A C 1
ATOM 4517 O O . PRO A 1 594 ? -45.141 -32.217 -15.970 1.00 38.16 594 PRO A O 1
ATOM 4520 N N . THR A 1 595 ? -46.163 -34.207 -16.240 1.00 37.12 595 THR A N 1
ATOM 4521 C CA . THR A 1 595 ? -45.439 -35.043 -15.255 1.00 37.12 595 THR A CA 1
ATOM 4522 C C . THR A 1 595 ? -44.201 -35.727 -15.889 1.00 37.12 595 THR A C 1
ATOM 4524 O O . THR A 1 595 ? -44.276 -36.060 -17.073 1.00 37.12 595 THR A O 1
ATOM 4527 N N . PRO A 1 596 ? -43.087 -36.000 -15.164 1.00 38.69 596 PRO A N 1
ATOM 4528 C CA . PRO A 1 596 ? -41.845 -36.513 -15.768 1.00 38.69 596 PRO A CA 1
ATOM 4529 C C . PRO A 1 596 ? -41.847 -38.028 -16.053 1.00 38.69 596 PRO A C 1
ATOM 4531 O O . PRO A 1 596 ? -42.268 -38.829 -15.217 1.00 38.69 596 PRO A O 1
ATOM 4534 N N . GLY A 1 597 ? -41.320 -38.408 -17.225 1.00 42.28 597 GLY A N 1
ATOM 4535 C CA . GLY A 1 597 ? -41.039 -39.786 -17.658 1.00 42.28 597 GLY A CA 1
ATOM 4536 C C . GLY A 1 597 ? -39.619 -40.287 -17.304 1.00 42.28 597 GLY A C 1
ATOM 4537 O O . GLY A 1 597 ? -38.891 -39.609 -16.581 1.00 42.28 597 GLY A O 1
ATOM 4538 N N . PRO A 1 598 ? -39.214 -41.489 -17.776 1.00 48.88 598 PRO A N 1
ATOM 4539 C CA . PRO A 1 598 ? -38.009 -42.194 -17.319 1.00 48.88 598 PRO A CA 1
ATOM 4540 C C . PRO A 1 598 ? -36.697 -41.503 -17.737 1.00 48.88 598 PRO A C 1
ATOM 4542 O O . PRO A 1 598 ? -36.605 -40.947 -18.829 1.00 48.88 598 PRO A O 1
ATOM 4545 N N . LYS A 1 599 ? -35.672 -41.580 -16.868 1.00 55.53 599 LYS A N 1
ATOM 4546 C CA . LYS A 1 599 ? -34.356 -40.928 -17.038 1.00 55.53 599 LYS A CA 1
ATOM 4547 C C . LYS A 1 599 ? -33.710 -41.257 -18.401 1.00 55.53 599 LYS A C 1
ATOM 4549 O O . LYS A 1 599 ? -33.518 -42.441 -18.689 1.00 55.53 599 LYS A O 1
ATOM 4554 N N . PRO A 1 600 ? -33.333 -40.252 -19.214 1.00 59.41 600 PRO A N 1
ATOM 4555 C CA . PRO A 1 600 ? -32.697 -40.478 -20.509 1.00 59.41 600 PRO A CA 1
ATOM 4556 C C . PRO A 1 600 ? -31.241 -40.947 -20.370 1.00 59.41 600 PRO A C 1
ATOM 4558 O O . PRO A 1 600 ? -30.527 -40.560 -19.448 1.00 59.41 600 PRO A O 1
ATOM 4561 N N . ASN A 1 601 ? -30.807 -41.794 -21.307 1.00 65.31 601 ASN A N 1
ATOM 4562 C CA . ASN A 1 601 ? -29.458 -42.359 -21.381 1.00 65.31 601 ASN A CA 1
ATOM 4563 C C . ASN A 1 601 ? -28.783 -41.901 -22.685 1.00 65.31 601 ASN A C 1
ATOM 4565 O O . ASN A 1 601 ? -28.799 -42.622 -23.688 1.00 65.31 601 ASN A O 1
ATOM 4569 N N . PHE A 1 602 ? -28.263 -40.671 -22.700 1.00 79.88 602 PHE A N 1
ATOM 4570 C CA . PHE A 1 602 ? -27.582 -40.111 -23.869 1.00 79.88 602 PHE A CA 1
ATOM 4571 C C . PHE A 1 602 ? -26.160 -40.663 -23.999 1.00 79.88 602 PHE A C 1
ATOM 4573 O O . PHE A 1 602 ? -25.423 -40.767 -23.020 1.00 79.88 602 PHE A O 1
ATOM 4580 N N . LYS A 1 603 ? -25.763 -41.025 -25.220 1.00 78.19 603 LYS A N 1
ATOM 4581 C CA . LYS A 1 603 ? -24.479 -41.700 -25.475 1.00 78.19 603 LYS A CA 1
ATOM 4582 C C . LYS A 1 603 ? -23.268 -40.770 -25.432 1.00 78.19 603 LYS A C 1
ATOM 4584 O O . LYS A 1 603 ? -22.149 -41.246 -25.297 1.00 78.19 603 LYS A O 1
ATOM 4589 N N . ASP A 1 604 ? -23.500 -39.477 -25.583 1.00 80.44 604 ASP A N 1
ATOM 4590 C CA . ASP A 1 604 ? -22.504 -38.410 -25.669 1.00 80.44 604 ASP A CA 1
ATOM 4591 C C . ASP A 1 604 ? -22.460 -37.545 -24.400 1.00 80.44 604 ASP A C 1
ATOM 4593 O O . ASP A 1 604 ? -21.921 -36.441 -24.416 1.00 80.44 604 ASP A O 1
ATOM 4597 N N . MET A 1 605 ? -23.027 -38.031 -23.290 1.00 75.62 605 MET A N 1
ATOM 4598 C CA . MET A 1 605 ? -22.894 -37.351 -22.004 1.00 75.62 605 MET A CA 1
ATOM 4599 C C . MET A 1 605 ? -21.424 -37.289 -21.561 1.00 75.62 605 MET A C 1
ATOM 4601 O O . MET A 1 605 ? -20.700 -38.282 -21.702 1.00 75.62 605 MET A O 1
ATOM 4605 N N . PRO A 1 606 ? -20.988 -36.170 -20.951 1.00 71.06 606 PRO A N 1
ATOM 4606 C CA . PRO A 1 606 ? -19.682 -36.087 -20.312 1.00 71.06 606 PRO A CA 1
ATOM 4607 C C . PRO A 1 606 ? -19.519 -37.189 -19.260 1.00 71.06 606 PRO A C 1
ATOM 4609 O O . PRO A 1 606 ? -20.455 -37.514 -18.535 1.00 71.06 606 PRO A O 1
ATOM 4612 N N . THR A 1 607 ? -18.317 -37.744 -19.117 1.00 73.81 607 THR A N 1
ATOM 4613 C CA . THR A 1 607 ? -18.033 -38.771 -18.096 1.00 73.81 607 THR A CA 1
ATOM 4614 C C . THR A 1 607 ? -17.964 -38.204 -16.674 1.00 73.81 607 THR A C 1
ATOM 4616 O O . THR A 1 607 ? -18.001 -38.962 -15.704 1.00 73.81 607 THR A O 1
ATOM 4619 N N . ASN A 1 608 ? -17.883 -36.876 -16.530 1.00 80.44 608 ASN A N 1
ATOM 4620 C CA . ASN A 1 608 ? -17.885 -36.197 -15.240 1.00 80.44 608 ASN A CA 1
ATOM 4621 C C . ASN A 1 608 ? -19.283 -36.252 -14.593 1.00 80.44 608 ASN A C 1
ATOM 4623 O O . ASN A 1 608 ? -20.269 -35.755 -15.138 1.00 80.44 608 ASN A O 1
ATOM 4627 N N . LYS A 1 609 ? -19.340 -36.835 -13.391 1.00 71.25 609 LYS A N 1
ATOM 4628 C CA . LYS A 1 609 ? -20.573 -37.111 -12.646 1.00 71.25 609 LYS A CA 1
ATOM 4629 C C . LYS A 1 609 ? -21.380 -35.854 -12.298 1.00 71.25 609 LYS A C 1
ATOM 4631 O O . LYS A 1 609 ? -22.607 -35.926 -12.278 1.00 71.25 609 LYS A O 1
ATOM 4636 N N . ASP A 1 610 ? -20.723 -34.723 -12.059 1.00 69.62 610 ASP A N 1
ATOM 4637 C CA . ASP A 1 610 ? -21.400 -33.482 -11.668 1.00 69.62 610 ASP A CA 1
ATOM 4638 C C . ASP A 1 610 ? -22.143 -32.862 -12.856 1.00 69.62 610 ASP A C 1
ATOM 4640 O O . ASP A 1 610 ? -23.299 -32.456 -12.723 1.00 69.62 610 ASP A O 1
ATOM 4644 N N . PHE A 1 611 ? -21.543 -32.916 -14.049 1.00 74.56 611 PHE A N 1
ATOM 4645 C CA . PHE A 1 611 ? -22.203 -32.508 -15.292 1.00 74.56 611 PHE A CA 1
ATOM 4646 C C . PHE A 1 611 ? -23.392 -33.409 -15.634 1.00 74.56 611 PHE A C 1
ATOM 4648 O O . PHE A 1 611 ? -24.456 -32.909 -15.993 1.00 74.56 611 PHE A O 1
ATOM 4655 N N . VAL A 1 612 ? -23.257 -34.729 -15.465 1.00 75.88 612 VAL A N 1
ATOM 4656 C CA . VAL A 1 612 ? -24.368 -35.672 -15.685 1.00 75.88 612 VAL A CA 1
ATOM 4657 C C . VAL A 1 612 ? -25.546 -35.361 -14.757 1.00 75.88 612 VAL A C 1
ATOM 4659 O O . VAL A 1 612 ? -26.691 -35.328 -15.206 1.00 75.88 612 VAL A O 1
ATOM 4662 N N . ASN A 1 613 ? -25.286 -35.079 -13.478 1.00 78.44 613 ASN A N 1
ATOM 4663 C CA . ASN A 1 613 ? -26.339 -34.734 -12.521 1.00 78.44 613 ASN A CA 1
ATOM 4664 C C . ASN A 1 613 ? -27.032 -33.408 -12.869 1.00 78.44 613 ASN A C 1
ATOM 4666 O O . ASN A 1 613 ? -28.259 -33.326 -12.790 1.00 78.44 613 ASN A O 1
ATOM 4670 N N . ALA A 1 614 ? -26.270 -32.394 -13.288 1.00 76.00 614 ALA A N 1
ATOM 4671 C CA . ALA A 1 614 ? -26.818 -31.108 -13.717 1.00 76.00 614 ALA A CA 1
ATOM 4672 C C . ALA A 1 614 ? -27.713 -31.247 -14.962 1.00 76.00 614 ALA A C 1
ATOM 4674 O O . ALA A 1 614 ? -28.796 -30.662 -15.016 1.00 76.00 614 ALA A O 1
ATOM 4675 N N . ILE A 1 615 ? -27.309 -32.074 -15.932 1.00 74.75 615 ILE A N 1
ATOM 4676 C CA . ILE A 1 615 ? -28.092 -32.346 -17.146 1.00 74.75 615 ILE A CA 1
ATOM 4677 C C . ILE A 1 615 ? -29.389 -33.094 -16.807 1.00 74.75 615 ILE A C 1
ATOM 4679 O O . ILE A 1 615 ? -30.458 -32.707 -17.277 1.00 74.75 615 ILE A O 1
ATOM 4683 N N . ILE A 1 616 ? -29.327 -34.122 -15.952 1.00 75.44 616 ILE A N 1
ATOM 4684 C CA . ILE A 1 616 ? -30.525 -34.851 -15.498 1.00 75.44 616 ILE A CA 1
ATOM 4685 C C . ILE A 1 616 ? -31.505 -33.897 -14.808 1.00 75.44 616 ILE A C 1
ATOM 4687 O O . ILE A 1 616 ? -32.698 -33.925 -15.109 1.00 75.44 616 ILE A O 1
ATOM 4691 N N . TRP A 1 617 ? -31.007 -33.015 -13.939 1.00 82.94 617 TRP A N 1
ATOM 4692 C CA . TRP A 1 617 ? -31.834 -32.003 -13.285 1.00 82.94 617 TRP A CA 1
ATOM 4693 C C . TRP A 1 617 ? -32.494 -31.057 -14.297 1.00 82.94 617 TRP A C 1
ATOM 4695 O O . TRP A 1 617 ? -33.694 -30.802 -14.205 1.00 82.94 617 TRP A O 1
ATOM 4705 N N . ALA A 1 618 ? -31.750 -30.575 -15.295 1.00 74.62 618 ALA A N 1
ATOM 4706 C CA . ALA A 1 618 ? -32.283 -29.669 -16.312 1.00 74.62 618 ALA A CA 1
ATOM 4707 C C . ALA A 1 618 ? -33.407 -30.321 -17.139 1.00 74.62 618 ALA A C 1
ATOM 4709 O O . ALA A 1 618 ? -34.400 -29.665 -17.457 1.00 74.62 618 ALA A O 1
ATOM 4710 N N . ILE A 1 619 ? -33.299 -31.622 -17.421 1.00 71.94 619 ILE A N 1
ATOM 4711 C CA . ILE A 1 619 ? -34.341 -32.396 -18.109 1.00 71.94 619 ILE A CA 1
ATOM 4712 C C . ILE A 1 619 ? -35.572 -32.580 -17.221 1.00 71.94 619 ILE A C 1
ATOM 4714 O O . ILE A 1 619 ? -36.694 -32.369 -17.675 1.00 71.94 619 ILE A O 1
ATOM 4718 N N . GLU A 1 620 ? -35.386 -32.910 -15.940 1.00 73.50 620 GLU A N 1
ATOM 4719 C CA . GLU A 1 620 ? -36.490 -33.022 -14.974 1.00 73.50 620 GLU A CA 1
ATOM 4720 C C . GLU A 1 620 ? -37.238 -31.690 -14.786 1.00 73.50 620 GLU A C 1
ATOM 4722 O O . GLU A 1 620 ? -38.434 -31.685 -14.487 1.00 73.50 620 GLU A O 1
ATOM 4727 N N . LYS A 1 621 ? -36.555 -30.557 -14.988 1.00 74.38 621 LYS A N 1
ATOM 4728 C CA . LYS A 1 621 ? -37.146 -29.211 -14.978 1.00 74.38 621 LYS A CA 1
ATOM 4729 C C . LYS A 1 621 ? -37.697 -28.757 -16.329 1.00 74.38 621 LYS A C 1
ATOM 4731 O O . LYS A 1 621 ? -38.230 -27.653 -16.406 1.00 74.38 621 LYS A O 1
ATOM 4736 N N . GLY A 1 622 ? -37.594 -29.582 -17.373 1.00 72.12 622 GLY A N 1
ATOM 4737 C CA . GLY A 1 622 ? -38.046 -29.245 -18.724 1.00 72.12 622 GLY A CA 1
ATOM 4738 C C . GLY A 1 622 ? -37.253 -28.109 -19.377 1.00 72.12 622 GLY A C 1
ATOM 4739 O O . GLY A 1 622 ? -37.729 -27.517 -20.339 1.00 72.12 622 GLY A O 1
ATOM 4740 N N . ILE A 1 623 ? -36.063 -27.794 -18.857 1.00 70.31 623 ILE A N 1
ATOM 4741 C CA . ILE A 1 623 ? -35.180 -26.736 -19.370 1.00 70.31 623 ILE A CA 1
ATOM 4742 C C . ILE A 1 623 ? -34.528 -27.185 -20.685 1.00 70.31 623 ILE A C 1
ATOM 4744 O O . ILE A 1 623 ? -34.243 -26.369 -21.554 1.00 70.31 623 ILE A O 1
ATOM 4748 N N . THR A 1 624 ? -34.304 -28.491 -20.849 1.00 77.06 624 THR A N 1
ATOM 4749 C CA . THR A 1 624 ? -33.752 -29.084 -22.072 1.00 77.06 624 THR A CA 1
ATOM 4750 C C . THR A 1 624 ? -34.240 -30.521 -22.257 1.00 77.06 624 THR A C 1
ATOM 4752 O O . THR A 1 624 ? -34.585 -31.190 -21.285 1.00 77.06 624 THR A O 1
ATOM 4755 N N . ALA A 1 625 ? -34.257 -31.009 -23.499 1.00 75.25 625 ALA A N 1
ATOM 4756 C CA . ALA A 1 625 ? -34.585 -32.396 -23.847 1.00 75.25 625 ALA A CA 1
ATOM 4757 C C . ALA A 1 625 ? -33.435 -33.129 -24.573 1.00 75.25 625 ALA A C 1
ATOM 4759 O O . ALA A 1 625 ? -33.604 -34.282 -24.971 1.00 75.25 625 ALA A O 1
ATOM 4760 N N . GLY A 1 626 ? -32.271 -32.480 -24.728 1.00 74.31 626 GLY A N 1
ATOM 4761 C CA . GLY A 1 626 ? -31.215 -32.917 -25.648 1.00 74.31 626 GLY A CA 1
ATOM 4762 C C . GLY A 1 626 ? -31.560 -32.629 -27.115 1.00 74.31 626 GLY A C 1
ATOM 4763 O O . GLY A 1 626 ? -32.677 -32.230 -27.442 1.00 74.31 626 GLY A O 1
ATOM 4764 N N . THR A 1 627 ? -30.596 -32.817 -28.016 1.00 79.75 627 THR A N 1
ATOM 4765 C CA . THR A 1 627 ? -30.795 -32.619 -29.464 1.00 79.75 627 THR A CA 1
ATOM 4766 C C . THR A 1 627 ? -31.484 -33.809 -30.134 1.00 79.75 627 THR A C 1
ATOM 4768 O O . THR A 1 627 ? -32.037 -33.676 -31.225 1.00 79.75 627 THR A O 1
ATOM 4771 N N . SER A 1 628 ? -31.485 -34.983 -29.493 1.00 77.38 628 SER A N 1
ATOM 4772 C CA . SER A 1 628 ? -32.279 -36.145 -29.904 1.00 77.38 628 SER A CA 1
ATOM 4773 C C . SER A 1 628 ? -32.575 -37.078 -28.726 1.00 77.38 628 SER A C 1
ATOM 4775 O O . SER A 1 628 ? -32.045 -36.912 -27.631 1.00 77.38 628 SER A O 1
ATOM 4777 N N . SER A 1 629 ? -33.350 -38.143 -28.959 1.00 74.62 629 SER A N 1
ATOM 4778 C CA . SER A 1 629 ? -33.649 -39.161 -27.939 1.00 74.62 629 SER A CA 1
ATOM 4779 C C . SER A 1 629 ? -32.423 -39.931 -27.418 1.00 74.62 629 SER A C 1
ATOM 4781 O O . SER A 1 629 ? -32.547 -40.674 -26.448 1.00 74.62 629 SER A O 1
ATOM 4783 N N . THR A 1 630 ? -31.254 -39.811 -28.060 1.00 77.50 630 THR A N 1
ATOM 4784 C CA . THR A 1 630 ? -30.019 -40.526 -27.676 1.00 77.50 630 THR A CA 1
ATOM 4785 C C . THR A 1 630 ? -28.778 -39.637 -27.581 1.00 77.50 630 THR A C 1
ATOM 4787 O O . THR A 1 630 ? -27.696 -40.161 -27.304 1.00 77.50 630 THR A O 1
ATOM 4790 N N . THR A 1 631 ? -28.915 -38.327 -27.804 1.00 77.69 631 THR A N 1
ATOM 4791 C CA . THR A 1 631 ? -27.786 -37.395 -27.939 1.00 77.69 631 THR A CA 1
ATOM 4792 C C . THR A 1 631 ? -28.114 -36.052 -27.282 1.00 77.69 631 THR A C 1
ATOM 4794 O O . THR A 1 631 ? -29.195 -35.510 -27.514 1.00 77.69 631 THR A O 1
ATOM 4797 N N . PHE A 1 632 ? -27.193 -35.525 -26.474 1.00 79.19 632 PHE A N 1
ATOM 4798 C CA . PHE A 1 632 ? -27.322 -34.238 -25.786 1.00 79.19 632 PHE A CA 1
ATOM 4799 C C . PHE A 1 632 ? -26.671 -33.081 -26.562 1.00 79.19 632 PHE A C 1
ATOM 4801 O O . PHE A 1 632 ? -27.235 -31.996 -26.597 1.00 79.19 632 PHE A O 1
ATOM 4808 N N . SER A 1 633 ? -25.537 -33.333 -27.228 1.00 74.81 633 SER A N 1
ATOM 4809 C CA . SER A 1 633 ? -24.704 -32.371 -27.970 1.00 74.81 633 SER A CA 1
ATOM 4810 C C . SER A 1 633 ? -24.191 -31.195 -27.121 1.00 74.81 633 SER A C 1
ATOM 4812 O O . SER A 1 633 ? -24.531 -30.049 -27.408 1.00 74.81 633 SER A O 1
ATOM 4814 N N . PRO A 1 634 ? -23.341 -31.446 -26.104 1.00 64.62 634 PRO A N 1
ATOM 4815 C CA . PRO A 1 634 ? -22.862 -30.410 -25.179 1.00 64.62 634 PRO A CA 1
ATOM 4816 C C . PRO A 1 634 ? -22.051 -29.281 -25.844 1.00 64.62 634 PRO A C 1
ATOM 4818 O O . PRO A 1 634 ? -21.947 -28.200 -25.274 1.00 64.62 634 PRO A O 1
ATOM 4821 N N . ASP A 1 635 ? -21.520 -29.511 -27.050 1.00 61.94 635 ASP A N 1
ATOM 4822 C CA . ASP A 1 635 ? -20.649 -28.570 -27.770 1.00 61.94 635 ASP A CA 1
ATOM 4823 C C . ASP A 1 635 ? -21.377 -27.756 -28.862 1.00 61.94 635 ASP A C 1
ATOM 4825 O O . ASP A 1 635 ? -20.744 -27.062 -29.660 1.00 61.94 635 ASP A O 1
ATOM 4829 N N . GLN A 1 636 ? -22.706 -27.854 -28.952 1.00 55.31 636 GLN A N 1
ATOM 4830 C CA . GLN A 1 636 ? -23.517 -27.055 -29.876 1.00 55.31 636 GLN A CA 1
ATOM 4831 C C . GLN A 1 636 ? -24.252 -25.962 -29.091 1.00 55.31 636 GLN A C 1
ATOM 4833 O O . GLN A 1 636 ? -24.939 -26.247 -28.114 1.00 55.31 636 GLN A O 1
ATOM 4838 N N . GLY A 1 637 ? -24.100 -24.702 -29.512 1.00 50.16 637 GLY A N 1
ATOM 4839 C CA . GLY A 1 637 ? -24.789 -23.572 -28.884 1.00 50.16 637 GLY A CA 1
ATOM 4840 C C . GLY A 1 637 ? -26.308 -23.712 -29.005 1.00 50.16 637 GLY A C 1
ATOM 4841 O O . GLY A 1 637 ? -26.816 -23.966 -30.096 1.00 50.16 637 GLY A O 1
ATOM 4842 N N . CYS A 1 638 ? -27.027 -23.565 -27.892 1.00 38.72 638 CYS A N 1
ATOM 4843 C CA . CYS A 1 638 ? -28.489 -23.608 -27.872 1.00 38.72 638 CYS A CA 1
ATOM 4844 C C . CYS A 1 638 ? -29.079 -22.441 -28.686 1.00 38.72 638 CYS A C 1
ATOM 4846 O O . CYS A 1 638 ? -28.660 -21.298 -28.501 1.00 38.72 638 CYS A O 1
ATOM 4848 N N . THR A 1 639 ? -30.031 -22.743 -29.575 1.00 43.41 639 THR A N 1
ATOM 4849 C CA . THR A 1 639 ? -30.825 -21.768 -30.351 1.00 43.41 639 THR A CA 1
ATOM 4850 C C . THR A 1 639 ? -31.875 -21.066 -29.516 1.00 43.41 639 THR A C 1
ATOM 4852 O O . THR A 1 639 ? -32.521 -21.784 -28.715 1.00 43.41 639 THR A O 1
#

Radius of gyration: 37.28 Å; chains: 1; bounding box: 109×78×123 Å

Secondary structure (DSSP, 8-state):
--------------------------HHHHEEEETTEEEEE-S-SEEEE--TT-SEEEGGGGBTPSPEEEEEE-TT--EEE--S--GGG-PPP-B-BSEEEEPBTB-EE-TTTTTTB-TT--EEEE-TT--EE-TTTTTT--S-EEEESS-HHHHHHGGG--TT--TTS-SSS-SS---GGGGSEEEETTEEE-----SEEE-TTSEEEEE-S-SEEEEPPTT--EEBGGGG--TTTS-EEEEEE-TT----B----S-----GGG----TTTT-SS--EEEEPTT----EESTTTT-TT--EEEE-TT---EESTTTT-TT--EEEESS-HHHHHHHHH---TTPPPSHHHHTTSEEEETTEEE-TT-----PPPPP-PPPPPPP----------PPPPPPPPPPPPPPHHHHHHHHHHHHHHHHHHHHHHHTTPPPPEE-HHHHHHHHHHHHHHHHS-SSB-TTS-BGGGHHHHTT----SEEEEEEEES--SHHHHHHHHHTSHHHHHHHH-TT--EEEEEEEE-SSTTSEEEEEEEEE-TT----TTTT--SS---PPPPP-PPPPPP-------------------PPPPP-PPP--TT--S-HHHHHHHHHHHHTTS---SBTTB--TTS---

Foldseek 3Di:
DDDDDDDDDDDDDDDDPPDDPPPPDPPPPQFDADPLEGQAGNDAAEAAEDDLSHQEYALCNQFQHDAHAEYEYELSHQEQHHDDDDVPPVDAQRHRYAEYEYYNNHAEQDALSCVNYHPNHAYYEAELNHQEYEHPSVPPDAAHEYEYAAAPVSVVNNVPPPVPDDPPPDPDDDQDPDPNCQQYWHHYPHDTRHDDDDQFDAGPQLETPAGDDQAEADEDDPSRQEYELCNCVPCVRHQHAEYEAELNHAEYFYDDPDDDQDDPLRTARQSQALRANHAEYEYDANHQYALGNPHEQHQNHAEYEAEQNYQEHFNNQHNNNNHAEYEYAAAPVSVVNRQPDDDVPTDGCCVRCLCHWYHYPHGIDHRPDDDDDDDDDDDDDDDDDDDDDDDDDDDDDDDDDDDDDDDFDDPVLLVVLVQQVLLLVLLQVLQVVVVADRAFEAQLQQVLFAVVQVQCVVPVDCAGPVSHGSCCSCVVSVVDDFPDKDKDKDFQQPGSVSVSVVQCVPPRSVCLSNPNRFRHKHKHWDADPDDSGIMIMIMTTGDDRDDHDPQSSHDSPRDPDPDDDDDDDDDDDDDDDDDDDDDDDDDDDDDDDDQDDDQAAAPPQDPDPVSVVVVSVCVNVVVDDAPDSHHNCPPDDDD

Sequence (639 aa):
MKLKKVLSVLLALCLLFGAVPLSASAAGEEFVITDGVLTAYNGPGGEVVVPSTATEVDMFAFAEKQEITRLTIPGTVKLISYSGPTPDTYEPGKVNVREVVLEEGVTTLGDLAFFGLTASFEKITIPASVTSIRWSAFFKRVDMEIHYGGTMAQWQALDLDLTGYDENLGGFYMLDYKDFYKYSTIHCADGVLQEERPEFQIDKNGWVYRYNGPGGVVEIPEGVTGAWRYDFEDDSKKPLTELTIPSSMKDLVVYEDHDWGISPSQRFVMCFAESSELTKVTFKEGCEVPAIGMFSSCPKLTTVYLPSTIRHLSRAFTNCSSLKDIYYNGTRAQWDKMIHTEQQGLASSVDTVKDVTIHCTDGDIKPGEAEPTATPTATPTATPTATPTATPTATPTATPTPTATPKPLTPEELEEAKMKVAVLELVNQERAKQGLPALGANSKLNEAANIRAKEIVEKFSHDRPDGSSCFTIFDQVGTGRYFAVGENIAAGQRSPQAVMESWMNSPGHRGNILGSGYKNIGIGLCRTNSGYGYYWVQLFFTGPNIQTEDNAFGDLDAVATPSPTPTATPTATPTATPTATPTATPTATPTSTPTPGPKPNFKDMPTNKDFVNAIIWAIEKGITAGTSSTTFSPDQGCT